Protein AF-A0A8H7RCK0-F1 (afdb_monomer_lite)

pLDDT: mean 76.42, std 18.22, range [30.3, 96.81]

Structure (mmCIF, N/CA/C/O backbone):
data_AF-A0A8H7RCK0-F1
#
_entry.id   AF-A0A8H7RCK0-F1
#
loop_
_atom_site.group_PDB
_atom_site.id
_atom_site.type_symbol
_atom_site.label_atom_id
_atom_site.label_alt_id
_atom_site.label_comp_id
_atom_site.label_asym_id
_atom_site.label_entity_id
_atom_site.label_seq_id
_atom_site.pdbx_PDB_ins_code
_atom_site.Cartn_x
_atom_site.Cartn_y
_atom_site.Cartn_z
_atom_site.occupancy
_atom_site.B_iso_or_equiv
_atom_site.auth_seq_id
_atom_site.auth_comp_id
_atom_site.auth_asym_id
_atom_site.auth_atom_id
_atom_site.pdbx_PDB_model_num
ATOM 1 N N . MET A 1 1 ? -31.654 -62.373 41.558 1.00 34.47 1 MET A N 1
ATOM 2 C CA . MET A 1 1 ? -31.090 -62.744 40.242 1.00 34.47 1 MET A CA 1
ATOM 3 C C . MET A 1 1 ? -30.309 -61.525 39.770 1.00 34.47 1 MET A C 1
ATOM 5 O O . MET A 1 1 ? -30.937 -60.528 39.468 1.00 34.47 1 MET A O 1
ATOM 9 N N . ASN A 1 2 ? -29.052 -61.406 40.199 1.00 34.12 2 ASN A N 1
ATOM 10 C CA . ASN A 1 2 ? -27.830 -61.767 39.458 1.00 34.12 2 ASN A CA 1
ATOM 11 C C . ASN A 1 2 ? -27.586 -60.895 38.216 1.00 34.12 2 ASN A C 1
ATOM 13 O O . ASN A 1 2 ? -28.215 -61.164 37.202 1.00 34.12 2 ASN A O 1
ATOM 17 N N . ASN A 1 3 ? -26.607 -59.981 38.362 1.00 37.59 3 ASN A N 1
ATOM 18 C CA . ASN A 1 3 ? -25.549 -59.565 37.418 1.00 37.59 3 ASN A CA 1
ATOM 19 C C . ASN A 1 3 ? -25.988 -59.006 36.040 1.00 37.59 3 ASN A C 1
ATOM 21 O O . ASN A 1 3 ? -26.909 -59.510 35.422 1.00 37.59 3 ASN A O 1
ATOM 25 N N . THR A 1 4 ? -25.375 -57.967 35.465 1.00 34.88 4 THR A N 1
ATOM 26 C CA . THR A 1 4 ? -23.944 -57.620 35.461 1.00 34.88 4 THR A CA 1
ATOM 27 C C . THR A 1 4 ? -23.777 -56.182 34.953 1.00 34.88 4 THR A C 1
ATOM 29 O O . THR A 1 4 ? -24.476 -55.775 34.029 1.00 34.88 4 THR A O 1
ATOM 32 N N . PHE A 1 5 ? -22.858 -55.445 35.578 1.00 40.19 5 PHE A N 1
ATOM 33 C CA . PHE A 1 5 ? -22.234 -54.222 35.069 1.00 40.19 5 PHE A CA 1
ATOM 34 C C . PHE A 1 5 ? -21.315 -54.576 33.892 1.00 40.19 5 PHE A C 1
ATOM 36 O O . PHE A 1 5 ? -20.551 -55.531 34.022 1.00 40.19 5 PHE A O 1
ATOM 43 N N . ASP A 1 6 ? -21.347 -53.785 32.819 1.00 45.47 6 ASP A N 1
ATOM 44 C CA . ASP A 1 6 ? -20.268 -53.720 31.830 1.00 45.47 6 ASP A CA 1
ATOM 45 C C . ASP A 1 6 ? -19.665 -52.309 31.854 1.00 45.47 6 ASP A C 1
ATOM 47 O O . ASP A 1 6 ? -20.311 -51.318 31.506 1.00 45.47 6 ASP A O 1
ATOM 51 N N . ASP A 1 7 ? -18.423 -52.266 32.333 1.00 40.84 7 ASP A N 1
ATOM 52 C CA . ASP A 1 7 ? -17.480 -51.155 32.280 1.00 40.84 7 ASP A CA 1
ATOM 53 C C . ASP A 1 7 ? -16.837 -51.088 30.887 1.00 40.84 7 ASP A C 1
ATOM 55 O O . ASP A 1 7 ? -16.172 -52.040 30.476 1.00 40.84 7 ASP A O 1
ATOM 59 N N . ASP A 1 8 ? -16.908 -49.935 30.217 1.00 43.41 8 ASP A N 1
ATOM 60 C CA . ASP A 1 8 ? -16.050 -49.630 29.066 1.00 43.41 8 ASP A CA 1
ATOM 61 C C . ASP A 1 8 ? -15.268 -48.318 29.271 1.00 43.41 8 ASP A C 1
ATOM 63 O O . ASP A 1 8 ? -15.706 -47.208 28.983 1.00 43.41 8 ASP A O 1
ATOM 67 N N . LYS A 1 9 ? -14.064 -48.507 29.823 1.00 35.38 9 LYS A N 1
ATOM 68 C CA . LYS A 1 9 ? -12.760 -47.974 29.380 1.00 35.38 9 LYS A CA 1
ATOM 69 C C . LYS A 1 9 ? -12.711 -46.546 28.814 1.00 35.38 9 LYS A C 1
ATOM 71 O O . LYS A 1 9 ? -12.643 -46.343 27.602 1.00 35.38 9 LYS A O 1
ATOM 76 N N . PHE A 1 10 ? -12.471 -45.579 29.700 1.00 34.31 10 PHE A N 1
ATOM 77 C CA . PHE A 1 10 ? -11.750 -44.356 29.337 1.00 34.31 10 PHE A CA 1
ATOM 78 C C . PHE A 1 10 ? -10.235 -44.614 29.308 1.00 34.31 10 PHE A C 1
ATOM 80 O O . PHE A 1 10 ? -9.606 -44.946 30.313 1.00 34.31 10 PHE A O 1
ATOM 87 N N . SER A 1 11 ? -9.654 -44.460 28.120 1.00 37.16 11 SER A N 1
ATOM 88 C CA . SER A 1 11 ? -8.214 -44.442 27.867 1.00 37.16 11 SER A CA 1
ATOM 89 C C . SER A 1 11 ? -7.599 -43.171 28.456 1.00 37.16 11 SER A C 1
ATOM 91 O O . SER A 1 11 ? -7.716 -42.098 27.868 1.00 37.16 11 SER A O 1
ATOM 93 N N . MET A 1 12 ? -6.910 -43.290 29.592 1.00 32.00 12 MET A N 1
ATOM 94 C CA . MET A 1 12 ? -5.993 -42.255 30.068 1.00 32.00 12 MET A CA 1
ATOM 95 C C . MET A 1 12 ? -4.691 -42.307 29.270 1.00 32.00 12 MET A C 1
ATOM 97 O O . MET A 1 12 ? -3.894 -43.239 29.393 1.00 32.00 12 MET A O 1
ATOM 101 N N . THR A 1 13 ? -4.473 -41.288 28.446 1.00 35.75 13 THR A N 1
ATOM 102 C CA . THR A 1 13 ? -3.213 -41.082 27.736 1.00 35.75 13 THR A CA 1
ATOM 103 C C . THR A 1 13 ? -2.238 -40.360 28.664 1.00 35.75 13 THR A C 1
ATOM 105 O O . THR A 1 13 ? -2.436 -39.205 29.030 1.00 35.75 13 THR A O 1
ATOM 108 N N . ASN A 1 14 ? -1.188 -41.078 29.058 1.00 32.84 14 ASN A N 1
ATOM 109 C CA . ASN A 1 14 ? -0.073 -40.606 29.872 1.00 32.84 14 ASN A CA 1
ATOM 110 C C . ASN A 1 14 ? 0.645 -39.405 29.229 1.00 32.84 14 ASN A C 1
ATOM 112 O O . ASN A 1 14 ? 1.237 -39.542 28.159 1.00 32.84 14 ASN A O 1
ATOM 116 N N . VAL A 1 15 ? 0.677 -38.265 29.924 1.00 32.78 15 VAL A N 1
ATOM 117 C CA . VAL A 1 15 ? 1.617 -37.167 29.649 1.00 32.78 15 VAL A CA 1
ATOM 118 C C . VAL A 1 15 ? 2.788 -37.302 30.620 1.00 32.78 15 VAL A C 1
ATOM 120 O O . VAL A 1 15 ? 2.652 -37.091 31.823 1.00 32.78 15 VAL A O 1
ATOM 123 N N . SER A 1 16 ? 3.941 -37.705 30.088 1.00 34.75 16 SER A N 1
ATOM 124 C CA . SER A 1 16 ? 5.187 -37.850 30.837 1.00 34.75 16 SER A CA 1
ATOM 125 C C . SER A 1 16 ? 5.696 -36.505 31.358 1.00 34.75 16 SER A C 1
ATOM 127 O O . SER A 1 16 ? 5.984 -35.587 30.593 1.00 34.75 16 SER A O 1
ATOM 129 N N . LEU A 1 17 ? 5.869 -36.449 32.678 1.00 34.47 17 LEU A N 1
ATOM 130 C CA . LEU A 1 17 ? 6.653 -35.468 33.422 1.00 34.47 17 LEU A CA 1
ATOM 131 C C . LEU A 1 17 ? 8.114 -35.466 32.941 1.00 34.47 17 LEU A C 1
ATOM 133 O O . LEU A 1 17 ? 8.830 -36.450 33.122 1.00 34.47 17 LEU A O 1
ATOM 137 N N . ILE A 1 18 ? 8.570 -34.347 32.378 1.00 35.81 18 ILE A N 1
ATOM 138 C CA . ILE A 1 18 ? 9.998 -34.047 32.229 1.00 35.81 18 ILE A CA 1
ATOM 139 C C . ILE A 1 18 ? 10.428 -33.286 33.484 1.00 35.81 18 ILE A C 1
ATOM 141 O O . ILE A 1 18 ? 9.951 -32.185 33.750 1.00 35.81 18 ILE A O 1
ATOM 145 N N . SER A 1 19 ? 11.300 -33.910 34.277 1.00 33.84 19 SER A N 1
ATOM 146 C CA . SER A 1 19 ? 11.935 -33.301 35.442 1.00 33.84 19 SER A CA 1
ATOM 147 C C . SER A 1 19 ? 13.064 -32.366 35.003 1.00 33.84 19 SER A C 1
ATOM 149 O O . SER A 1 19 ? 14.039 -32.822 34.404 1.00 33.84 19 SER A O 1
ATOM 151 N N . GLU A 1 20 ? 12.973 -31.088 35.356 1.00 34.16 20 GLU A N 1
ATOM 152 C CA . GLU A 1 20 ? 14.101 -30.158 35.325 1.00 34.16 20 GLU A CA 1
ATOM 153 C C . GLU A 1 20 ? 14.757 -30.130 36.706 1.00 34.16 20 GLU A C 1
ATOM 155 O O . GLU A 1 20 ? 14.211 -29.598 37.669 1.00 34.16 20 GLU A O 1
ATOM 160 N N . ASN A 1 21 ? 15.935 -30.736 36.797 1.00 36.97 21 ASN A N 1
ATOM 161 C CA . ASN A 1 21 ? 16.858 -30.587 37.910 1.00 36.97 21 ASN A CA 1
ATOM 162 C C . ASN A 1 21 ? 18.244 -30.465 37.281 1.00 36.97 21 ASN A C 1
ATOM 164 O O . ASN A 1 21 ? 18.759 -31.476 36.824 1.00 36.97 21 ASN A O 1
ATOM 168 N N . GLU A 1 22 ? 18.804 -29.254 37.211 1.00 34.62 22 GLU A N 1
ATOM 169 C CA . GLU A 1 22 ? 20.236 -28.975 37.410 1.00 34.62 22 GLU A CA 1
ATOM 170 C C . GLU A 1 22 ? 20.500 -27.450 37.489 1.00 34.62 22 GLU A C 1
ATOM 172 O O . GLU A 1 22 ? 19.721 -26.658 36.951 1.00 34.62 22 GLU A O 1
ATOM 177 N N . PRO A 1 23 ? 21.548 -27.017 38.221 1.00 44.56 23 PRO A N 1
ATOM 178 C CA . PRO A 1 23 ? 21.655 -25.672 38.782 1.00 44.56 23 PRO A CA 1
ATOM 179 C C . PRO A 1 23 ? 22.497 -24.685 37.949 1.00 44.56 23 PRO A C 1
ATOM 181 O O . PRO A 1 23 ? 23.347 -25.049 37.141 1.00 44.56 23 PRO A O 1
ATOM 184 N N . SER A 1 24 ? 22.268 -23.398 38.227 1.00 34.19 24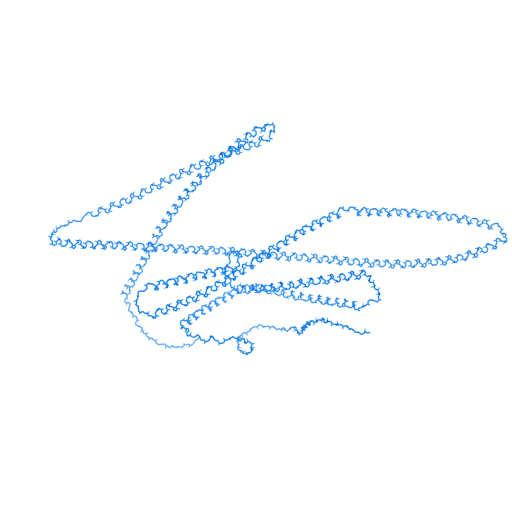 SER A N 1
ATOM 185 C CA . SER A 1 24 ? 22.939 -22.213 37.663 1.00 34.19 24 SER A CA 1
ATOM 186 C C . SER A 1 24 ? 24.329 -21.941 38.314 1.00 34.19 24 SER A C 1
ATOM 188 O O . SER A 1 24 ? 24.754 -22.703 39.183 1.00 34.19 24 SER A O 1
ATOM 190 N N . PRO A 1 25 ? 25.101 -20.900 37.927 1.00 49.84 25 PRO A N 1
ATOM 191 C CA . PRO A 1 25 ? 26.313 -21.039 37.123 1.00 49.84 25 PRO A CA 1
ATOM 192 C C . PRO A 1 25 ? 27.593 -20.610 37.870 1.00 49.84 25 PRO A C 1
ATOM 194 O O . PRO A 1 25 ? 27.557 -19.899 38.875 1.00 49.84 25 PRO A O 1
ATOM 197 N N . ARG A 1 26 ? 28.768 -20.987 37.348 1.00 33.19 26 ARG A N 1
ATOM 198 C CA . ARG A 1 26 ? 30.059 -20.424 37.781 1.00 33.19 26 ARG A CA 1
ATOM 199 C C . ARG A 1 26 ? 30.594 -19.421 36.762 1.00 33.19 26 ARG A C 1
ATOM 201 O O . ARG A 1 26 ? 30.776 -19.746 35.594 1.00 33.19 26 ARG A O 1
ATOM 208 N N . ASN A 1 27 ? 30.877 -18.225 37.275 1.00 37.25 27 ASN A N 1
ATOM 209 C CA . ASN A 1 27 ? 31.726 -17.181 36.702 1.00 37.25 27 ASN A CA 1
ATOM 210 C C . ASN A 1 27 ? 33.055 -17.743 36.196 1.00 37.25 27 ASN A C 1
ATOM 212 O O . ASN A 1 27 ? 33.673 -18.495 36.942 1.00 37.25 27 ASN A O 1
ATOM 216 N N . LEU A 1 28 ? 33.554 -17.263 35.053 1.00 33.34 28 LEU A N 1
ATOM 217 C CA . LEU A 1 28 ? 34.992 -17.105 34.823 1.00 33.34 28 LEU A CA 1
ATOM 218 C C . LEU A 1 28 ? 35.269 -15.985 33.810 1.00 33.34 28 LEU A C 1
ATOM 220 O O . LEU A 1 28 ? 34.632 -15.863 32.767 1.00 33.34 28 LEU A O 1
ATOM 224 N N . THR A 1 29 ? 36.233 -15.166 34.198 1.00 37.25 29 THR A N 1
ATOM 225 C CA . THR A 1 29 ? 36.819 -14.014 33.528 1.00 37.25 29 THR A CA 1
ATOM 226 C C . THR A 1 29 ? 37.985 -14.418 32.611 1.00 37.25 29 THR A C 1
ATOM 228 O O . THR A 1 29 ? 38.593 -15.469 32.796 1.00 37.25 29 THR A O 1
ATOM 231 N N . HIS A 1 30 ? 38.349 -13.480 31.726 1.00 33.31 30 HIS A N 1
ATOM 232 C CA . HIS A 1 30 ? 39.622 -13.301 31.000 1.00 33.31 30 HIS A CA 1
ATOM 233 C C . HIS A 1 30 ? 39.743 -13.782 29.540 1.00 33.31 30 HIS A C 1
ATOM 235 O O . HIS A 1 30 ? 39.426 -14.905 29.165 1.00 33.31 30 HIS A O 1
ATOM 241 N N . SER A 1 31 ? 40.256 -12.836 28.748 1.00 31.17 31 SER A N 1
ATOM 242 C CA . SER A 1 31 ? 40.603 -12.840 27.322 1.00 31.17 31 SER A CA 1
ATOM 243 C C . SER A 1 31 ? 41.977 -13.526 27.037 1.00 31.17 31 SER A C 1
ATOM 245 O O . SER A 1 31 ? 42.463 -14.265 27.888 1.00 31.17 31 SER A O 1
ATOM 247 N N . PRO A 1 32 ? 42.655 -13.323 25.880 1.00 56.00 32 PRO A N 1
ATOM 248 C CA . PRO A 1 32 ? 42.628 -14.244 24.733 1.00 56.00 32 PRO A CA 1
ATOM 249 C C . PRO A 1 32 ? 44.036 -14.682 24.254 1.00 56.00 32 PRO A C 1
ATOM 251 O O . PRO A 1 32 ? 44.939 -13.852 24.195 1.00 56.00 32 PRO A O 1
ATOM 254 N N . THR A 1 33 ? 44.259 -15.919 23.784 1.00 32.62 33 THR A N 1
ATOM 255 C CA . THR A 1 33 ? 45.387 -16.200 22.854 1.00 32.62 33 THR A CA 1
ATOM 256 C C . THR A 1 33 ? 45.275 -17.546 22.114 1.00 32.62 33 THR A C 1
ATOM 258 O O . THR A 1 33 ? 45.146 -18.592 22.730 1.00 32.62 33 THR A O 1
ATOM 261 N N . ALA A 1 34 ? 45.380 -17.454 20.783 1.00 33.62 34 ALA A N 1
ATOM 262 C CA . ALA A 1 34 ? 46.077 -18.314 19.815 1.00 33.62 34 ALA A CA 1
ATOM 263 C C . ALA A 1 34 ? 45.911 -19.858 19.739 1.00 33.62 34 ALA A C 1
ATOM 265 O O . ALA A 1 34 ? 46.286 -20.607 20.629 1.00 33.62 34 ALA A O 1
ATOM 266 N N . LEU A 1 35 ? 45.604 -20.254 18.490 1.00 31.44 35 LEU A N 1
ATOM 267 C CA . LEU A 1 35 ? 46.215 -21.304 17.650 1.00 31.44 35 LEU A CA 1
ATOM 268 C C . LEU A 1 35 ? 45.959 -22.799 17.925 1.00 31.44 35 LEU A C 1
ATOM 270 O O . LEU A 1 35 ? 46.328 -23.349 18.950 1.00 31.44 35 LEU A O 1
ATOM 274 N N . ASN A 1 36 ? 45.457 -23.437 16.854 1.00 34.25 36 ASN A N 1
ATOM 275 C CA . ASN A 1 36 ? 45.799 -24.755 16.300 1.00 34.25 36 ASN A CA 1
ATOM 276 C C . ASN A 1 36 ? 46.132 -25.898 17.273 1.00 34.25 36 ASN A C 1
ATOM 278 O O . ASN A 1 36 ? 47.172 -25.873 17.921 1.00 34.25 36 ASN A O 1
ATOM 282 N N . THR A 1 37 ? 45.395 -27.012 17.162 1.00 30.75 37 THR A N 1
ATOM 283 C CA . THR A 1 37 ? 45.896 -28.305 16.626 1.00 30.75 37 THR A CA 1
ATOM 284 C C . THR A 1 37 ? 44.860 -29.424 16.843 1.00 30.75 37 THR A C 1
ATOM 286 O O . THR A 1 37 ? 44.446 -29.695 17.960 1.00 30.75 37 THR A O 1
ATOM 289 N N . ILE A 1 38 ? 44.453 -30.040 15.727 1.00 35.22 38 ILE A N 1
ATOM 290 C CA . ILE A 1 38 ? 44.197 -31.474 15.468 1.00 35.22 38 ILE A CA 1
ATOM 291 C C . ILE A 1 38 ? 43.800 -32.361 16.669 1.00 35.22 38 ILE A C 1
ATOM 293 O O . ILE A 1 38 ? 44.610 -32.627 17.551 1.00 35.22 38 ILE A O 1
ATOM 297 N N . GLY A 1 39 ? 42.619 -32.988 16.588 1.00 30.30 39 GLY A N 1
ATOM 298 C CA . GLY A 1 39 ? 42.240 -34.093 17.474 1.00 30.30 39 GLY A CA 1
ATOM 299 C C . GLY A 1 39 ? 40.935 -34.780 17.073 1.00 30.30 39 GLY A C 1
ATOM 300 O O . GLY A 1 39 ? 39.867 -34.419 17.541 1.00 30.30 39 GLY A O 1
ATOM 301 N N . GLN A 1 40 ? 41.048 -35.763 16.180 1.00 35.25 40 GLN A N 1
ATOM 302 C CA . GLN A 1 40 ? 40.060 -36.792 15.831 1.00 35.25 40 GLN A CA 1
ATOM 303 C C . GLN A 1 40 ? 39.187 -37.249 17.016 1.00 35.25 40 GLN A C 1
ATOM 305 O O . GLN A 1 40 ? 39.723 -37.559 18.076 1.00 35.25 40 GLN A O 1
ATOM 310 N N . SER A 1 41 ? 37.882 -37.460 16.802 1.00 33.19 41 SER A N 1
ATOM 311 C CA . SER A 1 41 ? 37.285 -38.813 16.749 1.00 33.19 41 SER A CA 1
ATOM 312 C C . SER A 1 41 ? 35.747 -38.826 16.867 1.00 33.19 41 SER A C 1
ATOM 314 O O . SER A 1 41 ? 35.177 -38.224 17.766 1.00 33.19 41 SER A O 1
ATOM 316 N N . SER A 1 42 ? 35.133 -39.637 15.986 1.00 37.03 42 SER A N 1
ATOM 317 C CA . SER A 1 42 ? 33.916 -40.451 16.204 1.00 37.03 42 SER A CA 1
ATOM 318 C C . SER A 1 42 ? 32.547 -39.746 16.358 1.00 37.03 42 SER A C 1
ATOM 320 O O . SER A 1 42 ? 32.391 -38.856 17.169 1.00 37.03 42 SER A O 1
ATOM 322 N N . ASN A 1 43 ? 31.429 -40.162 15.750 1.00 34.84 43 ASN A N 1
ATOM 323 C CA . ASN A 1 43 ? 31.110 -41.189 14.755 1.00 34.84 43 ASN A CA 1
ATOM 324 C C . ASN A 1 43 ? 29.593 -41.104 14.428 1.00 34.84 43 ASN A C 1
ATOM 326 O O . ASN A 1 43 ? 28.804 -40.763 15.302 1.00 34.84 43 ASN A O 1
ATOM 330 N N . ARG A 1 44 ? 29.206 -41.593 13.237 1.00 35.41 44 ARG A N 1
ATOM 331 C CA . ARG A 1 44 ? 27.871 -42.103 12.816 1.00 35.41 44 ARG A CA 1
ATOM 332 C C . ARG A 1 44 ? 26.717 -41.109 12.563 1.00 35.41 44 ARG A C 1
ATOM 334 O O . ARG A 1 44 ? 25.984 -40.746 13.472 1.00 35.41 44 ARG A O 1
ATOM 341 N N . ARG A 1 45 ? 26.358 -40.960 11.281 1.00 35.22 45 ARG A N 1
ATOM 342 C CA . ARG A 1 45 ? 25.315 -41.783 10.619 1.00 35.22 45 ARG A CA 1
ATOM 343 C C . ARG A 1 45 ? 25.429 -41.653 9.093 1.00 35.22 45 ARG A C 1
ATOM 345 O O . ARG A 1 45 ? 25.033 -40.654 8.512 1.00 35.22 45 ARG A O 1
ATOM 352 N N . LEU A 1 46 ? 25.987 -42.694 8.470 1.00 35.38 46 LEU A N 1
ATOM 353 C CA . LEU A 1 46 ? 25.866 -42.967 7.039 1.00 35.38 46 LEU A CA 1
ATOM 354 C C . LEU A 1 46 ? 24.467 -43.541 6.773 1.00 35.38 46 LEU A C 1
ATOM 356 O O . LEU A 1 46 ? 24.127 -44.590 7.321 1.00 35.38 46 LEU A O 1
ATOM 360 N N . SER A 1 47 ? 23.708 -42.900 5.890 1.00 41.25 47 SER A N 1
ATOM 361 C CA . SER A 1 47 ? 22.626 -43.531 5.136 1.00 41.25 47 SER A CA 1
ATOM 362 C C . SER A 1 47 ? 23.088 -43.735 3.695 1.00 41.25 47 SER A C 1
ATOM 364 O O . SER A 1 47 ? 23.417 -42.797 2.977 1.00 41.25 47 SER A O 1
ATOM 366 N N . THR A 1 48 ? 23.134 -45.008 3.333 1.00 40.09 48 THR A N 1
ATOM 367 C CA . THR A 1 48 ? 23.369 -45.627 2.030 1.00 40.09 48 THR A CA 1
ATOM 368 C C . THR A 1 48 ? 22.780 -44.868 0.835 1.00 40.09 48 THR A C 1
ATOM 370 O O . THR A 1 48 ? 21.563 -44.855 0.654 1.00 40.09 48 THR A O 1
ATOM 373 N N . MET A 1 49 ? 23.643 -44.363 -0.049 1.00 41.09 49 MET A N 1
ATOM 374 C CA . MET A 1 49 ? 23.318 -44.213 -1.469 1.00 41.09 49 MET A CA 1
ATOM 375 C C . MET A 1 49 ? 24.261 -45.078 -2.305 1.00 41.09 49 MET A C 1
ATOM 377 O O . MET A 1 49 ? 25.425 -45.283 -1.966 1.00 41.09 49 MET A O 1
ATOM 381 N N . LYS A 1 50 ? 23.660 -45.684 -3.326 1.00 38.72 50 LYS A N 1
ATOM 382 C CA . LYS A 1 50 ? 24.147 -46.806 -4.123 1.00 38.72 50 LYS A CA 1
ATOM 383 C C . LYS A 1 50 ? 25.406 -46.442 -4.911 1.00 38.72 50 LYS A C 1
ATOM 385 O O . LYS A 1 50 ? 25.473 -45.397 -5.545 1.00 38.72 50 LYS A O 1
ATOM 390 N N . ALA A 1 51 ? 26.363 -47.361 -4.892 1.00 39.62 51 ALA A N 1
ATOM 391 C CA . ALA A 1 51 ? 27.573 -47.336 -5.693 1.00 39.62 51 ALA A CA 1
ATOM 392 C C . ALA A 1 51 ? 27.287 -47.904 -7.090 1.00 39.62 51 ALA A C 1
ATOM 394 O O . ALA A 1 51 ? 27.400 -49.109 -7.283 1.00 39.62 51 ALA A O 1
ATOM 395 N N . ASP A 1 52 ? 26.902 -47.045 -8.036 1.00 40.91 52 ASP A N 1
ATOM 396 C CA . ASP A 1 52 ? 26.888 -47.409 -9.465 1.00 40.91 52 ASP A CA 1
ATOM 397 C C . ASP A 1 52 ? 27.279 -46.248 -10.404 1.00 40.91 52 ASP A C 1
ATOM 399 O O . ASP A 1 52 ? 27.038 -46.290 -11.604 1.00 40.91 52 ASP A O 1
ATOM 403 N N . GLU A 1 53 ? 27.941 -45.209 -9.881 1.00 41.00 53 GLU A N 1
ATOM 404 C CA . GLU A 1 53 ? 28.313 -44.010 -10.656 1.00 41.00 53 GLU A CA 1
ATOM 405 C C . GLU A 1 53 ? 29.821 -43.701 -10.584 1.00 41.00 53 GLU A C 1
ATOM 407 O O . GLU A 1 53 ? 30.259 -42.557 -10.525 1.00 41.00 53 GLU A O 1
ATOM 412 N N . LEU A 1 54 ? 30.648 -44.752 -10.577 1.00 43.81 54 LEU A N 1
ATOM 413 C CA . LEU A 1 54 ? 32.119 -44.662 -10.579 1.00 43.81 54 LEU A CA 1
ATOM 414 C C . LEU A 1 54 ? 32.738 -45.240 -11.861 1.00 43.81 54 LEU A C 1
ATOM 416 O O . LEU A 1 54 ? 33.821 -45.821 -11.855 1.00 43.81 54 LEU A O 1
ATOM 420 N N . ALA A 1 55 ? 32.042 -45.041 -12.981 1.00 46.91 55 ALA A N 1
ATOM 421 C CA . ALA A 1 55 ? 32.527 -45.338 -14.324 1.00 46.91 55 ALA A CA 1
ATOM 422 C C . ALA A 1 55 ? 32.309 -44.138 -15.265 1.00 46.91 55 ALA A C 1
ATOM 424 O O . ALA A 1 55 ? 31.592 -44.222 -16.255 1.00 46.91 55 ALA A O 1
ATOM 425 N N . VAL A 1 56 ? 32.957 -43.013 -14.959 1.00 48.31 56 VAL A N 1
ATOM 426 C CA . VAL A 1 56 ? 33.219 -41.931 -15.924 1.00 48.31 56 VAL A CA 1
ATOM 427 C C . VAL A 1 56 ? 34.738 -41.912 -16.112 1.00 48.31 56 VAL A C 1
ATOM 429 O O . VAL A 1 56 ? 35.479 -41.393 -15.287 1.00 48.31 56 VAL A O 1
ATOM 432 N N . ALA A 1 57 ? 35.279 -42.763 -16.985 1.00 47.72 57 ALA A N 1
ATOM 433 C CA . ALA A 1 57 ? 35.485 -42.466 -18.404 1.00 47.72 57 ALA A CA 1
ATOM 434 C C . ALA A 1 57 ? 36.175 -41.103 -18.589 1.00 47.72 57 ALA A C 1
ATOM 436 O O . ALA A 1 57 ? 35.581 -40.060 -18.345 1.00 47.72 57 ALA A O 1
ATOM 437 N N . GLY A 1 58 ? 37.449 -41.142 -18.991 1.00 50.41 58 GLY A N 1
ATOM 438 C CA . GLY A 1 58 ? 38.363 -40.005 -19.061 1.00 50.41 58 GLY A CA 1
ATOM 439 C C . GLY A 1 58 ? 37.748 -38.720 -19.609 1.00 50.41 58 GLY A C 1
ATOM 440 O O . GLY A 1 58 ? 37.665 -38.515 -20.819 1.00 50.41 58 GLY A O 1
ATOM 441 N N . THR A 1 59 ? 37.412 -37.805 -18.701 1.00 55.75 59 THR A N 1
ATOM 442 C CA . THR A 1 59 ? 37.277 -36.393 -19.034 1.00 55.75 59 THR A CA 1
ATOM 443 C C . THR A 1 59 ? 38.635 -35.935 -19.557 1.00 55.75 59 THR A C 1
ATOM 445 O O . THR A 1 59 ? 39.635 -36.030 -18.845 1.00 55.75 59 THR A O 1
ATOM 448 N N . SER A 1 60 ? 38.676 -35.490 -20.811 1.00 66.44 60 SER A N 1
ATOM 449 C CA . SER A 1 60 ? 39.844 -34.868 -21.444 1.00 66.44 60 SER A CA 1
ATOM 450 C C . SER A 1 60 ? 40.576 -33.936 -20.468 1.00 66.44 60 SER A C 1
ATOM 452 O O . SER A 1 60 ? 39.921 -33.214 -19.715 1.00 66.44 60 SER A O 1
ATOM 454 N N . LEU A 1 61 ? 41.916 -33.898 -20.507 1.00 76.00 61 LEU A N 1
ATOM 455 C CA . LEU A 1 61 ? 42.726 -32.967 -19.702 1.00 76.00 61 LEU A CA 1
ATOM 456 C C . LEU A 1 61 ? 42.212 -31.517 -19.803 1.00 76.00 61 LEU A C 1
ATOM 458 O O . LEU A 1 61 ? 42.222 -30.796 -18.812 1.00 76.00 61 LEU A O 1
ATOM 462 N N . LYS A 1 62 ? 41.636 -31.135 -20.953 1.00 75.12 62 LYS A N 1
ATOM 463 C CA . LYS A 1 62 ? 40.992 -29.826 -21.155 1.00 75.12 62 LYS A CA 1
ATOM 464 C C . LYS A 1 62 ? 39.740 -29.609 -20.296 1.00 75.12 62 LYS A C 1
ATOM 466 O O . LYS A 1 62 ? 39.489 -28.501 -19.844 1.00 75.12 62 LYS A O 1
ATOM 471 N N . SER A 1 63 ? 38.943 -30.651 -20.065 1.00 70.50 63 SER A N 1
ATOM 472 C CA . SER A 1 63 ? 37.757 -30.586 -19.198 1.00 70.50 63 SER A CA 1
ATOM 473 C C . SER A 1 63 ? 38.152 -30.457 -17.727 1.00 70.50 63 SER A C 1
ATOM 475 O O . SER A 1 63 ? 37.487 -29.751 -16.971 1.00 70.50 63 SER A O 1
ATOM 477 N N . GLN A 1 64 ? 39.241 -31.115 -17.321 1.00 83.06 64 GLN A N 1
ATOM 478 C CA . GLN A 1 64 ? 39.785 -30.983 -15.969 1.00 83.06 64 GLN A CA 1
ATOM 479 C C . GLN A 1 64 ? 40.375 -29.585 -15.751 1.00 83.06 64 GLN A C 1
ATOM 481 O O . GLN A 1 64 ? 40.081 -28.954 -14.741 1.00 83.06 64 GLN A O 1
ATOM 486 N N . GLU A 1 65 ? 41.117 -29.059 -16.728 1.00 86.06 65 GLU A N 1
ATOM 487 C CA . GLU A 1 65 ? 41.650 -27.691 -16.717 1.00 86.06 65 GLU A CA 1
ATOM 488 C C . GLU A 1 65 ? 40.530 -26.639 -16.655 1.00 86.06 65 GLU A C 1
ATOM 490 O O . GLU A 1 65 ? 40.551 -25.763 -15.793 1.00 86.06 65 GLU A O 1
ATOM 495 N N . SER A 1 66 ? 39.472 -26.800 -17.458 1.00 88.75 66 SER A N 1
ATOM 496 C CA . SER A 1 66 ? 38.294 -25.924 -17.411 1.00 88.75 66 SER A CA 1
ATOM 497 C C . SER A 1 66 ? 37.570 -25.967 -16.060 1.00 88.75 66 SER A C 1
ATOM 499 O O . SER A 1 66 ? 37.109 -24.929 -15.583 1.00 88.75 66 SER A O 1
ATOM 501 N N . THR A 1 67 ? 37.493 -27.137 -15.418 1.00 82.06 67 THR A N 1
ATOM 502 C CA . THR A 1 67 ? 36.902 -27.273 -14.075 1.00 82.06 67 THR A CA 1
ATOM 503 C C . THR A 1 67 ? 37.770 -26.574 -13.027 1.00 82.06 67 THR A C 1
ATOM 505 O O . THR A 1 67 ? 37.253 -25.891 -12.146 1.00 82.06 67 THR A O 1
ATOM 508 N N . ILE A 1 68 ? 39.096 -26.682 -13.142 1.00 91.44 68 ILE A N 1
ATOM 509 C CA . ILE A 1 68 ? 40.044 -25.995 -12.258 1.00 91.44 68 ILE A CA 1
ATOM 510 C C . ILE A 1 68 ? 39.920 -24.473 -12.399 1.00 91.44 68 ILE A C 1
ATOM 512 O O . ILE A 1 68 ? 39.906 -23.775 -11.386 1.00 91.44 68 ILE A O 1
ATOM 516 N N . ASP A 1 69 ? 39.797 -23.944 -13.615 1.00 90.88 69 ASP A N 1
ATOM 517 C CA . ASP A 1 69 ? 39.639 -22.502 -13.830 1.00 90.88 69 ASP A CA 1
ATOM 518 C C . ASP A 1 69 ? 38.284 -21.983 -13.343 1.00 90.88 69 ASP A C 1
ATOM 520 O O . ASP A 1 69 ? 38.211 -20.897 -12.760 1.00 90.88 69 ASP A O 1
ATOM 524 N N . HIS A 1 70 ? 37.225 -22.785 -13.484 1.00 89.69 70 HIS A N 1
ATOM 525 C CA . HIS A 1 70 ? 35.929 -22.482 -12.886 1.00 89.69 70 HIS A CA 1
ATOM 526 C C . HIS A 1 70 ? 36.025 -22.403 -11.356 1.00 89.69 70 HIS A C 1
ATOM 528 O O . HIS A 1 70 ? 35.653 -21.387 -10.770 1.00 89.69 70 HIS A O 1
ATOM 534 N N . LEU A 1 71 ? 36.642 -23.403 -10.717 1.00 91.44 71 LEU A N 1
ATOM 535 C CA . LEU A 1 71 ? 36.848 -23.426 -9.267 1.00 91.44 71 LEU A CA 1
ATOM 536 C C . LEU A 1 71 ? 37.752 -22.287 -8.780 1.00 91.44 71 LEU A C 1
ATOM 538 O O . LEU A 1 71 ? 37.512 -21.727 -7.714 1.00 91.44 71 LEU A O 1
ATOM 542 N N . LYS A 1 72 ? 38.778 -21.893 -9.544 1.00 93.12 72 LYS A N 1
ATOM 543 C CA . LYS A 1 72 ? 39.603 -20.716 -9.222 1.00 93.12 72 LYS A CA 1
ATOM 544 C C . LYS A 1 72 ? 38.787 -19.428 -9.274 1.00 93.12 72 LYS A C 1
ATOM 546 O O . LYS A 1 72 ? 38.945 -18.585 -8.391 1.00 93.12 72 LYS A O 1
ATOM 551 N N . LYS A 1 73 ? 37.914 -19.281 -10.276 1.00 95.31 73 LYS A N 1
ATOM 552 C CA . LYS A 1 73 ? 37.022 -18.124 -10.412 1.00 95.31 73 LYS A CA 1
ATOM 553 C C . LYS A 1 73 ? 36.006 -18.070 -9.271 1.00 95.31 73 LYS A C 1
ATOM 555 O O . LYS A 1 73 ? 35.818 -17.007 -8.686 1.00 95.31 73 LYS A O 1
ATOM 560 N N . GLU A 1 74 ? 35.413 -19.203 -8.903 1.00 93.38 74 GLU A N 1
ATOM 561 C CA . GLU A 1 74 ? 34.533 -19.300 -7.734 1.00 93.38 74 GLU A CA 1
ATOM 562 C C . GLU A 1 74 ? 35.279 -18.990 -6.432 1.00 93.38 74 GLU A C 1
ATOM 564 O O . GLU A 1 74 ? 34.800 -18.198 -5.626 1.00 93.38 74 GLU A O 1
ATOM 569 N N . ASN A 1 75 ? 36.487 -19.529 -6.241 1.00 93.56 75 ASN A N 1
ATOM 570 C CA . ASN A 1 75 ? 37.302 -19.258 -5.054 1.00 93.56 75 ASN A CA 1
ATOM 571 C C . ASN A 1 75 ? 37.675 -17.772 -4.941 1.00 93.56 75 ASN A C 1
ATOM 573 O O . ASN A 1 75 ? 37.643 -17.200 -3.853 1.00 93.56 75 ASN A O 1
ATOM 577 N N . PHE A 1 76 ? 37.999 -17.135 -6.068 1.00 95.75 76 PHE A N 1
ATOM 578 C CA . PHE A 1 76 ? 38.253 -15.700 -6.127 1.00 95.75 76 PHE A CA 1
ATOM 579 C C . PHE A 1 76 ? 36.995 -14.889 -5.790 1.00 95.75 76 PHE A C 1
ATOM 581 O O . PHE A 1 76 ? 37.056 -14.011 -4.932 1.00 95.75 76 PHE A O 1
ATOM 588 N N . ASN A 1 77 ? 35.848 -15.224 -6.388 1.00 91.06 77 ASN A N 1
ATOM 589 C CA . ASN A 1 77 ? 34.569 -14.575 -6.090 1.00 91.06 77 ASN A CA 1
ATOM 590 C C . ASN A 1 77 ? 34.179 -14.718 -4.613 1.00 91.06 77 ASN A C 1
ATOM 592 O O . ASN A 1 77 ? 33.737 -13.748 -4.001 1.00 91.06 77 ASN A O 1
ATOM 596 N N . LEU A 1 78 ? 34.389 -15.894 -4.018 1.00 93.19 78 LEU A N 1
ATOM 597 C CA . LEU A 1 78 ? 34.133 -16.131 -2.597 1.00 93.19 78 LEU A CA 1
ATOM 598 C C . LEU A 1 78 ? 35.038 -15.280 -1.705 1.00 93.19 78 LEU A C 1
ATOM 600 O O . LEU A 1 78 ? 34.551 -14.675 -0.753 1.00 93.19 78 LEU A O 1
ATOM 604 N N . LYS A 1 79 ? 36.332 -15.176 -2.025 1.00 94.25 79 LYS A N 1
ATOM 605 C CA . LYS A 1 79 ? 37.260 -14.293 -1.297 1.00 94.25 79 LYS A CA 1
ATOM 606 C C . LYS A 1 79 ? 36.853 -12.827 -1.400 1.00 94.25 79 LYS A C 1
ATOM 608 O O . LYS A 1 79 ? 36.898 -12.116 -0.401 1.00 94.25 79 LYS A O 1
ATOM 613 N N . LEU A 1 80 ? 36.426 -12.389 -2.583 1.00 92.62 80 LEU A N 1
ATOM 614 C CA . LEU A 1 80 ? 35.932 -11.032 -2.809 1.00 92.62 80 LEU A CA 1
ATOM 615 C C . LEU A 1 80 ? 34.670 -10.762 -1.974 1.00 92.62 80 LEU A C 1
ATOM 617 O O . LEU A 1 80 ? 34.552 -9.727 -1.324 1.00 92.62 80 LEU A O 1
ATOM 621 N N . HIS A 1 81 ? 33.747 -11.725 -1.936 1.00 91.56 81 HIS A N 1
ATOM 622 C CA . HIS A 1 81 ? 32.525 -11.629 -1.145 1.00 91.56 81 HIS A CA 1
ATOM 623 C C . HIS A 1 81 ? 32.811 -11.604 0.361 1.00 91.56 81 HIS A C 1
ATOM 625 O O . HIS A 1 81 ? 32.267 -10.766 1.078 1.00 91.56 81 HIS A O 1
ATOM 631 N N . GLN A 1 82 ? 33.712 -12.468 0.836 1.00 92.56 82 GLN A N 1
ATOM 632 C CA . GLN A 1 82 ? 34.175 -12.471 2.221 1.00 92.56 82 GLN A CA 1
ATOM 633 C C . GLN A 1 82 ? 34.807 -11.127 2.602 1.00 92.56 82 GLN A C 1
ATOM 635 O O . GLN A 1 82 ? 34.517 -10.608 3.677 1.00 92.56 82 GLN A O 1
ATOM 640 N N . TYR A 1 83 ? 35.628 -10.550 1.719 1.00 92.94 83 TYR A N 1
ATOM 641 C CA . TYR A 1 83 ? 36.236 -9.238 1.920 1.00 92.94 83 TYR A CA 1
ATOM 642 C C . TYR A 1 83 ? 35.171 -8.142 2.078 1.00 92.94 83 TYR A C 1
ATOM 644 O O . TYR A 1 83 ? 35.192 -7.420 3.071 1.00 92.94 83 TYR A O 1
ATOM 652 N N . PHE A 1 84 ? 34.181 -8.073 1.181 1.00 90.00 84 PHE A N 1
ATOM 653 C CA . PHE A 1 84 ? 33.101 -7.083 1.284 1.00 90.00 84 PHE A CA 1
ATOM 654 C C . PHE A 1 84 ? 32.207 -7.281 2.507 1.00 90.00 84 PHE A C 1
ATOM 656 O O . PHE A 1 84 ? 31.753 -6.302 3.096 1.00 90.00 84 PHE A O 1
ATOM 663 N N . LEU A 1 85 ? 31.951 -8.528 2.909 1.00 87.44 85 LEU A N 1
ATOM 664 C CA . LEU A 1 85 ? 31.218 -8.810 4.139 1.00 87.44 85 LEU A CA 1
ATOM 665 C C . LEU A 1 85 ? 32.008 -8.355 5.365 1.00 87.44 85 LEU A C 1
ATOM 667 O O . LEU A 1 85 ? 31.425 -7.694 6.215 1.00 87.44 85 LEU A O 1
ATOM 671 N N . MET A 1 86 ? 33.312 -8.641 5.437 1.00 82.56 86 MET A N 1
ATOM 672 C CA . MET A 1 86 ? 34.188 -8.142 6.505 1.00 82.56 86 MET A CA 1
ATOM 673 C C . MET A 1 86 ? 34.241 -6.616 6.533 1.00 82.56 86 MET A C 1
ATOM 675 O O . MET A 1 86 ? 34.142 -6.024 7.602 1.00 82.56 86 MET A O 1
ATOM 679 N N . GLU A 1 87 ? 34.365 -5.973 5.376 1.00 86.31 87 GLU A N 1
ATOM 680 C CA . GLU A 1 87 ? 34.398 -4.517 5.280 1.00 86.31 87 GLU A CA 1
ATOM 681 C C . GLU A 1 87 ? 33.057 -3.897 5.690 1.00 86.31 87 GLU A C 1
ATOM 683 O O . GLU A 1 87 ? 33.043 -2.951 6.469 1.00 86.31 87 GLU A O 1
ATOM 688 N N . ARG A 1 88 ? 31.921 -4.487 5.301 1.00 83.00 88 ARG A N 1
ATOM 689 C CA . ARG A 1 88 ? 30.593 -4.063 5.771 1.00 83.00 88 ARG A CA 1
ATOM 690 C C . ARG A 1 88 ? 30.407 -4.276 7.275 1.00 83.00 88 ARG A C 1
ATOM 692 O O . ARG A 1 88 ? 29.789 -3.441 7.927 1.00 83.00 88 ARG A O 1
ATOM 699 N N . LEU A 1 89 ? 30.933 -5.368 7.828 1.00 78.00 89 LEU A N 1
ATOM 700 C CA . LEU A 1 89 ? 30.903 -5.650 9.268 1.00 78.00 89 LEU A CA 1
ATOM 701 C C . LEU A 1 89 ? 31.776 -4.662 10.052 1.00 78.00 89 LEU A C 1
ATOM 703 O O . LEU A 1 89 ? 31.385 -4.247 11.134 1.00 78.00 89 LEU A O 1
ATOM 707 N N . ASN A 1 90 ? 32.907 -4.241 9.481 1.00 77.12 90 ASN A N 1
ATOM 708 C CA . ASN A 1 90 ? 33.777 -3.208 10.046 1.00 77.12 90 ASN A CA 1
ATOM 709 C C . ASN A 1 90 ? 33.211 -1.784 9.870 1.00 77.12 90 ASN A C 1
ATOM 711 O O . ASN A 1 90 ? 33.510 -0.908 10.676 1.00 77.12 90 ASN A O 1
ATOM 715 N N . GLN A 1 91 ? 32.418 -1.539 8.819 1.00 74.75 91 GLN A N 1
ATOM 716 C CA . GLN A 1 91 ? 31.727 -0.265 8.568 1.00 74.75 91 GLN A CA 1
ATOM 717 C C . GLN A 1 91 ? 30.446 -0.106 9.398 1.00 74.75 91 GLN A C 1
ATOM 719 O O . GLN A 1 91 ? 30.021 1.022 9.651 1.00 74.75 91 GLN A O 1
ATOM 724 N N . MET A 1 92 ? 29.824 -1.206 9.836 1.00 72.75 92 MET A N 1
ATOM 725 C CA . MET A 1 92 ? 28.815 -1.157 10.894 1.00 72.75 92 MET A CA 1
ATOM 726 C C . MET A 1 92 ? 29.511 -0.639 12.153 1.00 72.75 92 MET A C 1
ATOM 728 O O . MET A 1 92 ? 30.400 -1.303 12.685 1.00 72.75 92 MET A O 1
ATOM 732 N N . SER A 1 93 ? 29.164 0.576 12.590 1.00 65.69 93 SER A N 1
ATOM 733 C CA . SER A 1 93 ? 29.877 1.205 13.700 1.00 65.69 93 SER A CA 1
ATOM 734 C C . SER A 1 93 ? 29.811 0.310 14.946 1.00 65.69 93 SER A C 1
ATOM 736 O O . SER A 1 93 ? 28.766 -0.305 15.196 1.00 65.69 93 SER A O 1
ATOM 738 N N . PRO A 1 94 ? 30.883 0.251 15.756 1.00 71.94 94 PRO A N 1
ATOM 739 C CA . PRO A 1 94 ? 30.862 -0.429 17.050 1.00 71.94 94 PRO A CA 1
ATOM 740 C C . PRO A 1 94 ? 29.638 -0.032 17.888 1.00 71.94 94 PRO A C 1
ATOM 742 O O . PRO A 1 94 ? 29.002 -0.892 18.486 1.00 71.94 94 PRO A O 1
ATOM 745 N N . GLU A 1 95 ? 29.217 1.233 17.801 1.00 69.88 95 GLU A N 1
ATOM 746 C CA . GLU A 1 95 ? 28.020 1.765 18.463 1.00 69.88 95 GLU A CA 1
ATOM 747 C C . GLU A 1 95 ? 26.711 1.097 18.009 1.00 69.88 95 GLU A C 1
ATOM 749 O O . GLU A 1 95 ? 25.780 0.952 18.797 1.00 69.88 95 GLU A O 1
ATOM 754 N N . THR A 1 96 ? 26.599 0.688 16.742 1.00 72.31 96 THR A N 1
ATOM 755 C CA . THR A 1 96 ? 25.399 -0.002 16.236 1.00 72.31 96 THR A CA 1
ATOM 756 C C . THR A 1 96 ? 25.343 -1.434 16.765 1.00 72.31 96 THR A C 1
ATOM 758 O O . THR A 1 96 ? 24.279 -1.911 17.160 1.00 72.31 96 THR A O 1
ATOM 761 N N . CYS A 1 97 ? 26.494 -2.107 16.839 1.00 76.06 97 CYS A N 1
ATOM 762 C CA . CYS A 1 97 ? 26.607 -3.423 17.468 1.00 76.06 97 CYS A CA 1
ATOM 763 C C . CYS A 1 97 ? 26.360 -3.364 18.984 1.00 76.06 97 CYS A C 1
ATOM 765 O O . CYS A 1 97 ? 25.697 -4.248 19.524 1.00 76.06 97 CYS A O 1
ATOM 767 N N . GLU A 1 98 ? 26.842 -2.326 19.670 1.00 82.88 98 GLU A N 1
ATOM 768 C CA . GLU A 1 98 ? 26.575 -2.095 21.095 1.00 82.88 98 GLU A CA 1
ATOM 769 C C . GLU A 1 98 ? 25.086 -1.851 21.354 1.00 82.88 98 GLU A C 1
ATOM 771 O O . GLU A 1 98 ? 24.516 -2.515 22.215 1.00 82.88 98 GLU A O 1
ATOM 776 N N . LYS A 1 99 ? 24.417 -1.022 20.541 1.00 82.81 99 LYS A N 1
ATOM 777 C CA . LYS A 1 99 ? 22.961 -0.804 20.633 1.00 82.81 99 LYS A CA 1
ATOM 778 C C . LYS A 1 99 ? 22.156 -2.087 20.427 1.00 82.81 99 LYS A C 1
ATOM 780 O O . LYS A 1 99 ? 21.253 -2.368 21.210 1.00 82.81 99 LYS A O 1
ATOM 785 N N . LEU A 1 100 ? 22.500 -2.895 19.421 1.00 81.62 100 LEU A N 1
ATOM 786 C CA . LEU A 1 100 ? 21.842 -4.188 19.187 1.00 81.62 100 LEU A CA 1
ATOM 787 C C . LEU A 1 100 ? 22.084 -5.181 20.332 1.00 81.62 100 LEU A C 1
ATOM 789 O O . LEU A 1 100 ? 21.202 -5.977 20.658 1.00 81.62 100 LEU A O 1
ATOM 793 N N . ASN A 1 101 ? 23.261 -5.145 20.961 1.00 84.44 101 ASN A N 1
ATOM 794 C CA . ASN A 1 101 ? 23.553 -5.959 22.139 1.00 84.44 101 ASN A CA 1
ATOM 795 C C . ASN A 1 101 ? 22.791 -5.474 23.378 1.00 84.44 101 ASN A C 1
ATOM 797 O O . ASN A 1 101 ? 22.249 -6.303 24.106 1.00 84.44 101 ASN A O 1
ATOM 801 N N . GLU A 1 102 ? 22.698 -4.164 23.607 1.00 92.81 102 GLU A N 1
ATOM 802 C CA . GLU A 1 102 ? 21.880 -3.588 24.678 1.00 92.81 102 GLU A CA 1
ATOM 803 C C . GLU A 1 102 ? 20.403 -3.956 24.516 1.00 92.81 102 GLU A C 1
ATOM 805 O O . GLU A 1 102 ? 19.752 -4.344 25.488 1.00 92.81 102 GLU A O 1
ATOM 810 N N . GLU A 1 103 ? 19.876 -3.888 23.292 1.00 91.06 103 GLU A N 1
ATOM 811 C CA . GLU A 1 103 ? 18.505 -4.291 22.986 1.00 91.06 103 GLU A CA 1
ATOM 812 C C . GLU A 1 103 ? 18.294 -5.792 23.228 1.00 91.06 103 GLU A C 1
ATOM 814 O O . GLU A 1 103 ? 17.343 -6.177 23.907 1.00 91.06 103 GLU A O 1
ATOM 819 N N . ASN A 1 104 ? 19.224 -6.646 22.783 1.00 89.94 104 ASN A N 1
ATOM 820 C CA . ASN A 1 104 ? 19.184 -8.082 23.075 1.00 89.94 104 ASN A CA 1
ATOM 821 C C . ASN A 1 104 ? 19.197 -8.377 24.580 1.00 89.94 104 ASN A C 1
ATOM 823 O O . ASN A 1 104 ? 18.474 -9.258 25.044 1.00 89.94 104 ASN A O 1
ATOM 827 N N . ILE A 1 105 ? 20.004 -7.648 25.358 1.00 94.62 105 ILE A N 1
ATOM 828 C CA . ILE A 1 105 ? 20.052 -7.795 26.817 1.00 94.62 105 ILE A CA 1
ATOM 829 C C . ILE A 1 105 ? 18.716 -7.372 27.436 1.00 94.62 105 ILE A C 1
ATOM 831 O O . ILE A 1 105 ? 18.167 -8.128 28.238 1.00 94.62 105 ILE A O 1
ATOM 835 N N . LYS A 1 106 ? 18.155 -6.222 27.038 1.00 89.94 106 LYS A N 1
ATOM 836 C CA . LYS A 1 106 ? 16.842 -5.749 27.515 1.00 89.94 106 LYS A CA 1
ATOM 837 C C . LYS A 1 106 ? 15.733 -6.751 27.206 1.00 89.94 106 LYS A C 1
ATOM 839 O O . LYS A 1 106 ? 14.973 -7.109 28.103 1.00 89.94 106 LYS A O 1
ATOM 844 N N . LEU A 1 107 ? 15.685 -7.262 25.976 1.00 91.38 107 LEU A N 1
ATOM 845 C CA . LEU A 1 107 ? 14.725 -8.289 25.570 1.00 91.38 107 LEU A CA 1
ATOM 846 C C . LEU A 1 107 ? 14.891 -9.568 26.394 1.00 91.38 107 LEU A C 1
ATOM 848 O O . LEU A 1 107 ? 13.906 -10.139 26.856 1.00 91.38 107 LEU A O 1
ATOM 852 N N . LYS A 1 108 ? 16.131 -10.002 26.639 1.00 93.94 108 LYS A N 1
ATOM 853 C CA . LYS A 1 108 ? 16.410 -11.202 27.436 1.00 93.94 108 LYS A CA 1
ATOM 854 C C . LYS A 1 108 ? 15.968 -11.048 28.894 1.00 93.94 108 LYS A C 1
ATOM 856 O O . LYS A 1 108 ? 15.408 -11.991 29.449 1.00 93.94 108 LYS A O 1
ATOM 861 N N . VAL A 1 109 ? 16.172 -9.873 29.493 1.00 95.38 109 VAL A N 1
ATOM 862 C CA . VAL A 1 109 ? 15.673 -9.552 30.841 1.00 95.38 109 VAL A CA 1
ATOM 863 C C . VAL A 1 109 ? 14.141 -9.515 30.859 1.00 95.38 109 VAL A C 1
ATOM 865 O O . VAL A 1 109 ? 13.536 -10.122 31.739 1.00 95.38 109 VAL A O 1
ATOM 868 N N . GLY A 1 110 ? 13.507 -8.891 29.860 1.00 91.62 110 GLY A N 1
ATOM 869 C CA . GLY A 1 110 ? 12.046 -8.844 29.736 1.00 91.62 110 GLY A CA 1
ATOM 870 C C . GLY A 1 110 ? 11.413 -10.235 29.627 1.00 91.62 110 GLY A C 1
ATOM 871 O O . GLY A 1 110 ? 10.489 -10.556 30.371 1.00 91.62 110 GLY A O 1
ATOM 872 N N . VAL A 1 111 ? 11.967 -11.109 28.779 1.00 89.12 111 VAL A N 1
ATOM 873 C CA . VAL A 1 111 ? 11.514 -12.506 28.654 1.00 89.12 111 VAL A CA 1
ATOM 874 C C . VAL A 1 111 ? 11.665 -13.263 29.975 1.00 89.12 111 VAL A C 1
ATOM 876 O O . VAL A 1 111 ? 10.762 -14.009 30.352 1.00 89.12 111 VAL A O 1
ATOM 879 N N . GLN A 1 112 ? 12.766 -13.070 30.708 1.00 90.94 112 GLN A N 1
ATOM 880 C CA . GLN A 1 112 ? 12.951 -13.700 32.019 1.00 90.94 112 GLN A CA 1
ATOM 881 C C . GLN A 1 112 ? 11.944 -13.196 33.062 1.00 90.94 112 GLN A C 1
ATOM 883 O O . GLN A 1 112 ? 11.411 -14.015 33.811 1.00 90.94 112 GLN A O 1
ATOM 888 N N . SER A 1 113 ? 11.640 -11.894 33.081 1.00 91.81 113 SER A N 1
ATOM 889 C CA . SER A 1 113 ? 10.627 -11.317 33.977 1.00 91.81 113 SER A CA 1
ATOM 890 C C . SER A 1 113 ? 9.238 -11.886 33.692 1.00 91.81 113 SER A C 1
ATOM 892 O O . SER A 1 113 ? 8.599 -12.434 34.588 1.00 91.81 113 SER A O 1
ATOM 894 N N . LEU A 1 114 ? 8.817 -11.872 32.423 1.00 90.25 114 LEU A N 1
ATOM 895 C CA . LEU A 1 114 ? 7.525 -12.420 31.999 1.00 90.25 114 LEU A CA 1
ATOM 896 C C . LEU A 1 114 ? 7.414 -13.924 32.280 1.00 90.25 114 LEU A C 1
ATOM 898 O O . LEU A 1 114 ? 6.372 -14.407 32.714 1.00 90.25 114 LEU A O 1
ATOM 902 N N . THR A 1 115 ? 8.500 -14.678 32.094 1.00 90.44 115 THR A N 1
ATOM 903 C CA . THR A 1 115 ? 8.528 -16.113 32.423 1.00 90.44 115 THR A CA 1
ATOM 904 C C . THR A 1 115 ? 8.353 -16.345 33.929 1.00 90.44 115 THR A C 1
ATOM 906 O O . THR A 1 115 ? 7.673 -17.289 34.335 1.00 90.44 115 THR A O 1
ATOM 909 N N . ALA A 1 116 ? 8.934 -15.486 34.773 1.00 91.19 116 ALA A N 1
ATOM 910 C CA . ALA A 1 116 ? 8.774 -15.564 36.223 1.00 91.19 116 ALA A CA 1
ATOM 911 C C . ALA A 1 116 ? 7.349 -15.196 36.675 1.00 91.19 116 ALA A C 1
ATOM 913 O O . ALA A 1 116 ? 6.802 -15.861 37.554 1.00 91.19 116 ALA A O 1
ATOM 914 N N . GLU A 1 117 ? 6.729 -14.187 36.062 1.00 92.56 117 GLU A N 1
ATOM 915 C CA . GLU A 1 117 ? 5.332 -13.813 36.322 1.00 92.56 117 GLU A CA 1
ATOM 916 C C . GLU A 1 117 ? 4.353 -14.905 35.890 1.00 92.56 117 GLU A C 1
ATOM 918 O O . GLU A 1 117 ? 3.506 -15.311 36.684 1.00 92.56 117 GLU A O 1
ATOM 923 N N . LEU A 1 118 ? 4.520 -15.472 34.690 1.00 90.31 118 LEU A N 1
ATOM 924 C CA . LEU A 1 118 ? 3.709 -16.605 34.234 1.00 90.31 118 LEU A CA 1
ATOM 925 C C . LEU A 1 118 ? 3.814 -17.805 35.180 1.00 90.31 118 LEU A C 1
ATOM 927 O O . LEU A 1 118 ? 2.820 -18.490 35.419 1.00 90.31 118 LEU A O 1
ATOM 931 N N . LYS A 1 119 ? 4.998 -18.047 35.753 1.00 93.12 119 LYS A N 1
ATOM 932 C CA . LYS A 1 119 ? 5.180 -19.094 36.762 1.00 93.12 119 LYS A CA 1
ATOM 933 C C . LYS A 1 119 ? 4.398 -18.787 38.045 1.00 93.12 119 LYS A C 1
ATOM 935 O O . LYS A 1 119 ? 3.699 -19.671 38.526 1.00 93.12 119 LYS A O 1
ATOM 940 N N . LYS A 1 120 ? 4.435 -17.543 38.542 1.00 94.88 120 LYS A N 1
ATOM 941 C CA . LYS A 1 120 ? 3.634 -17.118 39.706 1.00 94.88 120 LYS A CA 1
ATOM 942 C C . LYS A 1 120 ? 2.134 -17.281 39.462 1.00 94.88 120 LYS A C 1
ATOM 944 O O . LYS A 1 120 ? 1.449 -17.852 40.302 1.00 94.88 120 LYS A O 1
ATOM 949 N N . TYR A 1 121 ? 1.626 -16.829 38.315 1.00 93.88 121 TYR A N 1
ATOM 950 C CA . TYR A 1 121 ? 0.201 -16.964 37.993 1.00 93.88 121 TYR A CA 1
ATOM 951 C C . TYR A 1 121 ? -0.223 -18.425 37.861 1.00 93.88 121 TYR A C 1
ATOM 953 O O . TYR A 1 121 ? -1.276 -18.808 38.366 1.00 93.88 121 TYR A O 1
ATOM 961 N N . LYS A 1 122 ? 0.615 -19.267 37.247 1.00 94.56 122 LYS A N 1
ATOM 962 C CA . LYS A 1 122 ? 0.374 -20.711 37.187 1.00 94.56 122 LYS A CA 1
ATOM 963 C C . LYS A 1 122 ? 0.299 -21.335 38.583 1.00 94.56 122 LYS A C 1
ATOM 965 O O . LYS A 1 122 ? -0.582 -22.159 38.818 1.00 94.56 122 LYS A O 1
ATOM 970 N N . ASP A 1 123 ? 1.187 -20.943 39.493 1.00 92.31 123 ASP A N 1
ATOM 971 C CA . ASP A 1 123 ? 1.190 -21.447 40.868 1.00 92.31 123 ASP A CA 1
ATOM 972 C C . ASP A 1 123 ? -0.078 -21.013 41.630 1.00 92.31 123 ASP A C 1
ATOM 974 O O . ASP A 1 123 ? -0.714 -21.856 42.262 1.00 92.31 123 ASP A O 1
ATOM 978 N N . ILE A 1 124 ? -0.517 -19.754 41.480 1.00 93.50 124 ILE A N 1
ATOM 979 C CA . ILE A 1 124 ? -1.772 -19.243 42.067 1.00 93.50 124 ILE A CA 1
ATOM 980 C C . ILE A 1 124 ? -2.989 -20.004 41.525 1.00 93.50 124 ILE A C 1
ATOM 982 O O . ILE A 1 124 ? -3.843 -20.431 42.297 1.00 93.50 124 ILE A O 1
ATOM 986 N N . ILE A 1 125 ? -3.072 -20.227 40.210 1.00 91.19 125 ILE A N 1
ATOM 987 C CA . ILE A 1 125 ? -4.180 -20.984 39.602 1.00 91.19 125 ILE A CA 1
ATOM 988 C C . ILE A 1 125 ? -4.214 -22.420 40.139 1.00 91.19 125 ILE A C 1
ATOM 990 O O . ILE A 1 125 ? -5.282 -22.945 40.448 1.00 91.19 125 ILE A O 1
ATOM 994 N N . LEU A 1 126 ? -3.052 -23.064 40.283 1.00 92.50 126 LEU A N 1
ATOM 995 C CA . LEU A 1 126 ? -2.971 -24.404 40.865 1.00 92.50 126 LEU A CA 1
ATOM 996 C C . LEU A 1 126 ? -3.392 -24.426 42.341 1.00 92.50 126 LEU A C 1
ATOM 998 O O . LEU A 1 126 ? -3.966 -25.417 42.787 1.00 92.50 126 LEU A O 1
ATOM 1002 N N . GLU A 1 127 ? -3.115 -23.370 43.102 1.00 92.81 127 GLU A N 1
ATOM 1003 C CA . GLU A 1 127 ? -3.556 -23.231 44.492 1.00 92.81 127 GLU A CA 1
ATOM 1004 C C . GLU A 1 127 ? -5.069 -23.003 44.599 1.00 92.81 127 GLU A C 1
ATOM 1006 O O . GLU A 1 127 ? -5.734 -23.690 45.376 1.00 92.81 127 GLU A O 1
ATOM 1011 N N . LEU A 1 128 ? -5.635 -22.136 43.755 1.00 90.06 128 LEU A N 1
ATOM 1012 C CA . LEU A 1 128 ? -7.081 -21.915 43.668 1.00 90.06 128 LEU A CA 1
ATOM 1013 C C . LEU A 1 128 ? -7.826 -23.193 43.269 1.00 90.06 128 LEU A C 1
ATOM 1015 O O . LEU A 1 128 ? -8.813 -23.541 43.911 1.00 90.06 128 LEU A O 1
ATOM 1019 N N . ASN A 1 129 ? -7.322 -23.941 42.283 1.00 89.56 129 ASN A N 1
ATOM 1020 C CA . ASN A 1 129 ? -7.909 -25.223 41.887 1.00 89.56 129 ASN A CA 1
ATOM 1021 C C . ASN A 1 129 ? -7.872 -26.246 43.029 1.00 89.56 129 ASN A C 1
ATOM 1023 O O . ASN A 1 129 ? -8.874 -26.902 43.286 1.00 89.56 129 ASN A O 1
ATOM 1027 N N . LYS A 1 130 ? -6.771 -26.325 43.791 1.00 91.44 130 LYS A N 1
ATOM 1028 C CA . LYS A 1 130 ? -6.722 -27.158 45.008 1.00 91.44 130 LYS A CA 1
ATOM 1029 C C . LYS A 1 130 ? -7.735 -26.704 46.063 1.00 91.44 130 LYS A C 1
ATOM 1031 O O . LYS A 1 130 ? -8.291 -27.545 46.763 1.00 91.44 130 LYS A O 1
ATOM 1036 N N . GLY A 1 131 ? -7.965 -25.396 46.193 1.00 89.75 131 GLY A N 1
ATOM 1037 C CA . GLY A 1 131 ? -8.994 -24.834 47.070 1.00 89.75 131 GLY A CA 1
ATOM 1038 C C . GLY A 1 131 ? -10.407 -25.231 46.638 1.00 89.75 131 GLY A C 1
ATOM 1039 O O . GLY A 1 131 ? -11.204 -25.659 47.472 1.00 89.75 131 GLY A O 1
ATOM 1040 N N . ILE A 1 132 ? -10.694 -25.168 45.336 1.00 83.25 132 ILE A N 1
ATOM 1041 C CA . ILE A 1 132 ? -11.963 -25.618 44.750 1.00 83.25 132 ILE A CA 1
ATOM 1042 C C . ILE A 1 132 ? -12.152 -27.121 44.972 1.00 83.25 132 ILE A C 1
ATOM 1044 O O . ILE A 1 132 ? -13.196 -27.521 45.481 1.00 83.25 132 ILE A O 1
ATOM 1048 N N . ASP A 1 133 ? -11.140 -27.942 44.689 1.00 85.44 133 ASP A N 1
ATOM 1049 C CA . ASP A 1 133 ? -11.184 -29.391 44.921 1.00 85.44 133 ASP A CA 1
ATOM 1050 C C . ASP A 1 133 ? -11.408 -29.715 46.407 1.00 85.44 133 ASP A C 1
ATOM 1052 O O . ASP A 1 133 ? -12.183 -30.609 46.753 1.00 85.44 133 ASP A O 1
ATOM 1056 N N . TYR A 1 134 ? -10.776 -28.961 47.315 1.00 87.25 134 TYR A N 1
ATOM 1057 C CA . TYR A 1 134 ? -10.985 -29.106 48.755 1.00 87.25 134 TYR A CA 1
ATOM 1058 C C . TYR A 1 134 ? -12.434 -28.796 49.153 1.00 87.25 134 TYR A C 1
ATOM 1060 O O . TYR A 1 134 ? -13.040 -29.573 49.896 1.00 87.25 134 TYR A O 1
ATOM 1068 N N . LEU A 1 135 ? -13.006 -27.708 48.630 1.00 79.12 135 LEU A N 1
ATOM 1069 C CA . LEU A 1 135 ? -14.401 -27.328 48.868 1.00 79.12 135 LEU A CA 1
ATOM 1070 C C . LEU A 1 135 ? -15.386 -28.332 48.255 1.00 79.12 135 LEU A C 1
ATOM 1072 O O . LEU A 1 135 ? -16.364 -28.684 48.906 1.00 79.12 135 LEU A O 1
ATOM 1076 N N . GLN A 1 136 ? -15.106 -28.859 47.062 1.00 75.44 136 GLN A N 1
ATOM 1077 C CA . GLN A 1 136 ? -15.921 -29.895 46.418 1.00 75.44 136 GLN A CA 1
ATOM 1078 C C . GLN A 1 136 ? -15.830 -31.250 47.138 1.00 75.44 136 GLN A C 1
ATOM 1080 O O . GLN A 1 136 ? -16.815 -31.985 47.200 1.00 75.44 136 GLN A O 1
ATOM 1085 N N . SER A 1 137 ? -14.672 -31.586 47.719 1.00 76.25 137 SER A N 1
ATOM 1086 C CA . SER A 1 137 ? -14.481 -32.832 48.476 1.00 76.25 137 SER A CA 1
ATOM 1087 C C . SER A 1 137 ? -15.191 -32.833 49.836 1.00 76.25 137 SER A C 1
ATOM 1089 O O . SER A 1 137 ? -15.539 -33.896 50.357 1.00 76.25 137 SER A O 1
ATOM 1091 N N . LYS A 1 138 ? -15.453 -31.653 50.413 1.00 71.44 138 LYS A N 1
ATOM 1092 C CA . LYS A 1 138 ? -16.275 -31.519 51.615 1.00 71.44 138 LYS A CA 1
ATOM 1093 C C . LYS A 1 138 ? -17.748 -31.452 51.224 1.00 71.44 138 LYS A C 1
ATOM 1095 O O . LYS A 1 138 ? -18.285 -30.383 50.959 1.00 71.44 138 LYS A O 1
ATOM 1100 N N . GLN A 1 139 ? -18.423 -32.603 51.260 1.00 52.28 139 GLN A N 1
ATOM 1101 C CA . GLN A 1 139 ? -19.888 -32.647 51.255 1.00 52.28 139 GLN A CA 1
ATOM 1102 C C . GLN A 1 139 ? -20.416 -31.770 52.394 1.00 52.28 139 GLN A C 1
ATOM 1104 O O . GLN A 1 139 ? -20.198 -32.056 53.573 1.00 52.28 139 GLN A O 1
ATOM 1109 N N . CYS A 1 140 ? -21.068 -30.669 52.031 1.00 52.78 140 CYS A N 1
ATOM 1110 C CA . CYS A 1 140 ? -21.634 -29.748 52.996 1.00 52.78 140 CYS A CA 1
ATOM 1111 C C . CYS A 1 140 ? -22.766 -30.468 53.774 1.00 52.78 140 CYS A C 1
ATOM 1113 O O . CYS A 1 140 ? -23.636 -31.073 53.146 1.00 52.78 140 CYS A O 1
ATOM 1115 N N . PRO A 1 141 ? -22.759 -30.456 55.123 1.00 50.19 141 PRO A N 1
ATOM 1116 C CA . PRO A 1 141 ? -23.664 -31.255 55.962 1.00 50.19 141 PRO A CA 1
ATOM 1117 C C . PRO A 1 141 ? -25.105 -30.725 56.024 1.00 50.19 141 PRO A C 1
ATOM 1119 O O . PRO A 1 141 ? -25.968 -31.349 56.640 1.00 50.19 141 PRO A O 1
ATOM 1122 N N . ILE A 1 142 ? -25.378 -29.585 55.394 1.00 55.59 142 ILE A N 1
ATOM 1123 C CA . ILE A 1 142 ? -26.724 -29.035 55.258 1.00 55.59 142 ILE A CA 1
ATOM 1124 C C . ILE A 1 142 ? -27.336 -29.640 53.981 1.00 55.59 142 ILE A C 1
ATOM 1126 O O . ILE A 1 142 ? -26.671 -29.683 52.948 1.00 55.59 142 ILE A O 1
ATOM 1130 N N . PRO A 1 143 ? -28.576 -30.152 53.986 1.00 48.00 143 PRO A N 1
ATOM 1131 C CA . PRO A 1 143 ? -29.241 -30.577 52.765 1.00 48.00 143 PRO A CA 1
ATOM 1132 C C . PRO A 1 143 ? -29.704 -29.329 52.002 1.00 48.00 143 PRO A C 1
ATOM 1134 O O . PRO A 1 143 ? -30.857 -28.922 52.094 1.00 48.00 143 PRO A O 1
ATOM 1137 N N . HIS A 1 144 ? -28.799 -28.707 51.245 1.00 52.16 144 HIS A N 1
ATOM 1138 C CA . HIS A 1 144 ? -29.147 -27.775 50.168 1.00 52.16 144 HIS A CA 1
ATOM 1139 C C . HIS A 1 144 ? -29.813 -28.618 49.078 1.00 52.16 144 HIS A C 1
ATOM 1141 O O . HIS A 1 144 ? -29.181 -29.100 48.136 1.00 52.16 144 HIS A O 1
ATOM 1147 N N . GLY A 1 145 ? -31.096 -28.904 49.270 1.00 48.16 145 GLY A N 1
ATOM 1148 C CA . GLY A 1 145 ? -31.941 -29.373 48.195 1.00 48.16 145 GLY A CA 1
ATOM 1149 C C . GLY A 1 145 ? -32.077 -28.222 47.217 1.00 48.16 145 GLY A C 1
ATOM 1150 O O . GLY A 1 145 ? -32.975 -27.408 47.387 1.00 48.16 145 GLY A O 1
ATOM 1151 N N . MET A 1 146 ? -31.189 -28.156 46.218 1.00 53.38 146 MET A N 1
ATOM 1152 C CA . MET A 1 146 ? -31.540 -27.494 44.964 1.00 53.38 146 MET A CA 1
ATOM 1153 C C . MET A 1 146 ? -32.904 -28.043 44.578 1.00 53.38 146 MET A C 1
ATOM 1155 O O . MET A 1 146 ? -33.080 -29.266 44.464 1.00 53.38 146 MET A O 1
ATOM 1159 N N . THR A 1 147 ? -33.872 -27.150 44.433 1.00 72.94 147 THR A N 1
ATOM 1160 C CA . THR A 1 147 ? -35.161 -27.510 43.863 1.00 72.94 147 THR A CA 1
ATOM 1161 C C . THR A 1 147 ? -34.918 -28.195 42.518 1.00 72.94 147 THR A C 1
ATOM 1163 O O . THR A 1 147 ? -33.903 -27.986 41.850 1.00 72.94 147 THR A O 1
ATOM 1166 N N . THR A 1 148 ? -35.816 -29.088 42.111 1.00 73.81 148 THR A N 1
ATOM 1167 C CA . THR A 1 148 ? -35.648 -29.833 40.853 1.00 73.81 148 THR A CA 1
ATOM 1168 C C . THR A 1 148 ? -35.495 -28.911 39.642 1.00 73.81 148 THR A C 1
ATOM 1170 O O . THR A 1 148 ? -34.877 -29.308 38.659 1.00 73.81 148 THR A O 1
ATOM 1173 N N . GLU A 1 149 ? -36.021 -27.687 39.734 1.00 74.25 149 GLU A N 1
ATOM 1174 C CA . GLU A 1 149 ? -35.852 -26.623 38.744 1.00 74.25 149 GLU A CA 1
ATOM 1175 C C . GLU A 1 149 ? -34.434 -26.040 38.766 1.00 74.25 149 GLU A C 1
ATOM 1177 O O . GLU A 1 149 ? -33.780 -26.051 37.728 1.00 74.25 149 GLU A O 1
ATOM 1182 N N . GLU A 1 150 ? -33.899 -25.661 39.930 1.00 73.38 150 GLU A N 1
ATOM 1183 C CA . GLU A 1 150 ? -32.512 -25.177 40.058 1.00 73.38 150 GLU A CA 1
ATOM 1184 C C . GLU A 1 150 ? -31.488 -26.239 39.646 1.00 73.38 150 GLU A C 1
ATOM 1186 O O . GLU A 1 150 ? -30.476 -25.932 39.021 1.00 73.38 150 GLU A O 1
ATOM 1191 N N . LYS A 1 151 ? -31.758 -27.517 39.940 1.00 79.12 151 LYS A N 1
ATOM 1192 C CA . LYS A 1 151 ? -30.898 -28.621 39.502 1.00 79.12 151 LYS A CA 1
ATOM 1193 C C . LYS A 1 151 ? -30.946 -28.811 37.985 1.00 79.12 151 LYS A C 1
ATOM 1195 O O . LYS A 1 151 ? -29.913 -29.064 37.376 1.00 79.12 151 LYS A O 1
ATOM 1200 N N . ALA A 1 152 ? -32.121 -28.667 37.369 1.00 79.88 152 ALA A N 1
ATOM 1201 C CA . ALA A 1 152 ? -32.259 -28.723 35.916 1.00 79.88 152 ALA A CA 1
ATOM 1202 C C . ALA A 1 152 ? -31.602 -27.514 35.229 1.00 79.88 152 ALA A C 1
ATOM 1204 O O . ALA A 1 152 ? -31.027 -27.663 34.151 1.00 79.88 152 ALA A O 1
ATOM 1205 N N . GLU A 1 153 ? -31.659 -26.335 35.849 1.00 81.62 153 GLU A N 1
ATOM 1206 C CA . GLU A 1 153 ? -30.991 -25.127 35.369 1.00 81.62 153 GLU A CA 1
ATOM 1207 C C . GLU A 1 153 ? -29.469 -25.233 35.506 1.00 81.62 153 GLU A C 1
ATOM 1209 O O . GLU A 1 153 ? -28.749 -24.936 34.557 1.00 81.62 153 GLU A O 1
ATOM 1214 N N . MET A 1 154 ? -28.972 -25.770 36.620 1.00 79.00 154 MET A N 1
ATOM 1215 C CA . MET A 1 154 ? -27.548 -26.030 36.818 1.00 79.00 154 MET A CA 1
ATOM 1216 C C . MET A 1 154 ? -27.028 -27.104 35.854 1.00 79.00 154 MET A C 1
ATOM 1218 O O . MET A 1 154 ? -26.007 -26.881 35.214 1.00 79.00 154 MET A O 1
ATOM 1222 N N . ASP A 1 155 ? -27.768 -28.196 35.627 1.00 81.81 155 ASP A N 1
ATOM 1223 C CA . ASP A 1 155 ? -27.433 -29.201 34.604 1.00 81.81 155 ASP A CA 1
ATOM 1224 C C . ASP A 1 155 ? -27.446 -28.603 33.183 1.00 81.81 155 ASP A C 1
ATOM 1226 O O . ASP A 1 155 ? -26.657 -29.001 32.320 1.00 81.81 155 ASP A O 1
ATOM 1230 N N . LYS A 1 156 ? -28.346 -27.648 32.909 1.00 89.25 156 LYS A N 1
ATOM 1231 C CA . LYS A 1 156 ? -28.402 -26.932 31.627 1.00 89.25 156 LYS A CA 1
ATOM 1232 C C . LYS A 1 156 ? -27.187 -26.020 31.458 1.00 89.25 156 LYS A C 1
ATOM 1234 O O . LYS A 1 156 ? -26.540 -26.096 30.418 1.00 89.25 156 LYS A O 1
ATOM 1239 N N . LEU A 1 157 ? -26.845 -25.234 32.478 1.00 84.44 157 LEU A N 1
ATOM 1240 C CA . LEU A 1 157 ? -25.657 -24.377 32.493 1.00 84.44 157 LEU A CA 1
ATOM 1241 C C . LEU A 1 157 ? -24.368 -25.198 32.415 1.00 84.44 157 LEU A C 1
ATOM 1243 O O . LEU A 1 157 ? -23.431 -24.808 31.729 1.00 84.44 157 LEU A O 1
ATOM 1247 N N . GLN A 1 158 ? -24.325 -26.365 33.055 1.00 83.12 158 GLN A N 1
ATOM 1248 C CA . GLN A 1 158 ? -23.179 -27.265 33.001 1.00 83.12 158 GLN A CA 1
ATOM 1249 C C . GLN A 1 158 ? -23.002 -27.854 31.596 1.00 83.12 158 GLN A C 1
ATOM 1251 O O . GLN A 1 158 ? -21.882 -27.915 31.095 1.00 83.12 158 GLN A O 1
ATOM 1256 N N . LYS A 1 159 ? -24.096 -28.221 30.914 1.00 88.88 159 LYS A N 1
ATOM 1257 C CA . LYS A 1 159 ? -24.053 -28.618 29.496 1.00 88.88 159 LYS A CA 1
ATOM 1258 C C . LYS A 1 159 ? -23.616 -27.469 28.593 1.00 88.88 159 LYS A C 1
ATOM 1260 O O . LYS A 1 159 ? -22.803 -27.697 27.708 1.00 88.88 159 LYS A O 1
ATOM 1265 N N . GLU A 1 160 ? -24.117 -26.260 28.830 1.00 89.88 160 GLU A N 1
ATOM 1266 C CA . GLU A 1 160 ? -23.749 -25.066 28.064 1.00 89.88 160 GLU A CA 1
ATOM 1267 C C . GLU A 1 160 ? -22.261 -24.712 28.245 1.00 89.88 160 GLU A C 1
ATOM 1269 O O . GLU A 1 160 ? -21.555 -24.459 27.266 1.00 89.88 160 GLU A O 1
ATOM 1274 N N . ALA A 1 161 ? -21.745 -24.818 29.473 1.00 85.50 161 ALA A N 1
ATOM 1275 C CA . ALA A 1 161 ? -20.328 -24.651 29.784 1.00 85.50 161 ALA A CA 1
ATOM 1276 C C . ALA A 1 161 ? -19.456 -25.712 29.095 1.00 85.50 161 ALA A C 1
ATOM 1278 O O . ALA A 1 161 ? -18.431 -25.364 28.513 1.00 85.50 161 ALA A O 1
ATOM 1279 N N . ILE A 1 162 ? -19.880 -26.983 29.092 1.00 87.56 162 ILE A N 1
ATOM 1280 C CA . ILE A 1 162 ? -19.178 -28.057 28.371 1.00 87.56 162 ILE A CA 1
ATOM 1281 C C . ILE A 1 162 ? -19.164 -27.772 26.865 1.00 87.56 162 ILE A C 1
ATOM 1283 O O . ILE A 1 162 ? -18.107 -27.855 26.247 1.00 87.56 162 ILE A O 1
ATOM 1287 N N . THR A 1 163 ? -20.292 -27.369 26.270 1.00 88.94 163 THR A N 1
ATOM 1288 C CA . THR A 1 163 ? -20.330 -27.034 24.837 1.00 88.94 163 THR A CA 1
ATOM 1289 C C . THR A 1 163 ? -19.453 -25.832 24.498 1.00 88.94 163 THR A C 1
ATOM 1291 O O . THR A 1 163 ? -18.743 -25.857 23.497 1.00 88.94 163 THR A O 1
ATOM 1294 N N . SER A 1 164 ? -19.426 -24.805 25.353 1.00 86.25 164 SER A N 1
ATOM 1295 C CA . SER A 1 164 ? -18.547 -23.647 25.165 1.00 86.25 164 SER A CA 1
ATOM 1296 C C . SER A 1 164 ? -17.068 -24.031 25.299 1.00 86.25 164 SER A C 1
ATOM 1298 O O . SER A 1 164 ? -16.231 -23.546 24.537 1.00 86.25 164 SER A O 1
ATOM 1300 N N . GLN A 1 165 ? -16.738 -24.957 26.204 1.00 86.81 165 GLN A N 1
ATOM 1301 C CA . GLN A 1 165 ? -15.388 -25.496 26.348 1.00 86.81 165 GLN A CA 1
ATOM 1302 C C . GLN A 1 165 ? -14.962 -26.317 25.120 1.00 86.81 165 GLN A C 1
ATOM 1304 O O . GLN A 1 165 ? -13.857 -26.122 24.619 1.00 86.81 165 GLN A O 1
ATOM 1309 N N . GLU A 1 166 ? -15.839 -27.165 24.575 1.00 90.25 166 GLU A N 1
ATOM 1310 C CA . GLU A 1 166 ? -15.585 -27.905 23.329 1.00 90.25 166 GLU A CA 1
ATOM 1311 C C . GLU A 1 166 ? -15.374 -26.963 22.129 1.00 90.25 166 GLU A C 1
ATOM 1313 O O . GLU A 1 166 ? -14.496 -27.192 21.291 1.00 90.25 166 GLU A O 1
ATOM 1318 N N . GLU A 1 167 ? -16.145 -25.875 22.046 1.00 88.44 167 GLU A N 1
ATOM 1319 C CA . GLU A 1 167 ? -15.954 -24.832 21.035 1.00 88.44 167 GLU A CA 1
ATOM 1320 C C . GLU A 1 167 ? -14.616 -24.107 21.209 1.00 88.44 167 GLU A C 1
ATOM 1322 O O . GLU A 1 167 ? -13.898 -23.895 20.228 1.00 88.44 167 GLU A O 1
ATOM 1327 N N . HIS A 1 168 ? -14.246 -23.773 22.446 1.00 84.06 168 HIS A N 1
ATOM 1328 C CA . HIS A 1 168 ? -12.967 -23.146 22.754 1.00 84.06 168 HIS A CA 1
ATOM 1329 C C . HIS A 1 168 ? -11.787 -24.063 22.404 1.00 84.06 168 HIS A C 1
ATOM 1331 O O . HIS A 1 168 ? -10.831 -23.613 21.772 1.00 84.06 168 HIS A O 1
ATOM 1337 N N . ASP A 1 169 ? -11.861 -25.356 22.721 1.00 89.12 169 ASP A N 1
ATOM 1338 C CA . ASP A 1 169 ? -10.839 -26.342 22.358 1.00 89.12 169 ASP A CA 1
ATOM 1339 C C . ASP A 1 169 ? -10.719 -26.499 20.838 1.00 89.12 169 ASP A C 1
ATOM 1341 O O . ASP A 1 169 ? -9.612 -26.575 20.298 1.00 89.12 169 ASP A O 1
ATOM 1345 N N . LYS A 1 170 ? -11.842 -26.455 20.114 1.00 92.94 170 LYS A N 1
ATOM 1346 C CA . LYS A 1 170 ? -11.854 -26.474 18.646 1.00 92.94 170 LYS A CA 1
ATOM 1347 C C . LYS A 1 170 ? -11.221 -25.218 18.043 1.00 92.94 170 LYS A C 1
ATOM 1349 O O . LYS A 1 170 ? -10.454 -25.324 17.084 1.00 92.94 170 LYS A O 1
ATOM 1354 N N . ILE A 1 171 ? -11.507 -24.039 18.599 1.00 88.19 171 ILE A N 1
ATOM 1355 C CA . ILE A 1 171 ? -10.871 -22.775 18.193 1.00 88.19 171 ILE A CA 1
ATOM 1356 C C . ILE A 1 171 ? -9.374 -22.811 18.512 1.00 88.19 171 ILE A C 1
ATOM 1358 O O . ILE A 1 171 ? -8.563 -22.416 17.676 1.00 88.19 171 ILE A O 1
ATOM 1362 N N . SER A 1 172 ? -8.995 -23.329 19.680 1.00 89.25 172 SER A N 1
ATOM 1363 C CA . SER A 1 172 ? -7.603 -23.484 20.106 1.00 89.25 172 SER A CA 1
ATOM 1364 C C . SER A 1 172 ? -6.831 -24.438 19.184 1.00 89.25 172 SER A C 1
ATOM 1366 O O . SER A 1 172 ? -5.709 -24.133 18.778 1.00 89.25 172 SER A O 1
ATOM 1368 N N . LEU A 1 173 ? -7.457 -25.536 18.744 1.00 91.69 173 LEU A N 1
ATOM 1369 C CA . LEU A 1 173 ? -6.896 -26.450 17.745 1.00 91.69 173 LEU A CA 1
ATOM 1370 C C . LEU A 1 173 ? -6.715 -25.761 16.382 1.00 91.69 173 LEU A C 1
ATOM 1372 O O . LEU A 1 173 ? -5.635 -25.832 15.800 1.00 91.69 173 LEU A O 1
ATOM 1376 N N . MET A 1 174 ? -7.721 -25.016 15.903 1.00 89.25 174 MET A N 1
ATOM 1377 C CA . MET A 1 174 ? -7.598 -24.230 14.664 1.00 89.25 174 MET A CA 1
ATOM 1378 C C . MET A 1 174 ? -6.510 -23.154 14.766 1.00 89.25 174 MET A C 1
ATOM 1380 O O . MET A 1 174 ? -5.784 -22.916 13.802 1.00 89.25 174 MET A O 1
ATOM 1384 N N . MET A 1 175 ? -6.370 -22.507 15.924 1.00 81.94 175 MET A N 1
ATOM 1385 C CA . MET A 1 175 ? -5.299 -21.548 16.194 1.00 81.94 175 MET A CA 1
ATOM 1386 C C . MET A 1 175 ? -3.931 -22.231 16.161 1.00 81.94 175 MET A C 1
ATOM 1388 O O . MET A 1 175 ? -3.014 -21.704 15.533 1.00 81.94 175 MET A O 1
ATOM 1392 N N . ALA A 1 176 ? -3.782 -23.408 16.772 1.00 86.69 176 ALA A N 1
ATOM 1393 C CA . ALA A 1 176 ? -2.545 -24.184 16.726 1.00 86.69 176 ALA A CA 1
ATOM 1394 C C . ALA A 1 176 ? -2.173 -24.579 15.285 1.00 86.69 176 ALA A C 1
ATOM 1396 O O . ALA A 1 176 ? -1.025 -24.374 14.886 1.00 86.69 176 ALA A O 1
ATOM 1397 N N . ASP A 1 177 ? -3.140 -25.030 14.482 1.00 86.69 177 ASP A N 1
ATOM 1398 C CA . ASP A 1 177 ? -2.944 -25.370 13.066 1.00 86.69 177 ASP A CA 1
ATOM 1399 C C . ASP A 1 177 ? -2.557 -24.142 12.229 1.00 86.69 177 ASP A C 1
ATOM 1401 O O . ASP A 1 177 ? -1.585 -24.180 11.473 1.00 86.69 177 ASP A O 1
ATOM 1405 N N . LEU A 1 178 ? -3.250 -23.011 12.408 1.00 86.69 178 LEU A N 1
ATOM 1406 C CA . LEU A 1 178 ? -2.907 -21.743 11.752 1.00 86.69 178 LEU A CA 1
ATOM 1407 C C . LEU A 1 178 ? -1.520 -21.240 12.161 1.00 86.69 178 LEU A C 1
ATOM 1409 O O . LEU A 1 178 ? -0.811 -20.636 11.350 1.00 86.69 178 LEU A O 1
ATOM 1413 N N . THR A 1 179 ? -1.120 -21.471 13.409 1.00 85.06 179 THR A N 1
ATOM 1414 C CA . THR A 1 179 ? 0.201 -21.085 13.912 1.00 85.06 179 THR A CA 1
ATOM 1415 C C . THR A 1 179 ? 1.281 -21.998 13.333 1.00 85.06 179 THR A C 1
ATOM 1417 O O . THR A 1 179 ? 2.313 -21.503 12.878 1.00 85.06 179 THR A O 1
ATOM 1420 N N . ALA A 1 180 ? 1.035 -23.309 13.266 1.00 86.12 180 ALA A N 1
ATOM 1421 C CA . ALA A 1 180 ? 1.921 -24.276 12.625 1.00 86.12 180 ALA A CA 1
ATOM 1422 C C . ALA A 1 180 ? 2.087 -23.985 11.124 1.00 86.12 180 ALA A C 1
ATOM 1424 O O . ALA A 1 180 ? 3.214 -23.970 10.625 1.00 86.12 180 ALA A O 1
ATOM 1425 N N . GLU A 1 181 ? 1.001 -23.653 10.420 1.00 88.81 181 GLU A N 1
ATOM 1426 C CA . GLU A 1 181 ? 1.043 -23.255 9.011 1.00 88.81 181 GLU A CA 1
ATOM 1427 C C . GLU A 1 181 ? 1.778 -21.919 8.836 1.00 88.81 181 GLU A C 1
ATOM 1429 O O . GLU A 1 181 ? 2.619 -21.794 7.950 1.00 88.81 181 GLU A O 1
ATOM 1434 N N . ASN A 1 182 ? 1.576 -20.939 9.724 1.00 81.25 182 ASN A N 1
ATOM 1435 C CA . ASN A 1 182 ? 2.357 -19.696 9.720 1.00 81.25 182 ASN A CA 1
ATOM 1436 C C . ASN A 1 182 ? 3.854 -19.945 9.933 1.00 81.25 182 ASN A C 1
ATOM 1438 O O . ASN A 1 182 ? 4.685 -19.318 9.274 1.00 81.25 182 ASN A O 1
ATOM 1442 N N . VAL A 1 183 ? 4.225 -20.853 10.837 1.00 85.19 183 VAL A N 1
ATOM 1443 C CA . VAL A 1 183 ? 5.623 -21.263 11.030 1.00 85.19 183 VAL A CA 1
ATOM 1444 C C . VAL A 1 183 ? 6.149 -21.946 9.771 1.00 85.19 183 VAL A C 1
ATOM 1446 O O . VAL A 1 183 ? 7.256 -21.624 9.333 1.00 85.19 183 VAL A O 1
ATOM 1449 N N . ARG A 1 184 ? 5.359 -22.820 9.140 1.00 87.56 184 ARG A N 1
ATOM 1450 C CA . ARG A 1 184 ? 5.713 -23.478 7.877 1.00 87.56 184 ARG A CA 1
ATOM 1451 C C . ARG A 1 184 ? 5.945 -22.455 6.767 1.00 87.56 184 ARG A C 1
ATOM 1453 O O . ARG A 1 184 ? 7.014 -22.458 6.168 1.00 87.56 184 ARG A O 1
ATOM 1460 N N . LEU A 1 185 ? 5.021 -21.514 6.574 1.00 82.81 185 LEU A N 1
ATOM 1461 C CA . LEU A 1 185 ? 5.123 -20.424 5.601 1.00 82.81 185 LEU A CA 1
ATOM 1462 C C . LEU A 1 185 ? 6.323 -19.520 5.880 1.00 82.81 185 LEU A C 1
ATOM 1464 O O . LEU A 1 185 ? 7.085 -19.216 4.969 1.00 82.81 185 LEU A O 1
ATOM 1468 N N . ARG A 1 186 ? 6.563 -19.133 7.138 1.00 76.44 186 ARG A N 1
ATOM 1469 C CA . ARG A 1 186 ? 7.754 -18.353 7.517 1.00 76.44 186 ARG A CA 1
ATOM 1470 C C . ARG A 1 186 ? 9.047 -19.119 7.250 1.00 76.44 186 ARG A C 1
ATOM 1472 O O . ARG A 1 186 ? 10.037 -18.506 6.858 1.00 76.44 186 ARG A O 1
ATOM 1479 N N . THR A 1 187 ? 9.048 -20.435 7.445 1.00 74.50 187 THR A N 1
ATOM 1480 C CA . THR A 1 187 ? 10.199 -21.294 7.142 1.00 74.50 187 THR A CA 1
ATOM 1481 C C . THR A 1 187 ? 10.420 -21.381 5.633 1.00 74.50 187 THR A C 1
ATOM 1483 O O . THR A 1 187 ? 11.540 -21.149 5.187 1.00 74.50 187 THR A O 1
ATOM 1486 N N . SER A 1 188 ? 9.364 -21.577 4.839 1.00 76.25 188 SER A N 1
ATOM 1487 C CA . SER A 1 188 ? 9.416 -21.536 3.371 1.00 76.25 188 SER A CA 1
ATOM 1488 C C . SER A 1 188 ? 9.898 -20.180 2.849 1.00 76.25 188 SER A C 1
ATOM 1490 O O . SER A 1 188 ? 10.768 -20.131 1.986 1.00 76.25 188 SER A O 1
ATOM 1492 N N . ILE A 1 189 ? 9.424 -19.072 3.429 1.00 70.12 189 ILE A N 1
ATOM 1493 C CA . ILE A 1 189 ? 9.877 -17.714 3.094 1.00 70.12 189 ILE A CA 1
ATOM 1494 C C . ILE A 1 189 ? 11.348 -17.515 3.468 1.00 70.12 189 ILE A C 1
ATOM 1496 O O . ILE A 1 189 ? 12.071 -16.861 2.725 1.00 70.12 189 ILE A O 1
ATOM 1500 N N . ARG A 1 190 ? 11.827 -18.054 4.598 1.00 70.25 190 ARG A N 1
ATOM 1501 C CA . ARG A 1 190 ? 13.257 -17.982 4.953 1.00 70.25 190 ARG A CA 1
ATOM 1502 C C . ARG A 1 190 ? 14.119 -18.788 3.993 1.00 70.25 190 ARG A C 1
ATOM 1504 O O . ARG A 1 190 ? 15.158 -18.285 3.586 1.00 70.25 190 ARG A O 1
ATOM 1511 N N . VAL A 1 191 ? 13.679 -19.985 3.608 1.00 67.81 191 VAL A N 1
ATOM 1512 C CA . VAL A 1 191 ? 14.370 -20.814 2.608 1.00 67.81 191 VAL A CA 1
ATOM 1513 C C . VAL A 1 191 ? 14.416 -20.084 1.258 1.00 67.81 191 VAL A C 1
ATOM 1515 O O . VAL A 1 191 ? 15.487 -19.987 0.660 1.00 67.81 191 VAL A O 1
ATOM 1518 N N . ALA A 1 192 ? 13.313 -19.451 0.846 1.00 57.38 192 ALA A N 1
ATOM 1519 C CA . ALA A 1 192 ? 13.259 -18.609 -0.351 1.00 57.38 192 ALA A CA 1
ATOM 1520 C C . ALA A 1 192 ? 14.130 -17.338 -0.237 1.00 57.38 192 ALA A C 1
ATOM 1522 O O . ALA A 1 192 ? 14.772 -16.940 -1.199 1.00 57.38 192 ALA A O 1
ATOM 1523 N N . LYS A 1 193 ? 14.237 -16.724 0.950 1.00 52.59 193 LYS A N 1
ATOM 1524 C CA . LYS A 1 193 ? 15.083 -15.537 1.199 1.00 52.59 193 LYS A CA 1
ATOM 1525 C C . LYS A 1 193 ? 16.583 -15.830 1.314 1.00 52.59 193 LYS A C 1
ATOM 1527 O O . LYS A 1 193 ? 17.367 -14.885 1.313 1.00 52.59 193 LYS A O 1
ATOM 1532 N N . THR A 1 194 ? 17.004 -17.093 1.430 1.00 43.25 194 THR A N 1
ATOM 1533 C CA . THR A 1 194 ? 18.436 -17.460 1.466 1.00 43.25 194 THR A CA 1
ATOM 1534 C C . THR A 1 194 ? 19.091 -17.600 0.087 1.00 43.25 194 THR A C 1
ATOM 1536 O O . THR A 1 194 ? 20.278 -17.909 0.011 1.00 43.25 194 THR A O 1
ATOM 1539 N N . THR A 1 195 ? 18.372 -17.310 -1.001 1.00 45.03 195 THR A N 1
ATOM 1540 C CA . THR A 1 195 ? 18.956 -17.091 -2.336 1.00 45.03 195 THR A CA 1
ATOM 1541 C C . THR A 1 195 ? 18.985 -15.586 -2.655 1.00 45.03 195 THR A C 1
ATOM 1543 O O . THR A 1 195 ? 18.028 -14.879 -2.339 1.00 45.03 195 THR A O 1
ATOM 1546 N N . PRO A 1 196 ? 20.099 -15.048 -3.192 1.00 39.00 196 PRO A N 1
ATOM 1547 C CA . PRO A 1 196 ? 20.277 -13.606 -3.353 1.00 39.00 196 PRO A CA 1
ATOM 1548 C C . PRO A 1 196 ? 19.344 -13.035 -4.442 1.00 39.00 196 PRO A C 1
ATOM 1550 O O . PRO A 1 196 ? 19.198 -13.660 -5.492 1.00 39.00 196 PRO A O 1
ATOM 1553 N N . PRO A 1 197 ? 18.743 -11.848 -4.230 1.00 39.81 197 PRO A N 1
ATOM 1554 C CA . PRO A 1 197 ? 17.734 -11.285 -5.125 1.00 39.81 197 PRO A CA 1
ATOM 1555 C C . PRO A 1 197 ? 18.358 -10.558 -6.332 1.00 39.81 197 PRO A C 1
ATOM 1557 O O . PRO A 1 197 ? 19.300 -9.779 -6.147 1.00 39.81 197 PRO A O 1
ATOM 1560 N N . PRO A 1 198 ? 17.805 -10.703 -7.552 1.00 40.19 198 PRO A N 1
ATOM 1561 C CA . PRO A 1 198 ? 17.808 -9.642 -8.546 1.00 40.19 198 PRO A CA 1
ATOM 1562 C C . PRO A 1 198 ? 16.690 -8.622 -8.239 1.00 40.19 198 PRO A C 1
ATOM 1564 O O . PRO A 1 198 ? 15.750 -8.870 -7.494 1.00 40.19 198 PRO A O 1
ATOM 1567 N N . THR A 1 199 ? 16.865 -7.411 -8.748 1.00 42.16 199 THR A N 1
ATOM 1568 C CA . THR A 1 199 ? 16.135 -6.169 -8.437 1.00 42.16 199 THR A CA 1
ATOM 1569 C C . THR A 1 199 ? 14.639 -6.147 -8.812 1.00 42.16 199 THR A C 1
ATOM 1571 O O . THR A 1 199 ? 14.284 -6.724 -9.838 1.00 42.16 199 THR A O 1
ATOM 1574 N N . PRO A 1 200 ? 13.782 -5.382 -8.092 1.00 49.09 200 PRO A N 1
ATOM 1575 C CA . PRO A 1 200 ? 12.342 -5.323 -8.344 1.00 49.09 200 PRO A CA 1
ATOM 1576 C C . PRO A 1 200 ? 11.910 -4.094 -9.161 1.00 49.09 200 PRO A C 1
ATOM 1578 O O . PRO A 1 200 ? 12.299 -2.972 -8.842 1.00 49.09 200 PRO A O 1
ATOM 1581 N N . ALA A 1 201 ? 10.998 -4.302 -10.114 1.00 40.12 201 ALA A N 1
ATOM 1582 C CA . ALA A 1 201 ? 9.850 -3.421 -10.336 1.00 40.12 201 ALA A CA 1
ATOM 1583 C C . ALA A 1 201 ? 8.745 -4.153 -11.122 1.00 40.12 201 ALA A C 1
ATOM 1585 O O . ALA A 1 201 ? 9.019 -4.786 -12.136 1.00 40.12 201 ALA A O 1
ATOM 1586 N N . THR A 1 202 ? 7.503 -3.943 -10.665 1.00 37.47 202 THR A N 1
ATOM 1587 C CA . THR A 1 202 ? 6.174 -4.255 -11.239 1.00 37.47 202 THR A CA 1
ATOM 1588 C C . THR A 1 202 ? 5.440 -5.508 -10.743 1.00 37.47 202 THR A C 1
ATOM 1590 O O . THR A 1 202 ? 5.815 -6.622 -11.059 1.00 37.47 202 THR A O 1
ATOM 1593 N N . SER A 1 203 ? 4.330 -5.236 -10.026 1.00 46.47 203 SER A N 1
ATOM 1594 C CA . SER A 1 203 ? 3.081 -6.011 -9.872 1.00 46.47 203 SER A CA 1
ATOM 1595 C C . SER A 1 203 ? 3.183 -7.484 -9.431 1.00 46.47 203 SER A C 1
ATOM 1597 O O . SER A 1 203 ? 3.881 -8.259 -10.069 1.00 46.47 203 SER A O 1
ATOM 1599 N N . PRO A 1 204 ? 2.412 -7.943 -8.423 1.00 46.38 204 PRO A N 1
ATOM 1600 C CA . PRO A 1 204 ? 2.537 -9.287 -7.870 1.00 46.38 204 PRO A CA 1
ATOM 1601 C C . PRO A 1 204 ? 1.852 -10.326 -8.777 1.00 46.38 204 PRO A C 1
ATOM 1603 O O . PRO A 1 204 ? 0.833 -10.910 -8.425 1.00 46.38 204 PRO A O 1
ATOM 1606 N N . GLU A 1 205 ? 2.407 -10.583 -9.957 1.00 48.88 205 GLU A N 1
ATOM 1607 C CA . GLU A 1 205 ? 2.512 -11.971 -10.395 1.00 48.88 205 GLU A CA 1
ATOM 1608 C C . GLU A 1 205 ? 3.722 -12.530 -9.646 1.00 48.88 205 GLU A C 1
ATOM 1610 O O . GLU A 1 205 ? 4.783 -11.906 -9.668 1.00 48.88 205 GLU A O 1
ATOM 1615 N N . SER A 1 206 ? 3.555 -13.634 -8.906 1.00 63.28 206 SER A N 1
ATOM 1616 C CA . SER A 1 206 ? 4.664 -14.209 -8.140 1.00 63.28 206 SER A CA 1
ATOM 1617 C C . SER A 1 206 ? 5.875 -14.376 -9.057 1.00 63.28 206 SER A C 1
ATOM 1619 O O . SER A 1 206 ? 5.739 -14.765 -10.216 1.00 63.28 206 SER A O 1
ATOM 1621 N N . GLU A 1 207 ? 7.059 -14.041 -8.559 1.00 56.06 207 GLU A N 1
ATOM 1622 C CA . GLU A 1 207 ? 8.320 -14.134 -9.304 1.00 56.06 207 GLU A CA 1
ATOM 1623 C C . GLU A 1 207 ? 8.504 -15.534 -9.922 1.00 56.06 207 GLU A C 1
ATOM 1625 O O . GLU A 1 207 ? 8.958 -15.657 -11.056 1.00 56.06 207 GLU A O 1
ATOM 1630 N N . GLU A 1 208 ? 7.982 -16.569 -9.252 1.00 60.91 208 GLU A N 1
ATOM 1631 C CA . GLU A 1 208 ? 7.848 -17.934 -9.773 1.00 60.91 208 GLU A CA 1
ATOM 1632 C C . GLU A 1 208 ? 7.006 -18.029 -11.053 1.00 60.91 208 GLU A C 1
ATOM 1634 O O . GLU A 1 208 ? 7.377 -18.746 -11.974 1.00 60.91 208 GLU A O 1
ATOM 1639 N N . MET A 1 209 ? 5.886 -17.310 -11.165 1.00 64.12 209 MET A N 1
ATOM 1640 C CA . MET A 1 209 ? 5.064 -17.283 -12.379 1.00 64.12 209 MET A CA 1
ATOM 1641 C C . MET A 1 209 ? 5.796 -16.591 -13.535 1.00 64.12 209 MET A C 1
ATOM 1643 O O . MET A 1 209 ? 5.692 -17.027 -14.683 1.00 64.12 209 MET A O 1
ATOM 1647 N N . ILE A 1 210 ? 6.549 -15.527 -13.255 1.00 68.31 210 ILE A N 1
ATOM 1648 C CA . ILE A 1 210 ? 7.335 -14.810 -14.269 1.00 68.31 210 ILE A CA 1
ATOM 1649 C C . ILE A 1 210 ? 8.504 -15.681 -14.739 1.00 68.31 210 ILE A C 1
ATOM 1651 O O . ILE A 1 210 ? 8.745 -15.799 -15.943 1.00 68.31 210 ILE A O 1
ATOM 1655 N N . GLU A 1 211 ? 9.193 -16.342 -13.813 1.00 74.25 211 GLU A N 1
ATOM 1656 C CA . GLU A 1 211 ? 10.291 -17.255 -14.110 1.00 74.25 211 GLU A CA 1
ATOM 1657 C C . GLU A 1 211 ? 9.800 -18.506 -14.848 1.00 74.25 211 GLU A C 1
ATOM 1659 O O . GLU A 1 211 ? 10.399 -18.910 -15.844 1.00 74.25 211 GLU A O 1
ATOM 1664 N N . LEU A 1 212 ? 8.636 -19.044 -14.483 1.00 71.12 212 LEU A N 1
ATOM 1665 C CA . LEU A 1 212 ? 8.007 -20.161 -15.184 1.00 71.12 212 LEU A CA 1
ATOM 1666 C C . LEU A 1 212 ? 7.544 -19.763 -16.596 1.00 71.12 212 LEU A C 1
ATOM 1668 O O . LEU A 1 212 ? 7.787 -20.503 -17.549 1.00 71.12 212 LEU A O 1
ATOM 1672 N N . LYS A 1 213 ? 6.978 -18.559 -16.782 1.00 69.69 213 LYS A N 1
ATOM 1673 C CA . LYS A 1 213 ? 6.669 -17.999 -18.116 1.00 69.69 213 LYS A CA 1
ATOM 1674 C C . LYS A 1 213 ? 7.940 -17.784 -18.949 1.00 69.69 213 LYS A C 1
ATOM 1676 O O . LYS A 1 213 ? 7.932 -18.030 -20.158 1.00 69.69 213 LYS A O 1
ATOM 1681 N N . ARG A 1 214 ? 9.043 -17.352 -18.328 1.00 76.00 214 ARG A N 1
ATOM 1682 C CA . ARG A 1 214 ? 10.346 -17.157 -18.985 1.00 76.00 214 ARG A CA 1
ATOM 1683 C C . ARG A 1 214 ? 10.977 -18.487 -19.396 1.00 76.00 214 ARG A C 1
ATOM 1685 O O . ARG A 1 214 ? 11.414 -18.608 -20.540 1.00 76.00 214 ARG A O 1
ATOM 1692 N N . ASN A 1 215 ? 10.948 -19.484 -18.517 1.00 73.38 215 ASN A N 1
ATOM 1693 C CA . ASN A 1 215 ? 11.430 -20.839 -18.777 1.00 73.38 215 ASN A CA 1
ATOM 1694 C C . ASN A 1 215 ? 10.599 -21.516 -19.868 1.00 73.38 215 ASN A C 1
ATOM 1696 O O . ASN A 1 215 ? 11.162 -22.092 -20.795 1.00 73.38 215 ASN A O 1
ATOM 1700 N N . PHE A 1 216 ? 9.274 -21.354 -19.843 1.00 73.44 216 PHE A N 1
ATOM 1701 C CA . PHE A 1 216 ? 8.391 -21.833 -20.905 1.00 73.44 216 PHE A CA 1
ATOM 1702 C C . PHE A 1 216 ? 8.715 -21.177 -22.256 1.00 73.44 216 PHE A C 1
ATOM 1704 O O . PHE A 1 216 ? 8.806 -21.857 -23.279 1.00 73.44 216 PHE A O 1
ATOM 1711 N N . ARG A 1 217 ? 8.965 -19.860 -22.275 1.00 75.31 217 ARG A N 1
ATOM 1712 C CA . ARG A 1 217 ? 9.368 -19.143 -23.495 1.00 75.31 217 ARG A CA 1
ATOM 1713 C C . ARG A 1 217 ? 10.733 -19.610 -24.012 1.00 75.31 217 ARG A C 1
ATOM 1715 O O . ARG A 1 217 ? 10.882 -19.777 -25.218 1.00 75.31 217 ARG A O 1
ATOM 1722 N N . GLN A 1 218 ? 11.704 -19.847 -23.130 1.00 74.94 218 GLN A N 1
ATOM 1723 C CA . GLN A 1 218 ? 13.019 -20.380 -23.507 1.00 74.94 218 GLN A CA 1
ATOM 1724 C C . GLN A 1 218 ? 12.939 -21.817 -24.032 1.00 74.94 218 GLN A C 1
ATOM 1726 O O . GLN A 1 218 ? 13.527 -22.105 -25.072 1.00 74.94 218 GLN A O 1
ATOM 1731 N N . ALA A 1 219 ? 12.179 -22.695 -23.374 1.00 71.56 219 ALA A N 1
ATOM 1732 C CA . ALA A 1 219 ? 11.950 -24.062 -23.839 1.00 71.56 219 ALA A CA 1
ATOM 1733 C C . ALA A 1 219 ? 11.262 -24.072 -25.213 1.00 71.56 219 ALA A C 1
ATOM 1735 O O . ALA A 1 219 ? 11.667 -24.807 -26.109 1.00 71.56 219 ALA A O 1
ATOM 1736 N N . LYS A 1 220 ? 10.281 -23.185 -25.432 1.00 80.69 220 LYS A N 1
ATOM 1737 C CA . LYS A 1 220 ? 9.628 -23.030 -26.738 1.00 80.69 220 LYS A CA 1
ATOM 1738 C C . LYS A 1 220 ? 10.616 -22.631 -27.840 1.00 80.69 220 LYS A C 1
ATOM 1740 O O . LYS A 1 220 ? 10.584 -23.222 -28.915 1.00 80.69 220 LYS A O 1
ATOM 1745 N N . ILE A 1 221 ? 11.507 -21.673 -27.570 1.00 80.00 221 ILE A N 1
ATOM 1746 C CA . ILE A 1 221 ? 12.544 -21.250 -28.526 1.00 80.00 221 ILE A CA 1
ATOM 1747 C C . ILE A 1 221 ? 13.500 -22.409 -28.840 1.00 80.00 221 ILE A C 1
ATOM 1749 O O . ILE A 1 221 ? 13.767 -22.661 -30.011 1.00 80.00 221 ILE A O 1
ATOM 1753 N N . LYS A 1 222 ? 13.955 -23.160 -27.827 1.00 77.31 222 LYS A N 1
ATOM 1754 C CA . LYS A 1 222 ? 14.819 -24.337 -28.027 1.00 77.31 222 LYS A CA 1
ATOM 1755 C C . LYS A 1 222 ? 14.152 -25.416 -28.876 1.00 77.31 222 LYS A C 1
ATOM 1757 O O . LYS A 1 222 ? 14.775 -25.949 -29.789 1.00 77.31 222 LYS A O 1
ATOM 1762 N N . VAL A 1 223 ? 12.871 -25.691 -28.630 1.00 76.12 223 VAL A N 1
ATOM 1763 C CA . VAL A 1 223 ? 12.083 -26.644 -29.423 1.00 76.12 223 VAL A CA 1
ATOM 1764 C C . VAL A 1 223 ? 11.950 -26.181 -30.880 1.00 76.12 223 VAL A C 1
ATOM 1766 O O . VAL A 1 223 ? 12.069 -27.000 -31.792 1.00 76.12 223 VAL A O 1
ATOM 1769 N N . GLU A 1 224 ? 11.725 -24.887 -31.126 1.00 81.44 224 GLU A N 1
ATOM 1770 C CA . GLU A 1 224 ? 11.681 -24.322 -32.484 1.00 81.44 224 GLU A CA 1
ATOM 1771 C C . GLU A 1 224 ? 13.054 -24.383 -33.179 1.00 81.44 224 GLU A C 1
ATOM 1773 O O . GLU A 1 224 ? 13.135 -24.685 -34.372 1.00 81.44 224 GLU A O 1
ATOM 1778 N N . GLU A 1 225 ? 14.141 -24.147 -32.446 1.00 82.00 225 GLU A N 1
ATOM 1779 C CA . GLU A 1 225 ? 15.514 -24.202 -32.956 1.00 82.00 225 GLU A CA 1
ATOM 1780 C C . GLU A 1 225 ? 15.942 -25.635 -33.309 1.00 82.00 225 GLU A C 1
ATOM 1782 O O . GLU A 1 225 ? 16.425 -25.879 -34.419 1.00 82.00 225 GLU A O 1
ATOM 1787 N N . GLN A 1 226 ? 15.663 -26.608 -32.435 1.00 75.88 226 GLN A N 1
ATOM 1788 C CA . GLN A 1 226 ? 15.872 -28.033 -32.713 1.00 75.88 226 GLN A CA 1
ATOM 1789 C C . GLN A 1 226 ? 15.044 -28.497 -33.923 1.00 75.88 226 GLN A C 1
ATOM 1791 O O . GLN A 1 226 ? 15.551 -29.230 -34.774 1.00 75.88 226 GLN A O 1
ATOM 1796 N N . GLN A 1 227 ? 13.795 -28.033 -34.067 1.00 80.69 227 GLN A N 1
ATOM 1797 C CA . GLN A 1 227 ? 12.971 -28.341 -35.244 1.00 80.69 227 GLN A CA 1
ATOM 1798 C C . GLN A 1 227 ? 13.572 -27.786 -36.541 1.00 80.69 227 GLN A C 1
ATOM 1800 O O . GLN A 1 227 ? 13.591 -28.495 -37.550 1.00 80.69 227 GLN A O 1
ATOM 1805 N N . ARG A 1 228 ? 14.117 -26.561 -36.526 1.00 85.12 228 ARG A N 1
ATOM 1806 C CA . ARG A 1 228 ? 14.838 -26.004 -37.685 1.00 85.12 228 ARG A CA 1
ATOM 1807 C C . ARG A 1 228 ? 16.103 -26.799 -38.001 1.00 85.12 228 ARG A C 1
ATOM 1809 O O . ARG A 1 228 ? 16.352 -27.079 -39.172 1.00 85.12 228 ARG A O 1
ATOM 1816 N N . ALA A 1 229 ? 16.875 -27.202 -36.991 1.00 76.94 229 ALA A N 1
ATOM 1817 C CA . ALA A 1 229 ? 18.076 -28.017 -37.181 1.00 76.94 229 ALA A CA 1
ATOM 1818 C C . ALA A 1 229 ? 17.748 -29.376 -37.828 1.00 76.94 229 ALA A C 1
ATOM 1820 O O . ALA A 1 229 ? 18.387 -29.764 -38.809 1.00 76.94 229 ALA A O 1
ATOM 1821 N N . ILE A 1 230 ? 16.696 -30.055 -37.355 1.00 75.62 230 ILE A N 1
ATOM 1822 C CA . ILE A 1 230 ? 16.191 -31.302 -37.953 1.00 75.62 230 ILE A CA 1
ATOM 1823 C C . ILE A 1 230 ? 15.755 -31.066 -39.406 1.00 75.62 230 ILE A C 1
ATOM 1825 O O . ILE A 1 230 ? 16.107 -31.847 -40.290 1.00 75.62 230 ILE A O 1
ATOM 1829 N N . GLN A 1 231 ? 15.049 -29.967 -39.687 1.00 83.06 231 GLN A N 1
ATOM 1830 C CA . GLN A 1 231 ? 14.596 -29.633 -41.039 1.00 83.06 231 GLN A CA 1
ATOM 1831 C C . GLN A 1 231 ? 15.766 -29.366 -42.005 1.00 83.06 231 GLN A C 1
ATOM 1833 O O . GLN A 1 231 ? 15.735 -29.820 -43.151 1.00 83.06 231 GLN A O 1
ATOM 1838 N N . ILE A 1 232 ? 16.826 -28.689 -41.546 1.00 79.44 232 ILE A N 1
ATOM 1839 C CA . ILE A 1 232 ? 18.059 -28.463 -42.320 1.00 79.44 232 ILE A CA 1
ATOM 1840 C C . ILE A 1 232 ? 18.771 -29.794 -42.602 1.00 79.44 232 ILE A C 1
ATOM 1842 O O . ILE A 1 232 ? 19.180 -30.045 -43.738 1.00 79.44 232 ILE A O 1
ATOM 1846 N N . LEU A 1 233 ? 18.887 -30.676 -41.603 1.00 74.62 233 LEU A N 1
ATOM 1847 C CA . LEU A 1 233 ? 19.491 -32.001 -41.775 1.00 74.62 233 LEU A CA 1
ATOM 1848 C C . LEU A 1 233 ? 18.701 -32.863 -42.773 1.00 74.62 233 LEU A C 1
ATOM 1850 O O . LEU A 1 233 ? 19.305 -33.481 -43.651 1.00 74.62 233 LEU A O 1
ATOM 1854 N N . GLN A 1 234 ? 17.366 -32.843 -42.715 1.00 76.00 234 GLN A N 1
ATOM 1855 C CA . GLN A 1 234 ? 16.497 -33.540 -43.673 1.00 76.00 234 GLN A CA 1
ATOM 1856 C C . GLN A 1 234 ? 16.637 -32.983 -45.101 1.00 76.00 234 GLN A C 1
ATOM 1858 O O . GLN A 1 234 ? 16.769 -33.751 -46.055 1.00 76.00 234 GLN A O 1
ATOM 1863 N N . GLN A 1 235 ? 16.694 -31.657 -45.275 1.00 78.81 235 GLN A N 1
ATOM 1864 C CA . GLN A 1 235 ? 16.923 -31.044 -46.592 1.00 78.81 235 GLN A CA 1
ATOM 1865 C C . GLN A 1 235 ? 18.306 -31.380 -47.168 1.00 78.81 235 GLN A C 1
ATOM 1867 O O . GLN A 1 235 ? 18.440 -31.599 -48.376 1.00 78.81 235 GLN A O 1
ATOM 1872 N N . ASN A 1 236 ? 19.330 -31.465 -46.316 1.00 73.00 236 ASN A N 1
ATOM 1873 C CA . ASN A 1 236 ? 20.687 -31.829 -46.723 1.00 73.00 236 ASN A CA 1
ATOM 1874 C C . ASN A 1 236 ? 20.810 -33.308 -47.128 1.00 73.00 236 ASN A C 1
ATOM 1876 O O . ASN A 1 236 ? 21.644 -33.630 -47.979 1.00 73.00 236 ASN A O 1
ATOM 1880 N N . GLN A 1 237 ? 19.959 -34.199 -46.604 1.00 65.25 237 GLN A N 1
ATOM 1881 C CA . GLN A 1 237 ? 19.891 -35.592 -47.063 1.00 65.25 237 GLN A CA 1
ATOM 1882 C C . GLN A 1 237 ? 19.335 -35.727 -48.492 1.00 65.25 237 GLN A C 1
ATOM 1884 O O . GLN A 1 237 ? 19.727 -36.646 -49.206 1.00 65.25 237 GLN A O 1
ATOM 1889 N N . HIS A 1 238 ? 18.479 -34.809 -48.953 1.00 62.66 238 HIS A N 1
ATOM 1890 C CA . HIS A 1 238 ? 17.898 -34.859 -50.305 1.00 62.66 238 HIS A CA 1
ATOM 1891 C C . HIS A 1 238 ? 18.756 -34.199 -51.399 1.00 62.66 238 HIS A C 1
ATOM 1893 O O . HIS A 1 238 ? 18.473 -34.383 -52.580 1.00 62.66 238 HIS A O 1
ATOM 1899 N N . LYS A 1 239 ? 19.814 -33.455 -51.040 1.00 61.44 239 LYS A N 1
ATOM 1900 C CA . LYS A 1 239 ? 20.656 -32.707 -51.997 1.00 61.44 239 LYS A CA 1
ATOM 1901 C C . LYS A 1 239 ? 22.053 -33.293 -52.240 1.00 61.44 239 LYS A C 1
ATOM 1903 O O . LYS A 1 239 ? 22.812 -32.712 -53.013 1.00 61.44 239 LYS A O 1
ATOM 1908 N N . ARG A 1 240 ? 22.433 -34.418 -51.619 1.00 48.00 240 ARG A N 1
ATOM 1909 C CA . ARG A 1 240 ? 23.775 -34.997 -51.821 1.00 48.00 240 ARG A CA 1
ATOM 1910 C C . ARG A 1 240 ? 23.848 -35.882 -53.079 1.00 48.00 240 ARG A C 1
ATOM 1912 O O . ARG A 1 240 ? 23.121 -36.872 -53.153 1.00 48.00 240 ARG A O 1
ATOM 1919 N N . PRO A 1 241 ? 24.745 -35.588 -54.043 1.00 49.88 241 PRO A N 1
ATOM 1920 C CA . PRO A 1 241 ? 25.021 -36.482 -55.159 1.00 49.88 241 PRO A CA 1
ATOM 1921 C C . PRO A 1 241 ? 25.716 -37.759 -54.667 1.00 49.88 241 PRO A C 1
ATOM 1923 O O . PRO A 1 241 ? 26.584 -37.736 -53.795 1.00 49.88 241 PRO A O 1
ATOM 1926 N N . SER A 1 242 ? 25.286 -38.882 -55.232 1.00 48.66 242 SER A N 1
ATOM 1927 C CA . SER A 1 242 ? 25.667 -40.253 -54.894 1.00 48.66 242 SER A CA 1
ATOM 1928 C C . SER A 1 242 ? 27.169 -40.537 -55.071 1.00 48.66 242 SER A C 1
ATOM 1930 O O . SER A 1 242 ? 27.558 -41.072 -56.104 1.00 48.66 242 SER A O 1
ATOM 1932 N N . TYR A 1 243 ? 28.003 -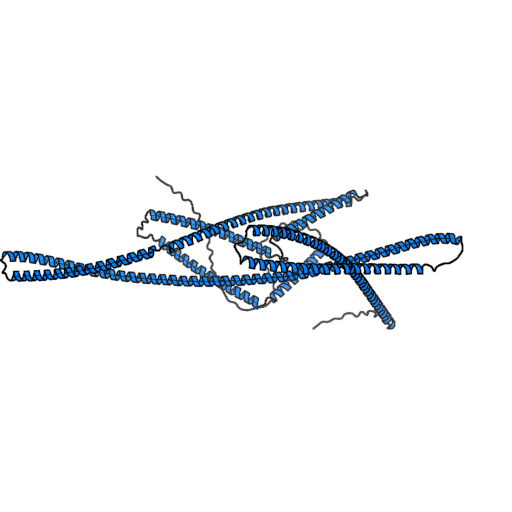40.272 -54.057 1.00 44.72 243 TYR A N 1
ATOM 1933 C CA . TYR A 1 243 ? 29.358 -40.842 -53.957 1.00 44.72 243 TYR A CA 1
ATOM 1934 C C . TYR A 1 243 ? 29.754 -41.203 -52.503 1.00 44.72 243 TYR A C 1
ATOM 1936 O O . TYR A 1 243 ? 30.066 -40.359 -51.672 1.00 44.72 243 TYR A O 1
ATOM 1944 N N . SER A 1 244 ? 29.670 -42.508 -52.216 1.00 50.53 244 SER A N 1
ATOM 1945 C CA . SER A 1 244 ? 30.606 -43.368 -51.463 1.00 50.53 244 SER A CA 1
ATOM 1946 C C . SER A 1 244 ? 31.325 -42.895 -50.179 1.00 50.53 244 SER A C 1
ATOM 1948 O O . SER A 1 2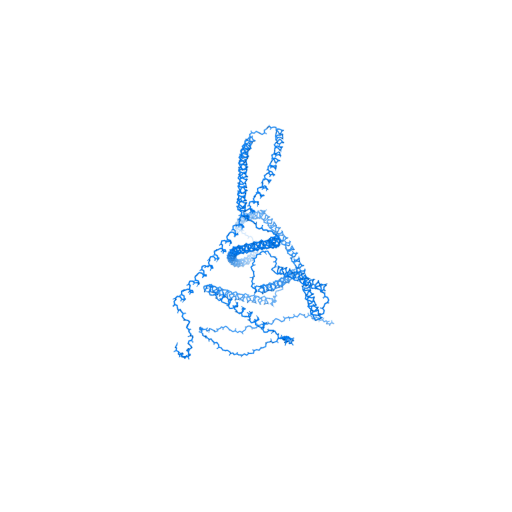44 ? 32.537 -43.048 -50.117 1.00 50.53 244 SER A O 1
ATOM 1950 N N . ASN A 1 245 ? 30.626 -42.485 -49.111 1.00 52.59 245 ASN A N 1
ATOM 1951 C CA . ASN A 1 245 ? 31.163 -42.584 -47.734 1.00 52.59 245 ASN A CA 1
ATOM 1952 C C . ASN A 1 245 ? 30.061 -43.000 -46.737 1.00 52.59 245 ASN A C 1
ATOM 1954 O O . ASN A 1 245 ? 29.283 -42.190 -46.238 1.00 52.59 245 ASN A O 1
ATOM 1958 N N . GLN A 1 246 ? 29.967 -44.307 -46.475 1.00 55.00 246 GLN A N 1
ATOM 1959 C CA . GLN A 1 246 ? 28.910 -44.937 -45.667 1.00 55.00 246 GLN A CA 1
ATOM 1960 C C . GLN A 1 246 ? 29.108 -44.762 -44.142 1.00 55.00 246 GLN A C 1
ATOM 1962 O O . GLN A 1 246 ? 28.185 -45.027 -43.371 1.00 55.00 246 GLN A O 1
ATOM 1967 N N . SER A 1 247 ? 30.293 -44.324 -43.694 1.00 62.53 247 SER A N 1
ATOM 1968 C CA . SER A 1 247 ? 30.592 -44.020 -42.284 1.00 62.53 247 SER A CA 1
ATOM 1969 C C . SER A 1 247 ? 29.892 -42.750 -41.807 1.00 62.53 247 SER A C 1
ATOM 1971 O O . SER A 1 247 ? 29.304 -42.741 -40.728 1.00 62.53 247 SER A O 1
ATOM 1973 N N . ASP A 1 248 ? 29.888 -41.712 -42.641 1.00 64.69 248 ASP A N 1
ATOM 1974 C CA . ASP A 1 248 ? 29.424 -40.377 -42.253 1.00 64.69 248 ASP A CA 1
ATOM 1975 C C . ASP A 1 248 ? 27.895 -40.328 -42.180 1.00 64.69 248 ASP A C 1
ATOM 1977 O O . ASP A 1 248 ? 27.332 -39.693 -41.290 1.00 64.69 248 ASP A O 1
ATOM 1981 N N . LEU A 1 249 ? 27.210 -41.098 -43.038 1.00 67.81 249 LEU A N 1
ATOM 1982 C CA . LEU A 1 249 ? 25.761 -41.302 -42.944 1.00 67.81 249 LEU A CA 1
ATOM 1983 C C . LEU A 1 249 ? 25.354 -41.989 -41.636 1.00 67.81 249 LEU A C 1
ATOM 1985 O O . LEU A 1 249 ? 24.351 -41.614 -41.041 1.00 67.81 249 LEU A O 1
ATOM 1989 N N . LYS A 1 250 ? 26.123 -42.981 -41.167 1.00 75.88 250 LYS A N 1
ATOM 1990 C CA . LYS A 1 250 ? 25.824 -43.668 -39.901 1.00 75.88 250 LYS A CA 1
ATOM 1991 C C . LYS A 1 250 ? 26.078 -42.776 -38.686 1.00 75.88 250 LYS A C 1
ATOM 1993 O O . LYS A 1 250 ? 25.416 -42.972 -37.671 1.00 75.88 250 LYS A O 1
ATOM 1998 N N . SER A 1 251 ? 27.015 -41.830 -38.774 1.00 76.56 251 SER A N 1
ATOM 1999 C CA . SER A 1 251 ? 27.239 -40.832 -37.721 1.00 76.56 251 SER A CA 1
ATOM 2000 C C . SER A 1 251 ? 26.088 -39.828 -37.666 1.00 76.56 251 SER A C 1
ATOM 2002 O O . SER A 1 251 ? 25.479 -39.669 -36.613 1.00 76.56 251 SER A O 1
ATOM 2004 N N . ALA A 1 252 ? 25.705 -39.254 -38.811 1.00 74.00 252 ALA A N 1
ATOM 2005 C CA . ALA A 1 252 ? 24.583 -38.318 -38.895 1.00 74.00 252 ALA A CA 1
ATOM 2006 C C . ALA A 1 252 ? 23.239 -38.956 -38.483 1.00 74.00 252 ALA A C 1
ATOM 2008 O O . ALA A 1 252 ? 22.420 -38.304 -37.846 1.00 74.00 252 ALA A O 1
ATOM 2009 N N . ASP A 1 253 ? 23.017 -40.242 -38.789 1.00 76.56 253 ASP A N 1
ATOM 2010 C CA . ASP A 1 253 ? 21.813 -40.976 -38.362 1.00 76.56 253 ASP A CA 1
ATOM 2011 C C . ASP A 1 253 ? 21.790 -41.253 -36.844 1.00 76.56 253 ASP A C 1
ATOM 2013 O O . ASP A 1 253 ? 20.724 -41.326 -36.233 1.00 76.56 253 ASP A O 1
ATOM 2017 N N . ARG A 1 254 ? 22.962 -41.378 -36.200 1.00 79.88 254 ARG A N 1
ATOM 2018 C CA . ARG A 1 254 ? 23.062 -41.467 -34.731 1.00 79.88 254 ARG A CA 1
ATOM 2019 C C . ARG A 1 254 ? 22.811 -40.115 -34.070 1.00 79.88 254 ARG A C 1
ATOM 2021 O O . ARG A 1 254 ? 22.088 -40.079 -33.081 1.00 79.88 254 ARG A O 1
ATOM 2028 N N . GLU A 1 255 ? 23.357 -39.037 -34.627 1.00 80.56 255 GLU A N 1
ATOM 2029 C CA . GLU A 1 255 ? 23.116 -37.667 -34.153 1.00 80.56 255 GLU A CA 1
ATOM 2030 C C . GLU A 1 255 ? 21.639 -37.275 -34.295 1.00 80.56 255 GLU A C 1
ATOM 2032 O O . GLU A 1 255 ? 21.054 -36.757 -33.349 1.00 80.56 255 GLU A O 1
ATOM 2037 N N . LEU A 1 256 ? 20.990 -37.615 -35.416 1.00 76.94 256 LEU A N 1
ATOM 2038 C CA . LEU A 1 256 ? 19.547 -37.413 -35.594 1.00 76.94 256 LEU A CA 1
ATOM 2039 C C . LEU A 1 256 ? 18.728 -38.155 -34.534 1.00 76.94 256 LEU A C 1
ATOM 2041 O O . LEU A 1 256 ? 17.849 -37.559 -33.920 1.00 76.94 256 LEU A O 1
ATOM 2045 N N . LYS A 1 257 ? 19.045 -39.426 -34.262 1.00 84.50 257 LYS A N 1
ATOM 2046 C CA . LYS A 1 257 ? 18.354 -40.207 -33.220 1.00 84.50 257 LYS A CA 1
ATOM 2047 C C . LYS A 1 257 ? 18.575 -39.655 -31.812 1.00 84.50 257 LYS A C 1
ATOM 2049 O O . LYS A 1 257 ? 17.679 -39.761 -30.978 1.00 84.50 257 LYS A O 1
ATOM 2054 N N . GLN A 1 258 ? 19.748 -39.084 -31.535 1.00 83.50 258 GLN A N 1
ATOM 2055 C CA . GLN A 1 258 ? 20.026 -38.410 -30.264 1.00 83.50 258 GLN A CA 1
ATOM 2056 C C . GLN A 1 258 ? 19.200 -37.126 -30.133 1.00 83.50 258 GLN A C 1
ATOM 2058 O O . GLN A 1 258 ? 18.482 -36.980 -29.146 1.00 83.50 258 GLN A O 1
ATOM 2063 N N . LEU A 1 259 ? 19.198 -36.270 -31.161 1.00 78.75 259 LEU A N 1
ATOM 2064 C CA . LEU A 1 259 ? 18.400 -35.039 -31.193 1.00 78.75 259 LEU A CA 1
ATOM 2065 C C . LEU A 1 259 ? 16.890 -35.315 -31.109 1.00 78.75 259 LEU A C 1
ATOM 2067 O O . LEU A 1 259 ? 16.166 -34.601 -30.421 1.00 78.75 259 LEU A O 1
ATOM 2071 N N . GLU A 1 260 ? 16.396 -36.375 -31.754 1.00 81.94 260 GLU A N 1
ATOM 2072 C CA . GLU A 1 260 ? 14.998 -36.810 -31.624 1.00 81.94 260 GLU A CA 1
ATOM 2073 C C . GLU A 1 260 ? 14.662 -37.278 -30.198 1.00 81.94 260 GLU A C 1
ATOM 2075 O O . GLU A 1 260 ? 13.561 -37.021 -29.700 1.00 81.94 260 GLU A O 1
ATOM 2080 N N . GLY A 1 261 ? 15.603 -37.950 -29.526 1.00 88.81 261 GLY A N 1
ATOM 2081 C CA . GLY A 1 261 ? 15.472 -38.357 -28.127 1.00 88.81 261 GLY A CA 1
ATOM 2082 C C . GLY A 1 261 ? 15.416 -37.164 -27.171 1.00 88.81 261 GLY A C 1
ATOM 2083 O O . GLY A 1 261 ? 14.543 -37.120 -26.301 1.00 88.81 261 GLY A O 1
ATOM 2084 N N . GLU A 1 262 ? 16.294 -36.180 -27.368 1.00 84.31 262 GLU A N 1
ATOM 2085 C CA . GLU A 1 262 ? 16.325 -34.930 -26.598 1.00 84.31 262 GLU A CA 1
ATOM 2086 C C . GLU A 1 262 ? 15.041 -34.119 -26.793 1.00 84.31 262 GLU A C 1
ATOM 2088 O O . GLU A 1 262 ? 14.385 -33.771 -25.811 1.00 84.31 262 GLU A O 1
ATOM 2093 N N . LEU A 1 263 ? 14.595 -33.938 -28.042 1.00 82.94 263 LEU A N 1
ATOM 2094 C CA . LEU A 1 263 ? 13.342 -33.249 -28.363 1.00 82.94 263 LEU A CA 1
ATOM 2095 C C . LEU A 1 263 ? 12.133 -33.929 -27.700 1.00 82.94 263 LEU A C 1
ATOM 2097 O O . LEU A 1 263 ? 11.199 -33.264 -27.245 1.00 82.94 263 LEU A O 1
ATOM 2101 N N . ARG A 1 264 ? 12.122 -35.266 -27.633 1.00 88.94 264 ARG A N 1
ATOM 2102 C CA . ARG A 1 264 ? 11.054 -36.019 -26.961 1.00 88.94 264 ARG A CA 1
ATOM 2103 C C . ARG A 1 264 ? 11.067 -35.801 -25.447 1.00 88.94 264 ARG A C 1
ATOM 2105 O O . ARG A 1 264 ? 9.994 -35.687 -24.854 1.00 88.94 264 ARG A O 1
ATOM 2112 N N . LEU A 1 265 ? 12.247 -35.748 -24.831 1.00 85.12 265 LEU A N 1
ATOM 2113 C CA . LEU A 1 265 ? 12.390 -35.480 -23.401 1.00 85.12 265 LEU A CA 1
ATOM 2114 C C . LEU A 1 265 ? 11.965 -34.043 -23.064 1.00 85.12 265 LEU A C 1
ATOM 2116 O O . LEU A 1 265 ? 11.237 -33.831 -22.097 1.00 85.12 265 LEU A O 1
ATOM 2120 N N . GLU A 1 266 ? 12.357 -33.074 -23.890 1.00 81.50 266 GLU A N 1
ATOM 2121 C CA . GLU A 1 266 ? 12.032 -31.657 -23.706 1.00 81.50 266 GLU A CA 1
ATOM 2122 C C . GLU A 1 266 ? 10.527 -31.398 -23.890 1.00 81.50 266 GLU A C 1
ATOM 2124 O O . GLU A 1 266 ? 9.930 -30.654 -23.114 1.00 81.50 266 GLU A O 1
ATOM 2129 N N . ARG A 1 267 ? 9.863 -32.107 -24.818 1.00 80.00 267 ARG A N 1
ATOM 2130 C CA . ARG A 1 267 ? 8.390 -32.111 -24.927 1.00 80.00 267 ARG A CA 1
ATOM 2131 C C . ARG A 1 267 ? 7.711 -32.647 -23.668 1.00 80.00 267 ARG A C 1
ATOM 2133 O O . ARG A 1 267 ? 6.815 -31.991 -23.155 1.00 80.00 267 ARG A O 1
ATOM 2140 N N . LEU A 1 268 ? 8.170 -33.780 -23.130 1.00 88.25 268 LEU A N 1
ATOM 2141 C CA . LEU A 1 268 ? 7.637 -34.339 -21.878 1.00 88.25 268 LEU A CA 1
ATOM 2142 C C . LEU A 1 268 ? 7.823 -33.385 -20.688 1.00 88.25 268 LEU A C 1
ATOM 2144 O O . LEU A 1 268 ? 6.942 -33.281 -19.835 1.00 88.25 268 LEU A O 1
ATOM 2148 N N . GLN A 1 269 ? 8.955 -32.681 -20.625 1.00 83.00 269 GLN A N 1
ATOM 2149 C CA . GLN A 1 269 ? 9.189 -31.652 -19.611 1.00 83.00 269 GLN A CA 1
ATOM 2150 C C . GLN A 1 269 ? 8.256 -30.449 -19.795 1.00 83.00 269 GLN A C 1
ATOM 2152 O O . GLN A 1 269 ? 7.704 -29.959 -18.811 1.00 83.00 269 GLN A O 1
ATOM 2157 N N . SER A 1 270 ? 8.029 -30.009 -21.037 1.00 79.62 270 SER A N 1
ATOM 2158 C CA . SER A 1 270 ? 7.077 -28.938 -21.355 1.00 79.62 270 SER A CA 1
ATOM 2159 C C . SER A 1 270 ? 5.641 -29.315 -20.981 1.00 79.62 270 SER A C 1
ATOM 2161 O O . SER A 1 270 ? 4.942 -28.509 -20.371 1.00 79.62 270 SER A O 1
ATOM 2163 N N . ASP A 1 271 ? 5.225 -30.551 -21.264 1.00 86.19 271 ASP A N 1
ATOM 2164 C CA . ASP A 1 271 ? 3.895 -31.061 -20.913 1.00 86.19 271 ASP A CA 1
ATOM 2165 C C . ASP A 1 271 ? 3.703 -31.134 -19.390 1.00 86.19 271 ASP A C 1
ATOM 2167 O O . ASP A 1 271 ? 2.649 -30.754 -18.878 1.00 86.19 271 ASP A O 1
ATOM 2171 N N . ARG A 1 272 ? 4.735 -31.555 -18.640 1.00 85.62 272 ARG A N 1
ATOM 2172 C CA . ARG A 1 272 ? 4.707 -31.534 -17.167 1.00 85.62 272 ARG A CA 1
ATOM 2173 C C . ARG A 1 272 ? 4.591 -30.105 -16.629 1.00 85.62 272 ARG A C 1
ATOM 2175 O O . ARG A 1 272 ? 3.728 -29.855 -15.793 1.00 85.62 272 ARG A O 1
ATOM 2182 N N . ALA A 1 273 ? 5.403 -29.174 -17.132 1.00 79.19 273 ALA A N 1
ATOM 2183 C CA . ALA A 1 273 ? 5.345 -27.769 -16.724 1.00 79.19 273 ALA A CA 1
ATOM 2184 C C . ALA A 1 273 ? 3.987 -27.124 -17.061 1.00 79.19 273 ALA A C 1
ATOM 2186 O O . ALA A 1 273 ? 3.475 -26.303 -16.302 1.00 79.19 273 ALA A O 1
ATOM 2187 N N . PHE A 1 274 ? 3.370 -27.516 -18.180 1.00 83.88 274 PHE A N 1
ATOM 2188 C CA . PHE A 1 274 ? 2.027 -27.073 -18.547 1.00 83.88 274 PHE A CA 1
ATOM 2189 C C . PHE A 1 274 ? 0.955 -27.611 -17.587 1.00 83.88 274 PHE A C 1
ATOM 2191 O O . PHE A 1 274 ? 0.072 -26.855 -17.184 1.00 83.88 274 PHE A O 1
ATOM 2198 N N . GLY A 1 275 ? 1.054 -28.881 -17.180 1.00 88.50 275 GLY A N 1
ATOM 2199 C CA . GLY A 1 275 ? 0.183 -29.463 -16.154 1.00 88.50 275 GLY A CA 1
ATOM 2200 C C . GLY A 1 275 ? 0.284 -28.721 -14.819 1.00 88.50 275 GLY A C 1
ATOM 2201 O O . GLY A 1 275 ? -0.731 -28.300 -14.273 1.00 88.50 275 GLY A O 1
ATOM 2202 N N . GLU A 1 276 ? 1.505 -28.451 -14.352 1.00 84.62 276 GLU A N 1
ATOM 2203 C CA . GLU A 1 276 ? 1.747 -27.684 -13.119 1.00 84.62 276 GLU A CA 1
ATOM 2204 C C . GLU A 1 276 ? 1.180 -26.255 -13.202 1.00 84.62 276 GLU A C 1
ATOM 2206 O O . GLU A 1 276 ? 0.564 -25.771 -12.250 1.00 84.62 276 GLU A O 1
ATOM 2211 N N . LEU A 1 277 ? 1.311 -25.587 -14.356 1.00 77.62 277 LEU A N 1
ATOM 2212 C CA . LEU A 1 277 ? 0.688 -24.281 -14.606 1.00 77.62 277 LEU A CA 1
ATOM 2213 C C . LEU A 1 277 ? -0.844 -24.343 -14.556 1.00 77.62 277 LEU A C 1
ATOM 2215 O O . LEU A 1 277 ? -1.486 -23.414 -14.058 1.00 77.62 277 LEU A O 1
ATOM 2219 N N . GLN A 1 278 ? -1.442 -25.412 -15.081 1.00 87.12 278 GLN A N 1
ATOM 2220 C CA . GLN A 1 278 ? -2.888 -25.597 -15.069 1.00 87.12 278 GLN A CA 1
ATOM 2221 C C . GLN A 1 278 ? -3.411 -25.849 -13.649 1.00 87.12 278 GLN A C 1
ATOM 2223 O O . GLN A 1 278 ? -4.408 -25.238 -13.257 1.00 87.12 278 GLN A O 1
ATOM 2228 N N . ASP A 1 279 ? -2.707 -26.655 -12.858 1.00 86.88 279 ASP A N 1
ATOM 2229 C CA . ASP A 1 279 ? -3.039 -26.903 -11.453 1.00 86.88 279 ASP A CA 1
ATOM 2230 C C . ASP A 1 279 ? -2.911 -25.619 -10.620 1.00 86.88 279 ASP A C 1
ATOM 2232 O O . ASP A 1 279 ? -3.830 -25.259 -9.880 1.00 86.88 279 ASP A O 1
ATOM 2236 N N . LYS A 1 280 ? -1.832 -24.848 -10.820 1.00 84.75 280 LYS A N 1
ATOM 2237 C CA . LYS A 1 280 ? -1.644 -23.540 -10.168 1.00 84.75 280 LYS A CA 1
ATOM 2238 C C . LYS A 1 280 ? -2.718 -22.529 -10.555 1.00 84.75 280 LYS A C 1
ATOM 2240 O O . LYS A 1 280 ? -3.152 -21.737 -9.720 1.00 84.75 280 LYS A O 1
ATOM 2245 N N . LYS A 1 281 ? -3.203 -22.565 -11.799 1.00 88.88 281 LYS A N 1
ATOM 2246 C CA . LYS A 1 281 ? -4.331 -21.735 -12.241 1.00 88.88 281 LYS A CA 1
ATOM 2247 C C . LYS A 1 281 ? -5.628 -22.097 -11.509 1.00 88.88 281 LYS A C 1
ATOM 2249 O O . LYS A 1 281 ? -6.366 -21.190 -11.127 1.00 88.88 281 LYS A O 1
ATOM 2254 N N . ILE A 1 282 ? -5.900 -23.387 -11.305 1.00 92.00 282 ILE A N 1
ATOM 2255 C CA . ILE A 1 282 ? -7.070 -23.855 -10.544 1.00 92.00 282 ILE A CA 1
ATOM 2256 C C . ILE A 1 282 ? -6.949 -23.436 -9.070 1.00 92.00 282 ILE A C 1
ATOM 2258 O O . ILE A 1 282 ? -7.906 -22.919 -8.498 1.00 92.00 282 ILE A O 1
ATOM 2262 N N . GLU A 1 283 ? -5.765 -23.577 -8.471 1.00 88.12 283 GLU A N 1
ATOM 2263 C CA . GLU A 1 283 ? -5.487 -23.148 -7.093 1.00 88.12 283 GLU A CA 1
ATOM 2264 C C . GLU A 1 283 ? -5.696 -21.631 -6.905 1.00 88.12 283 GLU A C 1
ATOM 2266 O O . GLU A 1 283 ? -6.375 -21.197 -5.971 1.00 88.12 283 GLU A O 1
ATOM 2271 N N . LEU A 1 284 ? -5.203 -20.808 -7.837 1.00 81.50 284 LEU A N 1
ATOM 2272 C CA . LEU A 1 284 ? -5.434 -19.358 -7.833 1.00 81.50 284 LEU A CA 1
ATOM 2273 C C . LEU A 1 284 ? -6.914 -18.993 -7.995 1.00 81.50 284 LEU A C 1
ATOM 2275 O O . LEU A 1 284 ? -7.392 -18.030 -7.399 1.00 81.50 284 LEU A O 1
ATOM 2279 N N . GLN A 1 285 ? -7.661 -19.759 -8.788 1.00 89.38 285 GLN A N 1
ATOM 2280 C CA . GLN A 1 285 ? -9.097 -19.548 -8.937 1.00 89.38 285 GLN A CA 1
ATOM 2281 C C . GLN A 1 285 ? -9.853 -19.888 -7.645 1.00 89.38 285 GLN A C 1
ATOM 2283 O O . GLN A 1 285 ? -10.750 -19.144 -7.254 1.00 89.38 285 GLN A O 1
ATOM 2288 N N . ASN A 1 286 ? -9.464 -20.958 -6.949 1.00 88.38 286 ASN A N 1
ATOM 2289 C CA . ASN A 1 286 ? -10.062 -21.334 -5.667 1.00 88.38 286 ASN A CA 1
ATOM 2290 C C . ASN A 1 286 ? -9.768 -20.297 -4.577 1.00 88.38 286 ASN A C 1
ATOM 2292 O O . ASN A 1 286 ? -10.695 -19.822 -3.927 1.00 88.38 286 ASN A O 1
ATOM 2296 N N . THR A 1 287 ? -8.513 -19.859 -4.446 1.00 85.44 287 THR A N 1
ATOM 2297 C CA . THR A 1 287 ? -8.139 -18.820 -3.467 1.00 85.44 287 THR A CA 1
ATOM 2298 C C . THR A 1 287 ? -8.832 -17.484 -3.743 1.00 85.44 287 THR A C 1
ATOM 2300 O O . THR A 1 287 ? -9.228 -16.788 -2.809 1.00 85.44 287 THR A O 1
ATOM 2303 N N . ARG A 1 288 ? -9.058 -17.137 -5.017 1.00 88.50 288 ARG A N 1
ATOM 2304 C CA . ARG A 1 288 ? -9.871 -15.974 -5.394 1.00 88.50 288 ARG A CA 1
ATOM 2305 C C . ARG A 1 288 ? -11.330 -16.117 -4.953 1.00 88.50 288 ARG A C 1
ATOM 2307 O O . ARG A 1 288 ? -11.873 -15.176 -4.382 1.00 88.50 288 ARG A O 1
ATOM 2314 N N . ASN A 1 289 ? -11.941 -17.280 -5.174 1.00 90.12 289 ASN A N 1
ATOM 2315 C CA . ASN A 1 289 ? -13.315 -17.546 -4.739 1.00 90.12 289 ASN A CA 1
ATOM 2316 C C . ASN A 1 289 ? -13.449 -17.484 -3.207 1.00 90.12 289 ASN A C 1
ATOM 2318 O O . ASN A 1 289 ? -14.430 -16.943 -2.695 1.00 90.12 289 ASN A O 1
ATOM 2322 N N . ASP A 1 290 ? -12.456 -17.989 -2.471 1.00 88.50 290 ASP A N 1
ATOM 2323 C CA . ASP A 1 290 ? -12.420 -17.911 -1.008 1.00 88.50 290 ASP A CA 1
ATOM 2324 C C . ASP A 1 290 ? -12.287 -16.464 -0.518 1.00 88.50 290 ASP A C 1
ATOM 2326 O O . ASP A 1 290 ? -12.970 -16.062 0.427 1.00 88.50 290 ASP A O 1
ATOM 2330 N N . LEU A 1 291 ? -11.469 -15.649 -1.193 1.00 87.62 291 LEU A N 1
ATOM 2331 C CA . LEU A 1 291 ? -11.333 -14.223 -0.896 1.00 87.62 291 LEU A CA 1
ATOM 2332 C C . LEU A 1 291 ? -12.653 -13.476 -1.131 1.00 87.62 291 LEU A C 1
ATOM 2334 O O . LEU A 1 291 ? -13.076 -12.698 -0.274 1.00 87.62 291 LEU A O 1
ATOM 2338 N N . ASP A 1 292 ? -13.343 -13.745 -2.240 1.00 89.50 292 ASP A N 1
ATOM 2339 C CA . ASP A 1 292 ? -14.651 -13.149 -2.537 1.00 89.50 292 ASP A CA 1
ATOM 2340 C C . ASP A 1 292 ? -15.721 -13.582 -1.513 1.00 89.50 292 ASP A C 1
ATOM 2342 O O . ASP A 1 292 ? -16.543 -12.767 -1.070 1.00 89.50 292 ASP A O 1
ATOM 2346 N N . ARG A 1 293 ? -15.673 -14.837 -1.047 1.00 92.44 293 ARG A N 1
ATOM 2347 C CA . ARG A 1 293 ? -16.533 -15.336 0.035 1.00 92.44 293 ARG A CA 1
ATOM 2348 C C . ARG A 1 293 ? -16.256 -14.620 1.358 1.00 92.44 293 ARG A C 1
ATOM 2350 O O . ARG A 1 293 ? -17.202 -14.154 1.993 1.00 92.44 293 ARG A O 1
ATOM 2357 N N . LEU A 1 294 ? -14.991 -14.496 1.762 1.00 88.31 294 LEU A N 1
ATOM 2358 C CA . LEU A 1 294 ? -14.595 -13.780 2.983 1.00 88.31 294 LEU A CA 1
ATOM 2359 C C . LEU A 1 294 ? -14.987 -12.301 2.919 1.00 88.31 294 LEU A C 1
ATOM 2361 O O . LEU A 1 294 ? -15.498 -11.752 3.893 1.00 88.31 294 LEU A O 1
ATOM 2365 N N . LYS A 1 295 ? -14.829 -11.664 1.756 1.00 90.31 295 LYS A N 1
ATOM 2366 C CA . LYS A 1 295 ? -15.253 -10.279 1.532 1.00 90.31 295 LYS A CA 1
ATOM 2367 C C . LYS A 1 295 ? -16.765 -10.109 1.693 1.00 90.31 295 LYS A C 1
ATOM 2369 O O . LYS A 1 295 ? -17.213 -9.134 2.292 1.00 90.31 295 LYS A O 1
ATOM 2374 N N . THR A 1 296 ? -17.546 -11.073 1.209 1.00 90.75 296 THR A N 1
ATOM 2375 C CA . THR A 1 296 ? -19.007 -11.085 1.378 1.00 90.75 296 THR A CA 1
ATOM 2376 C C . THR A 1 296 ? -19.401 -11.273 2.847 1.00 90.75 296 THR A C 1
ATOM 2378 O O . THR A 1 296 ? -20.280 -10.569 3.338 1.00 90.75 296 THR A O 1
ATOM 2381 N N . GLN A 1 297 ? -18.715 -12.157 3.581 1.00 90.00 297 GLN A N 1
ATOM 2382 C CA . GLN A 1 297 ? -18.932 -12.344 5.023 1.00 90.00 297 GLN A CA 1
ATOM 2383 C C . GLN A 1 297 ? -18.596 -11.089 5.837 1.00 90.00 297 GLN A C 1
ATOM 2385 O O . GLN A 1 297 ? -19.331 -10.743 6.758 1.00 90.00 297 GLN A O 1
ATOM 2390 N N . LEU A 1 298 ? -17.515 -10.389 5.484 1.00 88.56 298 LEU A N 1
ATOM 2391 C CA . LEU A 1 298 ? -17.119 -9.138 6.130 1.00 88.56 298 LEU A CA 1
ATOM 2392 C C . LEU A 1 298 ? -18.171 -8.047 5.890 1.00 88.56 298 LEU A C 1
ATOM 2394 O O . LEU A 1 298 ? -18.582 -7.373 6.830 1.00 88.56 298 LEU A O 1
ATOM 2398 N N . HIS A 1 299 ? -18.679 -7.925 4.660 1.00 89.94 299 HIS A N 1
ATOM 2399 C CA . HIS A 1 299 ? -19.785 -7.013 4.366 1.00 89.94 299 HIS A CA 1
ATOM 2400 C C . HIS A 1 299 ? -21.050 -7.331 5.167 1.00 89.94 299 HIS A C 1
ATOM 2402 O O . HIS A 1 299 ? -21.674 -6.402 5.673 1.00 89.94 299 HIS A O 1
ATOM 2408 N N . HIS A 1 300 ? -21.407 -8.610 5.317 1.00 90.50 300 HIS A N 1
ATOM 2409 C CA . HIS A 1 300 ? -22.566 -8.999 6.119 1.00 90.50 300 HIS A CA 1
ATOM 2410 C C . HIS A 1 300 ? -22.375 -8.649 7.599 1.00 90.50 300 HIS A C 1
ATOM 2412 O O . HIS A 1 300 ? -23.242 -8.005 8.173 1.00 90.50 300 HIS A O 1
ATOM 2418 N N . ARG A 1 301 ? -21.205 -8.951 8.180 1.00 87.94 301 ARG A N 1
ATOM 2419 C CA . ARG A 1 301 ? -20.905 -8.580 9.571 1.00 87.94 301 ARG A CA 1
ATOM 2420 C C . ARG A 1 301 ? -20.881 -7.078 9.811 1.00 87.94 301 ARG A C 1
ATOM 2422 O O . ARG A 1 301 ? -21.312 -6.636 10.866 1.00 87.94 301 ARG A O 1
ATOM 2429 N N . ASN A 1 302 ? -20.388 -6.292 8.857 1.00 86.56 302 ASN A N 1
ATOM 2430 C CA . ASN A 1 302 ? -20.451 -4.836 8.965 1.00 86.56 302 ASN A CA 1
ATOM 2431 C C . ASN A 1 302 ? -21.900 -4.334 8.962 1.00 86.56 302 ASN A C 1
ATOM 2433 O O . ASN A 1 302 ? -22.216 -3.448 9.745 1.00 86.56 302 ASN A O 1
ATOM 2437 N N . ALA A 1 303 ? -22.774 -4.925 8.140 1.00 91.75 303 ALA A N 1
ATOM 2438 C CA . ALA A 1 303 ? -24.200 -4.609 8.174 1.00 91.75 303 ALA A CA 1
ATOM 2439 C C . ALA A 1 303 ? -24.827 -4.979 9.531 1.00 91.75 303 ALA A C 1
ATOM 2441 O O . ALA A 1 303 ? -25.521 -4.153 10.115 1.00 91.75 303 ALA A O 1
ATOM 2442 N N . ASP A 1 304 ? -24.497 -6.153 10.083 1.00 90.56 304 ASP A N 1
ATOM 2443 C CA . ASP A 1 304 ? -24.967 -6.565 11.413 1.00 90.56 304 ASP A CA 1
ATOM 2444 C C . ASP A 1 304 ? -24.497 -5.592 12.515 1.00 90.56 304 ASP A C 1
ATOM 2446 O O . ASP A 1 304 ? -25.249 -5.277 13.435 1.00 90.56 304 ASP A O 1
ATOM 2450 N N . PHE A 1 305 ? -23.260 -5.081 12.430 1.00 87.81 305 PHE A N 1
ATOM 2451 C CA . PHE A 1 305 ? -22.748 -4.068 13.362 1.00 87.81 305 PHE A CA 1
ATOM 2452 C C . PHE A 1 305 ? -23.479 -2.730 13.242 1.00 87.81 305 PHE A C 1
ATOM 2454 O O . PHE A 1 305 ? -23.738 -2.089 14.263 1.00 87.81 305 PHE A O 1
ATOM 2461 N N . ASP A 1 306 ? -23.808 -2.303 12.023 1.00 91.38 306 ASP A N 1
ATOM 2462 C CA . ASP A 1 306 ? -24.588 -1.087 11.800 1.00 91.38 306 ASP A CA 1
ATOM 2463 C C . ASP A 1 306 ? -26.012 -1.237 12.365 1.00 91.38 306 ASP A C 1
ATOM 2465 O O . ASP A 1 306 ? -26.510 -0.319 13.023 1.00 91.38 306 ASP A O 1
ATOM 2469 N N . ASP A 1 307 ? -26.635 -2.408 12.209 1.00 93.00 307 ASP A N 1
ATOM 2470 C CA . ASP A 1 307 ? -27.942 -2.721 12.796 1.00 93.00 307 ASP A CA 1
ATOM 2471 C C . ASP A 1 307 ? -27.896 -2.727 14.334 1.00 93.00 307 ASP A C 1
ATOM 2473 O O . ASP A 1 307 ? -28.713 -2.058 14.973 1.00 93.00 307 ASP A O 1
ATOM 2477 N N . LEU A 1 308 ? -26.893 -3.377 14.943 1.00 92.06 308 LEU A N 1
ATOM 2478 C CA . LEU A 1 308 ? -26.690 -3.370 16.401 1.00 92.06 308 LEU A CA 1
ATOM 2479 C C . LEU A 1 308 ? -26.466 -1.954 16.944 1.00 92.06 308 LEU A C 1
ATOM 2481 O O . LEU A 1 308 ? -26.960 -1.588 18.012 1.00 92.06 308 LEU A O 1
ATOM 2485 N N . ARG A 1 309 ? -25.714 -1.133 16.207 1.00 91.00 309 ARG A N 1
ATOM 2486 C CA . ARG A 1 309 ? -25.466 0.263 16.571 1.00 91.00 309 ARG A CA 1
ATOM 2487 C C . ARG A 1 309 ? -26.756 1.080 16.547 1.00 91.00 309 ARG A C 1
ATOM 2489 O O . ARG A 1 309 ? -26.982 1.887 17.450 1.00 91.00 309 ARG A O 1
ATOM 2496 N N . ASN A 1 310 ? -27.599 0.865 15.541 1.00 92.00 310 ASN A N 1
ATOM 2497 C CA . ASN A 1 310 ? -28.904 1.512 15.447 1.00 92.00 310 ASN A CA 1
ATOM 2498 C C . ASN A 1 310 ? -29.829 1.073 16.591 1.00 92.00 310 ASN A C 1
ATOM 2500 O O . ASN A 1 310 ? -30.514 1.913 17.176 1.00 92.00 310 ASN A O 1
ATOM 2504 N N . GLU A 1 311 ? -29.818 -0.212 16.954 1.00 93.00 311 GLU A N 1
ATOM 2505 C CA . GLU A 1 311 ? -30.569 -0.735 18.098 1.00 93.00 311 GLU A CA 1
ATOM 2506 C C . GLU A 1 311 ? -30.097 -0.118 19.421 1.00 93.00 311 GLU A C 1
ATOM 2508 O O . GLU A 1 311 ? -30.920 0.336 20.220 1.00 93.00 311 GLU A O 1
ATOM 2513 N N . TYR A 1 312 ? -28.781 -0.013 19.627 1.00 88.38 312 TYR A N 1
ATOM 2514 C CA . TYR A 1 312 ? -28.204 0.638 20.801 1.00 88.38 312 TYR A CA 1
ATOM 2515 C C . TYR A 1 312 ? -28.630 2.106 20.917 1.00 88.38 312 TYR A C 1
ATOM 2517 O O . TYR A 1 312 ? -29.059 2.543 21.985 1.00 88.38 312 TYR A O 1
ATOM 2525 N N . GLU A 1 313 ? -28.575 2.873 19.826 1.00 88.31 313 GLU A N 1
ATOM 2526 C CA . GLU A 1 313 ? -29.056 4.260 19.823 1.00 88.31 313 GLU A CA 1
ATOM 2527 C C . GLU A 1 313 ? -30.568 4.344 20.089 1.00 88.31 313 GLU A C 1
ATOM 2529 O O . GLU A 1 313 ? -31.029 5.244 20.795 1.00 88.31 313 GLU A O 1
ATOM 2534 N N . LEU A 1 314 ? -31.355 3.377 19.607 1.00 89.50 314 LEU A N 1
ATOM 2535 C CA . LEU A 1 314 ? -32.787 3.302 19.896 1.00 89.50 314 LEU A CA 1
ATOM 2536 C C . LEU A 1 314 ? -33.057 3.019 21.384 1.00 89.50 314 LEU A C 1
ATOM 2538 O O . LEU A 1 314 ? -33.925 3.659 21.983 1.00 89.50 314 LEU A O 1
ATOM 2542 N N . LEU A 1 315 ? -32.314 2.089 21.991 1.00 82.81 315 LEU A N 1
ATOM 2543 C CA . LEU A 1 315 ? -32.393 1.763 23.419 1.00 82.81 315 LEU A CA 1
ATOM 2544 C C . LEU A 1 315 ? -31.944 2.935 24.287 1.00 82.81 315 LEU A C 1
ATOM 2546 O O . LEU A 1 315 ? -32.630 3.294 25.240 1.00 82.81 315 LEU A O 1
ATOM 2550 N N . LYS A 1 316 ? -30.851 3.599 23.915 1.00 83.31 316 LYS A N 1
ATOM 2551 C CA . LYS A 1 316 ? -30.369 4.814 24.576 1.00 83.31 316 LYS A CA 1
ATOM 2552 C C . LYS A 1 316 ? -31.395 5.943 24.495 1.00 83.31 316 LYS A C 1
ATOM 2554 O O . LYS A 1 316 ? -31.622 6.653 25.477 1.00 83.31 316 LYS A O 1
ATOM 2559 N N . LYS A 1 317 ? -32.068 6.094 23.351 1.00 82.25 317 LYS A N 1
ATOM 2560 C CA . LYS A 1 317 ? -33.152 7.068 23.189 1.00 82.25 317 LYS A CA 1
ATOM 2561 C C . LYS A 1 317 ? -34.363 6.715 24.052 1.00 82.25 317 LYS A C 1
ATOM 2563 O O . LYS A 1 317 ? -34.906 7.606 24.686 1.00 82.25 317 LYS A O 1
ATOM 2568 N N . LYS A 1 318 ? -34.740 5.434 24.141 1.00 79.94 318 LYS A N 1
ATOM 2569 C CA . LYS A 1 318 ? -35.807 4.958 25.044 1.00 79.94 318 LYS A CA 1
ATOM 2570 C C . LYS A 1 318 ? -35.463 5.169 26.522 1.00 79.94 318 LYS A C 1
ATOM 2572 O O . LYS A 1 318 ? -36.329 5.581 27.282 1.00 79.94 318 LYS A O 1
ATOM 2577 N N . ALA A 1 319 ? -34.212 4.933 26.916 1.00 71.44 319 ALA A N 1
ATOM 2578 C CA . ALA A 1 319 ? -33.739 5.148 28.282 1.00 71.44 319 ALA A CA 1
ATOM 2579 C C . ALA A 1 319 ? -33.723 6.640 28.662 1.00 71.44 319 ALA A C 1
ATOM 2581 O O . ALA A 1 319 ? -34.113 6.997 29.766 1.00 71.44 319 ALA A O 1
ATOM 2582 N N . SER A 1 320 ? -33.339 7.520 27.730 1.00 67.25 320 SER A N 1
ATOM 2583 C CA . SER A 1 320 ? -33.356 8.981 27.931 1.00 67.25 320 SER A CA 1
ATOM 2584 C C . SER A 1 320 ? -34.740 9.621 27.778 1.00 67.25 320 SER A C 1
ATOM 2586 O O . SER A 1 320 ? -34.949 10.737 28.244 1.00 67.25 320 SER A O 1
ATOM 2588 N N . SER A 1 321 ? -35.702 8.930 27.160 1.00 60.25 321 SER A N 1
ATOM 2589 C CA . SER A 1 321 ? -37.080 9.398 26.991 1.00 60.25 321 SER A CA 1
ATOM 2590 C C . SER A 1 321 ? -38.067 8.809 28.000 1.00 60.25 321 SER A C 1
ATOM 2592 O O . SER A 1 321 ? -39.261 8.840 27.717 1.00 60.25 321 SER A O 1
ATOM 2594 N N . ASN A 1 322 ? -37.609 8.241 29.121 1.00 47.78 322 ASN A N 1
ATOM 2595 C CA . ASN A 1 322 ? -38.467 7.714 30.185 1.00 47.78 322 ASN A CA 1
ATOM 2596 C C . ASN A 1 322 ? -38.476 8.708 31.369 1.00 47.78 322 ASN A C 1
ATOM 2598 O O . ASN A 1 322 ? -37.643 8.591 32.264 1.00 47.78 322 ASN A O 1
ATOM 2602 N N . PRO A 1 323 ? -39.398 9.692 31.425 1.00 51.81 323 PRO A N 1
ATOM 2603 C CA . PRO A 1 323 ? -39.474 10.668 32.513 1.00 51.81 323 PRO A CA 1
ATOM 2604 C C . PRO A 1 323 ? -40.199 10.096 33.745 1.00 51.81 323 PRO A C 1
ATOM 2606 O O . PRO A 1 323 ? -40.484 10.824 34.689 1.00 51.81 323 PRO A O 1
ATOM 2609 N N . SER A 1 324 ? -40.574 8.807 33.738 1.00 48.28 324 SER A N 1
ATOM 2610 C CA . SER A 1 324 ? -41.431 8.232 34.782 1.00 48.28 324 SER A CA 1
ATOM 2611 C C . SER A 1 324 ? -40.683 7.858 36.059 1.00 48.28 324 SER A C 1
ATOM 2613 O O . SER A 1 324 ? -41.334 7.714 37.086 1.00 48.28 324 SER A O 1
ATOM 2615 N N . SER A 1 325 ? -39.351 7.727 36.025 1.00 50.59 325 SER A N 1
ATOM 2616 C CA . SER A 1 325 ? -38.570 7.423 37.233 1.00 50.59 325 SER A CA 1
ATOM 2617 C C . SER A 1 325 ? -38.519 8.612 38.196 1.00 50.59 325 SER A C 1
ATOM 2619 O O . SER A 1 325 ? -38.555 8.401 39.402 1.00 50.59 325 SER A O 1
ATOM 2621 N N . ASP A 1 326 ? -38.506 9.843 37.673 1.00 52.97 326 ASP A N 1
ATOM 2622 C CA . ASP A 1 326 ? -38.507 11.066 38.489 1.00 52.97 326 ASP A CA 1
ATOM 2623 C C . ASP A 1 326 ? -39.905 11.412 39.025 1.00 52.97 326 ASP A C 1
ATOM 2625 O O . ASP A 1 326 ? -40.042 12.058 40.060 1.00 52.97 326 ASP A O 1
ATOM 2629 N N . ASN A 1 327 ? -40.974 10.970 38.358 1.00 55.09 327 ASN A N 1
ATOM 2630 C CA . ASN A 1 327 ? -42.333 11.149 38.877 1.00 55.09 327 ASN A CA 1
ATOM 2631 C C . ASN A 1 327 ? -42.647 10.151 39.997 1.00 55.09 327 ASN A C 1
ATOM 2633 O O . ASN A 1 327 ? -43.268 10.522 40.984 1.00 55.09 327 ASN A O 1
ATOM 2637 N N . GLN A 1 328 ? -42.165 8.912 39.885 1.00 57.41 328 GLN A N 1
ATOM 2638 C CA . GLN A 1 328 ? -42.416 7.878 40.888 1.00 57.41 328 GLN A CA 1
ATOM 2639 C C . GLN A 1 328 ? -41.681 8.160 42.206 1.00 57.41 328 GLN A C 1
ATOM 2641 O O . GLN A 1 328 ? -42.231 7.928 43.280 1.00 57.41 328 GLN A O 1
ATOM 2646 N N . THR A 1 329 ? -40.472 8.725 42.139 1.00 62.53 329 THR A N 1
ATOM 2647 C CA . THR A 1 329 ? -39.749 9.220 43.320 1.00 62.53 329 THR A CA 1
ATOM 2648 C C . THR A 1 329 ? -40.431 10.437 43.938 1.00 62.53 329 THR A C 1
ATOM 2650 O O . THR A 1 329 ? -40.548 10.500 45.156 1.00 62.53 329 THR A O 1
ATOM 2653 N N . ASN A 1 330 ? -40.958 11.362 43.132 1.00 67.56 330 ASN A N 1
ATOM 2654 C CA . ASN A 1 330 ? -41.718 12.506 43.647 1.00 67.56 330 ASN A CA 1
ATOM 2655 C C . ASN A 1 330 ? -43.056 12.106 44.298 1.00 67.56 330 ASN A C 1
ATOM 2657 O O . ASN A 1 330 ? -43.453 12.720 45.287 1.00 67.56 330 ASN A O 1
ATOM 2661 N N . ASP A 1 331 ? -43.735 11.077 43.789 1.00 70.56 331 ASP A N 1
ATOM 2662 C CA . ASP A 1 331 ? -44.970 10.555 44.389 1.00 70.56 331 ASP A CA 1
ATOM 2663 C C . ASP A 1 331 ? -44.692 9.801 45.702 1.00 70.56 331 ASP A C 1
ATOM 2665 O O . ASP A 1 331 ? -45.438 9.950 46.668 1.00 70.56 331 ASP A O 1
ATOM 2669 N N . LEU A 1 332 ? -43.577 9.063 45.781 1.00 71.31 332 LEU A N 1
ATOM 2670 C CA . LEU A 1 332 ? -43.103 8.443 47.026 1.00 71.31 332 LEU A CA 1
ATOM 2671 C C . LEU A 1 332 ? -42.740 9.490 48.087 1.00 71.31 332 LEU A C 1
ATOM 2673 O O . LEU A 1 332 ? -43.100 9.324 49.247 1.00 71.31 332 LEU A O 1
ATOM 2677 N N . ILE A 1 333 ? -42.080 10.585 47.696 1.00 74.00 333 ILE A N 1
ATOM 2678 C CA . ILE A 1 333 ? -41.738 11.683 48.614 1.00 74.00 333 ILE A CA 1
ATOM 2679 C C . ILE A 1 333 ? -43.004 12.330 49.190 1.00 74.00 333 ILE A C 1
ATOM 2681 O O . ILE A 1 333 ? -43.058 12.592 50.388 1.00 74.00 333 ILE A O 1
ATOM 2685 N N . LYS A 1 334 ? -44.041 12.541 48.371 1.00 81.38 334 LYS A N 1
ATOM 2686 C CA . LYS A 1 334 ? -45.326 13.070 48.856 1.00 81.38 334 LYS A CA 1
ATOM 2687 C C . LYS A 1 334 ? -46.036 12.113 49.808 1.00 81.38 334 LYS A C 1
ATOM 2689 O O . LYS A 1 334 ? -46.530 12.557 50.833 1.00 81.38 334 LYS A O 1
ATOM 2694 N N . ALA A 1 335 ? -46.047 10.817 49.501 1.00 80.75 335 ALA A N 1
ATOM 2695 C CA . ALA A 1 335 ? -46.663 9.819 50.373 1.00 80.75 335 ALA A CA 1
ATOM 2696 C C . ALA A 1 335 ? -45.964 9.730 51.742 1.00 80.75 335 ALA A C 1
ATOM 2698 O O . ALA A 1 335 ? -46.626 9.544 52.757 1.00 80.75 335 ALA A O 1
ATOM 2699 N N . VAL A 1 336 ? -44.635 9.887 51.786 1.00 78.12 336 VAL A N 1
ATOM 2700 C CA . VAL A 1 336 ? -43.888 9.948 53.054 1.00 78.12 336 VAL A CA 1
ATOM 2701 C C . VAL A 1 336 ? -44.260 11.200 53.850 1.00 78.12 336 VAL A C 1
ATOM 2703 O O . VAL A 1 336 ? -44.504 11.089 55.044 1.00 78.12 336 VAL A O 1
ATOM 2706 N N . GLN A 1 337 ? -44.382 12.359 53.196 1.00 82.38 337 GLN A N 1
ATOM 2707 C CA . GLN A 1 337 ? -44.785 13.607 53.859 1.00 82.38 337 GLN A CA 1
ATOM 2708 C C . GLN A 1 337 ? -46.211 13.543 54.427 1.00 82.38 337 GLN A C 1
ATOM 2710 O O . GLN A 1 337 ? -46.431 13.969 55.555 1.00 82.38 337 GLN A O 1
ATOM 2715 N N . GLU A 1 338 ? -47.167 12.963 53.694 1.00 85.38 338 GLU A N 1
ATOM 2716 C CA . GLU A 1 338 ? -48.541 12.768 54.189 1.00 85.38 338 GLU A CA 1
ATOM 2717 C C . GLU A 1 338 ? -48.577 11.838 55.417 1.00 85.38 338 GLU A C 1
ATOM 2719 O O . GLU A 1 338 ? -49.271 12.119 56.390 1.00 85.38 338 GLU A O 1
ATOM 2724 N N . LEU A 1 339 ? -47.775 10.766 55.424 1.00 85.06 339 LEU A N 1
ATOM 2725 C CA . LEU A 1 339 ? -47.675 9.862 56.577 1.00 85.06 339 LEU A CA 1
ATOM 2726 C C . LEU A 1 339 ? -46.995 10.506 57.796 1.00 85.06 339 LEU A C 1
ATOM 2728 O O . LEU A 1 339 ? -47.288 10.129 58.932 1.00 85.06 339 LEU A O 1
ATOM 2732 N N . GLU A 1 340 ? -46.072 11.445 57.585 1.00 83.31 340 GLU A N 1
ATOM 2733 C CA . GLU A 1 340 ? -45.463 12.229 58.665 1.00 83.31 340 GLU A CA 1
ATOM 2734 C C . GLU A 1 340 ? -46.488 13.178 59.304 1.00 83.31 340 GLU A C 1
ATOM 2736 O O . GLU A 1 340 ? -46.602 13.198 60.530 1.00 83.31 340 GLU A O 1
ATOM 2741 N N . GLU A 1 341 ? -47.288 13.883 58.496 1.00 87.25 341 GLU A N 1
ATOM 2742 C CA . GLU A 1 341 ? -48.368 14.758 58.979 1.00 87.25 341 GLU A CA 1
ATOM 2743 C C . GLU A 1 341 ? -49.447 13.970 59.751 1.00 87.25 341 GLU A C 1
ATOM 2745 O O . GLU A 1 341 ? -49.836 14.370 60.852 1.00 87.25 341 GLU A O 1
ATOM 2750 N N . ASP A 1 342 ? -49.865 12.806 59.241 1.00 87.44 342 ASP A N 1
ATOM 2751 C CA . ASP A 1 342 ? -50.826 11.924 59.921 1.00 87.44 342 ASP A CA 1
ATOM 2752 C C . ASP A 1 342 ? -50.290 11.423 61.276 1.00 87.44 342 ASP A C 1
ATOM 2754 O O . ASP A 1 342 ? -51.025 11.341 62.266 1.00 87.44 342 ASP A O 1
ATOM 2758 N N . ASN A 1 343 ? -48.996 11.092 61.354 1.00 84.56 343 ASN A N 1
ATOM 2759 C CA . ASN A 1 343 ? -48.370 10.675 62.608 1.00 84.56 343 ASN A CA 1
ATOM 2760 C C . ASN A 1 343 ? -48.306 11.822 63.623 1.00 84.56 343 ASN A C 1
ATOM 2762 O O . ASN A 1 343 ? -48.542 11.589 64.811 1.00 84.56 343 ASN A O 1
ATOM 2766 N N . GLU A 1 344 ? -48.027 13.052 63.186 1.00 90.00 344 GLU A N 1
ATOM 2767 C CA . GLU A 1 344 ? -48.082 14.226 64.063 1.00 90.00 344 GLU A CA 1
ATOM 2768 C C . GLU A 1 344 ? -49.501 14.460 64.607 1.00 90.00 344 GLU A C 1
ATOM 2770 O O . GLU A 1 344 ? -49.670 14.709 65.807 1.00 90.00 344 GLU A O 1
ATOM 2775 N N . GLU A 1 345 ? -50.533 14.305 63.771 1.00 89.06 345 GLU A N 1
ATOM 2776 C CA . GLU A 1 345 ? -51.931 14.438 64.194 1.00 89.06 345 GLU A CA 1
ATOM 2777 C C . GLU A 1 345 ? -52.337 13.338 65.191 1.00 89.06 345 GLU A C 1
ATOM 2779 O O . GLU A 1 345 ? -52.966 13.619 66.218 1.00 89.06 345 GLU A O 1
ATOM 2784 N N . LEU A 1 346 ? -51.919 12.090 64.954 1.00 87.00 346 LEU A N 1
ATOM 2785 C CA . LEU A 1 346 ? -52.160 10.977 65.875 1.00 87.00 346 LEU A CA 1
ATOM 2786 C C . LEU A 1 346 ? -51.464 11.182 67.225 1.00 87.00 346 LEU A C 1
ATOM 2788 O O . LEU A 1 346 ? -52.069 10.919 68.268 1.00 87.00 346 LEU A O 1
ATOM 2792 N N . VAL A 1 347 ? -50.228 11.687 67.238 1.00 87.62 347 VAL A N 1
ATOM 2793 C CA . VAL A 1 347 ? -49.510 12.009 68.481 1.00 87.62 347 VAL A CA 1
ATOM 2794 C C . VAL A 1 347 ? -50.237 13.106 69.261 1.00 87.62 347 VAL A C 1
ATOM 2796 O O . VAL A 1 347 ? -50.413 12.977 70.475 1.00 87.62 347 VAL A O 1
ATOM 2799 N N . ALA A 1 348 ? -50.725 14.149 68.585 1.00 86.50 348 ALA A N 1
ATOM 2800 C CA . ALA A 1 348 ? -51.516 15.199 69.225 1.00 86.50 348 ALA A CA 1
ATOM 2801 C C . ALA A 1 348 ? -52.842 14.659 69.799 1.00 86.50 348 ALA A C 1
ATOM 2803 O O . ALA A 1 348 ? -53.234 15.015 70.914 1.00 86.50 348 ALA A O 1
ATOM 2804 N N . ALA A 1 349 ? -53.512 13.754 69.079 1.00 86.50 349 ALA A N 1
ATOM 2805 C CA . ALA A 1 349 ? -54.736 13.109 69.545 1.00 86.50 349 ALA A CA 1
ATOM 2806 C C . ALA A 1 349 ? -54.497 12.220 70.777 1.00 86.50 349 ALA A C 1
ATOM 2808 O O . ALA A 1 349 ? -55.306 12.235 71.707 1.00 86.50 349 ALA A O 1
ATOM 2809 N N . ILE A 1 350 ? -53.385 11.477 70.817 1.00 83.50 350 ILE A N 1
ATOM 2810 C CA . ILE A 1 350 ? -52.990 10.675 71.984 1.00 83.50 350 ILE A CA 1
ATOM 2811 C C . ILE A 1 350 ? -52.749 11.587 73.190 1.00 83.50 350 ILE A C 1
ATOM 2813 O O . ILE A 1 350 ? -53.361 11.376 74.233 1.00 83.50 350 ILE A O 1
ATOM 2817 N N . GLN A 1 351 ? -51.974 12.664 73.027 1.00 85.25 351 GLN A N 1
ATOM 2818 C CA . GLN A 1 351 ? -51.718 13.623 74.108 1.00 85.25 351 GLN A CA 1
ATOM 2819 C C . GLN A 1 351 ? -53.003 14.260 74.655 1.00 85.25 351 GLN A C 1
ATOM 2821 O O . GLN A 1 351 ? -53.124 14.466 75.862 1.00 85.25 351 GLN A O 1
ATOM 2826 N N . SER A 1 352 ? -53.981 14.556 73.793 1.00 89.62 352 SER A N 1
ATOM 2827 C CA . SER A 1 352 ? -55.291 15.054 74.232 1.00 89.62 352 SER A CA 1
ATOM 2828 C C . SER A 1 352 ? -56.058 14.009 75.043 1.00 89.62 352 SER A C 1
ATOM 2830 O O . SER A 1 352 ? -56.661 14.346 76.058 1.00 89.62 352 SER A O 1
ATOM 2832 N N . ARG A 1 353 ? -56.041 12.740 74.620 1.00 84.12 353 ARG A N 1
ATOM 2833 C CA . ARG A 1 353 ? -56.721 11.663 75.355 1.00 84.12 353 ARG A CA 1
ATOM 2834 C C . ARG A 1 353 ? -56.059 11.385 76.698 1.00 84.12 353 ARG A C 1
ATOM 2836 O O . ARG A 1 353 ? -56.774 11.126 77.659 1.00 84.12 353 ARG A O 1
ATOM 2843 N N . ASP A 1 354 ? -54.738 11.485 76.786 1.00 84.31 354 ASP A N 1
ATOM 2844 C CA . ASP A 1 354 ? -54.016 11.343 78.053 1.00 84.31 354 ASP A CA 1
ATOM 2845 C C . ASP A 1 354 ? -54.402 12.454 79.043 1.00 84.31 354 ASP A C 1
ATOM 2847 O O . ASP A 1 354 ? -54.573 12.199 80.235 1.00 84.31 354 ASP A O 1
ATOM 2851 N N . GLN A 1 355 ? -54.631 13.679 78.554 1.00 85.06 355 GLN A N 1
ATOM 2852 C CA . GLN A 1 355 ? -55.157 14.775 79.378 1.00 85.06 355 GLN A CA 1
ATOM 2853 C C . GLN A 1 355 ? -56.589 14.504 79.864 1.00 85.06 355 GLN A C 1
ATOM 2855 O O . GLN A 1 355 ? -56.898 14.777 81.026 1.00 85.06 355 GLN A O 1
ATOM 2860 N N . ASP A 1 356 ? -57.449 13.941 79.012 1.00 83.38 356 ASP A N 1
ATOM 2861 C CA . ASP A 1 356 ? -58.815 13.558 79.392 1.00 83.38 356 ASP A CA 1
ATOM 2862 C C . ASP A 1 356 ? -58.818 12.436 80.442 1.00 83.38 356 ASP A C 1
ATOM 2864 O O . ASP A 1 356 ? -59.590 12.486 81.402 1.00 83.38 356 ASP A O 1
ATOM 2868 N N . VAL A 1 357 ? -57.939 11.439 80.295 1.00 78.12 357 VAL A N 1
ATOM 2869 C CA . VAL A 1 357 ? -57.772 10.356 81.276 1.00 78.12 357 VAL A CA 1
ATOM 2870 C C . VAL A 1 357 ? -57.305 10.921 82.616 1.00 78.12 357 VAL A C 1
ATOM 2872 O O . VAL A 1 357 ? -57.934 10.632 83.631 1.00 78.12 357 VAL A O 1
ATOM 2875 N N . ALA A 1 358 ? -56.305 11.804 82.624 1.00 83.25 358 ALA A N 1
ATOM 2876 C CA . ALA A 1 358 ? -55.842 12.459 83.848 1.00 83.25 358 ALA A CA 1
ATOM 2877 C C . ALA A 1 358 ? -56.952 13.281 84.539 1.00 83.25 358 ALA A C 1
ATOM 2879 O O . ALA A 1 358 ? -57.041 13.323 85.768 1.00 83.25 358 ALA A O 1
ATOM 2880 N N . ALA A 1 359 ? -57.835 13.924 83.767 1.00 80.38 359 ALA A N 1
ATOM 2881 C CA . ALA A 1 359 ? -58.982 14.646 84.315 1.00 80.38 359 ALA A CA 1
ATOM 2882 C C . ALA A 1 359 ? -60.023 13.703 84.945 1.00 80.38 359 ALA A C 1
ATOM 2884 O O . ALA A 1 359 ? -60.556 14.004 86.017 1.00 80.38 359 ALA A O 1
ATOM 2885 N N . LEU A 1 360 ? -60.293 12.559 84.308 1.00 80.81 360 LEU A N 1
ATOM 2886 C CA . LEU A 1 360 ? -61.191 11.531 84.840 1.00 80.81 360 LEU A CA 1
ATOM 2887 C C . LEU A 1 360 ? -60.621 10.871 86.100 1.00 80.81 360 LEU A C 1
ATOM 2889 O O . LEU A 1 360 ? -61.365 10.652 87.054 1.00 80.81 360 LEU A O 1
ATOM 2893 N N . GLU A 1 361 ? -59.317 10.600 86.143 1.00 77.88 361 GLU A N 1
ATOM 2894 C CA . GLU A 1 361 ? -58.631 10.083 87.334 1.00 77.88 361 GLU A CA 1
ATOM 2895 C C . GLU A 1 361 ? -58.783 11.041 88.523 1.00 77.88 361 GLU A C 1
ATOM 2897 O O . GLU A 1 361 ? -59.173 10.615 89.613 1.00 77.88 361 GLU A O 1
ATOM 2902 N N . ALA A 1 362 ? -58.604 12.347 88.301 1.00 78.44 362 ALA A N 1
ATOM 2903 C CA . ALA A 1 362 ? -58.819 13.362 89.332 1.00 78.44 362 ALA A CA 1
ATOM 2904 C C . ALA A 1 362 ? -60.285 13.434 89.809 1.00 78.44 362 ALA A C 1
ATOM 2906 O O . ALA A 1 362 ? -60.552 13.709 90.983 1.00 78.44 362 ALA A O 1
ATOM 2907 N N . GLU A 1 363 ? -61.260 13.190 88.927 1.00 76.38 363 GLU A N 1
ATOM 2908 C CA . GLU A 1 363 ? -62.677 13.130 89.302 1.00 76.38 363 GLU A CA 1
ATOM 2909 C C . GLU A 1 363 ? -63.002 11.868 90.115 1.00 76.38 363 GLU A C 1
ATOM 2911 O O . GLU A 1 363 ? -63.723 11.948 91.114 1.00 76.38 363 GLU A O 1
ATOM 2916 N N . VAL A 1 364 ? -62.420 10.721 89.753 1.00 74.44 364 VAL A N 1
ATOM 2917 C CA . VAL A 1 364 ? -62.539 9.469 90.514 1.00 74.44 364 VAL A CA 1
ATOM 2918 C C . VAL A 1 364 ? -61.929 9.618 91.908 1.00 74.44 364 VAL A C 1
ATOM 2920 O O . VAL A 1 364 ? -62.576 9.251 92.887 1.00 74.44 364 VAL A O 1
ATOM 2923 N N . GLU A 1 365 ? -60.750 10.229 92.037 1.00 76.44 365 GLU A N 1
ATOM 2924 C CA . GLU A 1 365 ? -60.110 10.503 93.333 1.00 76.44 365 GLU A CA 1
ATOM 2925 C C . GLU A 1 365 ? -60.985 11.415 94.222 1.00 76.44 365 GLU A C 1
ATOM 2927 O O . GLU A 1 365 ? -61.151 11.206 95.431 1.00 76.44 365 GLU A O 1
ATOM 2932 N N . LYS A 1 366 ? -61.664 12.388 93.606 1.00 75.31 366 LYS A N 1
ATOM 2933 C CA . LYS A 1 366 ? -62.617 13.277 94.283 1.00 75.31 366 LYS A CA 1
ATOM 2934 C C . LYS A 1 366 ? -63.903 12.563 94.717 1.00 75.31 366 LYS A C 1
ATOM 2936 O O . LYS A 1 366 ? -64.465 12.888 95.760 1.00 75.31 366 LYS A O 1
ATOM 2941 N N . LEU A 1 367 ? -64.379 11.590 93.942 1.00 73.38 367 LEU A N 1
ATOM 2942 C CA . LEU A 1 367 ? -65.533 10.762 94.306 1.00 73.38 367 LEU A CA 1
ATOM 2943 C C . LEU A 1 367 ? -65.188 9.749 95.405 1.00 73.38 367 LEU A C 1
ATOM 2945 O O . LEU A 1 367 ? -66.007 9.532 96.299 1.00 73.38 367 LEU A O 1
ATOM 2949 N N . LEU A 1 368 ? -63.981 9.177 95.378 1.00 63.12 368 LEU A N 1
ATOM 2950 C CA . LEU A 1 368 ? -63.478 8.270 96.414 1.00 63.12 368 LEU A CA 1
ATOM 2951 C C . LEU A 1 368 ? -63.334 8.984 97.765 1.00 63.12 368 LEU A C 1
ATOM 2953 O O . LEU A 1 368 ? -63.853 8.493 98.765 1.00 63.12 368 LEU A O 1
ATOM 2957 N N . SER A 1 369 ? -62.776 10.199 97.791 1.00 66.75 369 SER A N 1
ATOM 2958 C CA . SER A 1 369 ? -62.717 11.006 99.025 1.00 66.75 369 SER A CA 1
ATOM 2959 C C . SER A 1 369 ? -64.101 11.379 99.583 1.00 66.75 369 SER A C 1
ATOM 2961 O O . SER A 1 369 ? -64.278 11.479 100.796 1.00 66.75 369 SER A O 1
ATOM 2963 N N . HIS A 1 370 ? -65.123 11.509 98.729 1.00 62.34 370 HIS A N 1
ATOM 2964 C CA . HIS A 1 370 ? -66.510 11.726 99.163 1.00 62.34 370 HIS A CA 1
AT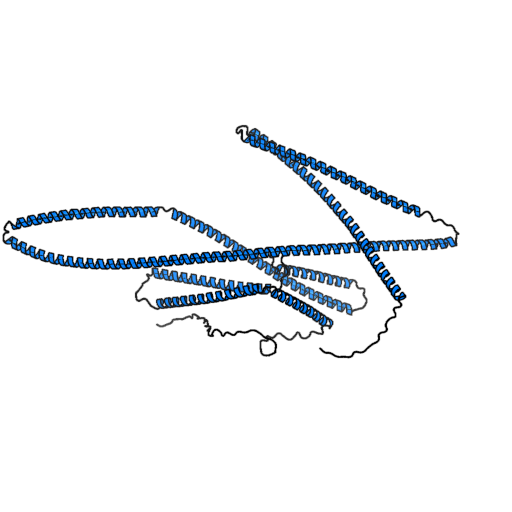OM 2965 C C . HIS A 1 370 ? -67.200 10.461 99.704 1.00 62.34 370 HIS A C 1
ATOM 2967 O O . HIS A 1 370 ? -68.160 10.563 100.476 1.00 62.34 370 HIS A O 1
ATOM 2973 N N . LEU A 1 371 ? -66.733 9.274 99.308 1.00 55.81 371 LEU A N 1
ATOM 2974 C CA . LEU A 1 371 ? -67.202 7.991 99.836 1.00 55.81 371 LEU A CA 1
ATOM 2975 C C . LEU A 1 371 ? -66.563 7.674 101.198 1.00 55.81 371 LEU A C 1
ATOM 2977 O O . LEU A 1 371 ? -67.247 7.103 102.045 1.00 55.81 371 LEU A O 1
ATOM 2981 N N . ASP A 1 372 ? -65.334 8.132 101.453 1.00 55.59 372 ASP A N 1
ATOM 2982 C CA . ASP A 1 372 ? -64.672 8.006 102.762 1.00 55.59 372 ASP A CA 1
ATOM 2983 C C . ASP A 1 372 ? -65.323 8.873 103.864 1.00 55.59 372 ASP A C 1
ATOM 2985 O O . ASP A 1 372 ? -65.297 8.511 105.042 1.00 55.59 372 ASP A O 1
ATOM 2989 N N . GLU A 1 373 ? -65.984 9.985 103.510 1.00 53.50 373 GLU A N 1
ATOM 2990 C CA . GLU A 1 373 ? -66.684 10.863 104.469 1.00 53.50 373 GLU A CA 1
ATOM 2991 C C . GLU A 1 373 ? -68.085 10.363 104.882 1.00 53.50 373 GLU A C 1
ATOM 2993 O O . GLU A 1 373 ? -68.628 10.792 105.907 1.00 53.50 373 GLU A O 1
ATOM 2998 N N . LYS A 1 374 ? -68.688 9.428 104.134 1.00 52.25 374 LYS A N 1
ATOM 2999 C CA . LYS A 1 374 ? -69.968 8.791 104.488 1.00 52.25 374 LYS A CA 1
ATOM 3000 C C . LYS A 1 374 ? -69.714 7.370 104.967 1.00 52.25 374 LYS A C 1
ATOM 3002 O O . LYS A 1 374 ? -69.660 6.447 104.166 1.00 52.25 374 LYS A O 1
ATOM 3007 N N . GLY A 1 375 ? -69.606 7.213 106.288 1.00 52.47 375 GLY A N 1
ATOM 3008 C CA . GLY A 1 375 ? -69.396 5.932 106.969 1.00 52.47 375 GLY A CA 1
ATOM 3009 C C . GLY A 1 375 ? -70.158 4.772 106.324 1.00 52.47 375 GLY A C 1
ATOM 3010 O O . GLY A 1 375 ? -71.383 4.699 106.402 1.00 52.47 375 GLY A O 1
ATOM 3011 N N . MET A 1 376 ? -69.398 3.898 105.668 1.00 47.41 376 MET A N 1
ATOM 3012 C CA . MET A 1 376 ? -69.891 2.739 104.933 1.00 47.41 376 MET A CA 1
ATOM 3013 C C . MET A 1 376 ? -70.408 1.658 105.890 1.00 47.41 376 MET A C 1
ATOM 3015 O O . MET A 1 376 ? -69.696 1.241 106.809 1.00 47.41 376 MET A O 1
ATOM 3019 N N . ASP A 1 377 ? -71.631 1.185 105.642 1.00 54.56 377 ASP A N 1
ATOM 3020 C CA . ASP A 1 377 ? -72.241 0.049 106.337 1.00 54.56 377 ASP A CA 1
ATOM 3021 C C . ASP A 1 377 ? -71.434 -1.253 106.120 1.00 54.56 377 ASP A C 1
ATOM 3023 O O . ASP A 1 377 ? -70.879 -1.509 105.048 1.00 54.56 377 ASP A O 1
ATOM 3027 N N . GLU A 1 378 ? -71.422 -2.117 107.139 1.00 49.81 378 GLU A N 1
ATOM 3028 C CA . GLU A 1 378 ? -70.615 -3.345 107.260 1.00 49.81 378 GLU A CA 1
ATOM 3029 C C . GLU A 1 378 ? -70.592 -4.315 106.041 1.00 49.81 378 GLU A C 1
ATOM 3031 O O . GLU A 1 378 ? -69.517 -4.847 105.762 1.00 49.81 378 GLU A O 1
ATOM 3036 N N . PRO A 1 379 ? -71.667 -4.537 105.245 1.00 55.53 379 PRO A N 1
ATOM 3037 C CA . PRO A 1 379 ? -71.595 -5.404 104.055 1.00 55.53 379 PRO A CA 1
ATOM 3038 C C . PRO A 1 379 ? -70.857 -4.773 102.860 1.00 55.53 379 PRO A C 1
ATOM 3040 O O . PRO A 1 379 ? -70.491 -5.477 101.917 1.00 55.53 379 PRO A O 1
ATOM 3043 N N . VAL A 1 380 ? -70.623 -3.456 102.870 1.00 56.00 380 VAL A N 1
ATOM 3044 C CA . VAL A 1 380 ? -69.807 -2.781 101.847 1.00 56.00 380 VAL A CA 1
ATOM 3045 C C . VAL A 1 380 ? -68.322 -3.002 102.127 1.00 56.00 380 VAL A C 1
ATOM 3047 O O . VAL A 1 380 ? -67.559 -3.194 101.187 1.00 56.00 380 VAL A O 1
ATOM 3050 N N . LYS A 1 381 ? -67.918 -3.095 103.401 1.00 56.50 381 LYS A N 1
ATOM 3051 C CA . LYS A 1 381 ? -66.525 -3.366 103.799 1.00 56.50 381 LYS A CA 1
ATOM 3052 C C . LYS A 1 381 ? -66.034 -4.739 103.342 1.00 56.50 381 LYS A C 1
ATOM 3054 O O . LYS A 1 381 ? -64.898 -4.852 102.907 1.00 56.50 381 LYS A O 1
ATOM 3059 N N . GLU A 1 382 ? -66.887 -5.762 103.377 1.00 60.47 382 GLU A N 1
ATOM 3060 C CA . GLU A 1 382 ? -66.538 -7.115 102.909 1.00 60.47 382 GLU A CA 1
ATOM 3061 C C . GLU A 1 382 ? -66.364 -7.165 101.380 1.00 60.47 382 GLU A C 1
ATOM 3063 O O . GLU A 1 382 ? -65.451 -7.805 100.862 1.00 60.47 382 GLU A O 1
ATOM 3068 N N . LYS A 1 383 ? -67.188 -6.412 100.641 1.00 69.44 383 LYS A N 1
ATOM 3069 C CA . LYS A 1 383 ? -67.065 -6.289 99.183 1.00 69.44 383 LYS A CA 1
ATOM 3070 C C . LYS A 1 383 ? -65.863 -5.436 98.770 1.00 69.44 383 LYS A C 1
ATOM 3072 O O . LYS A 1 383 ? -65.226 -5.747 97.772 1.00 69.44 383 LYS A O 1
ATOM 3077 N N . VAL A 1 384 ? -65.549 -4.396 99.546 1.00 68.56 384 VAL A N 1
ATOM 3078 C CA . VAL A 1 384 ? -64.325 -3.594 99.403 1.00 68.56 384 VAL A CA 1
ATOM 3079 C C . VAL A 1 384 ? -63.097 -4.457 99.683 1.00 68.56 384 VAL A C 1
ATOM 3081 O O . VAL A 1 384 ? -62.174 -4.420 98.887 1.00 68.56 384 VAL A O 1
ATOM 3084 N N . PHE A 1 385 ? -63.116 -5.310 100.712 1.00 71.44 385 PHE A N 1
ATOM 3085 C CA . PHE A 1 385 ? -62.012 -6.227 101.015 1.00 71.44 385 PHE A CA 1
ATOM 3086 C C . PHE A 1 385 ? -61.760 -7.235 99.881 1.00 71.44 385 PHE A C 1
ATOM 3088 O O . PHE A 1 385 ? -60.630 -7.375 99.430 1.00 71.44 385 PHE A O 1
ATOM 3095 N N . MET A 1 386 ? -62.816 -7.858 99.343 1.00 75.94 386 MET A N 1
ATOM 3096 C CA . MET A 1 386 ? -62.712 -8.764 98.185 1.00 75.94 386 MET A CA 1
ATOM 3097 C C . MET A 1 386 ? -62.223 -8.049 96.915 1.00 75.94 386 MET A C 1
ATOM 3099 O O . MET A 1 386 ? -61.466 -8.614 96.131 1.00 75.94 386 MET A O 1
ATOM 3103 N N . LEU A 1 387 ? -62.665 -6.807 96.684 1.00 78.12 387 LEU A N 1
ATOM 3104 C CA . LEU A 1 387 ? -62.187 -5.996 95.560 1.00 78.12 387 LEU A CA 1
ATOM 3105 C C . LEU A 1 387 ? -60.738 -5.548 95.755 1.00 78.12 387 LEU A C 1
ATOM 3107 O O . LEU A 1 387 ? -60.025 -5.418 94.770 1.00 78.12 387 LEU A O 1
ATOM 3111 N N . GLN A 1 388 ? -60.309 -5.333 96.995 1.00 76.69 388 GLN A N 1
ATOM 3112 C CA . GLN A 1 388 ? -58.948 -4.942 97.340 1.00 76.69 388 GLN A CA 1
ATOM 3113 C C . GLN A 1 388 ? -57.975 -6.117 97.186 1.00 76.69 388 GLN A C 1
ATOM 3115 O O . GLN A 1 388 ? -56.901 -5.926 96.633 1.00 76.69 388 GLN A O 1
ATOM 3120 N N . GLU A 1 389 ? -58.382 -7.335 97.554 1.00 79.25 389 GLU A N 1
ATOM 3121 C CA . GLU A 1 389 ? -57.624 -8.565 97.278 1.00 79.25 389 GLU A CA 1
ATOM 3122 C C . GLU A 1 389 ? -57.525 -8.835 95.763 1.00 79.25 389 GLU A C 1
ATOM 3124 O O . GLU A 1 389 ? -56.437 -9.054 95.241 1.00 79.25 389 GLU A O 1
ATOM 3129 N N . ALA A 1 390 ? -58.630 -8.695 95.020 1.00 81.19 390 ALA A N 1
ATOM 3130 C CA . ALA A 1 390 ? -58.624 -8.816 93.558 1.00 81.19 390 ALA A CA 1
ATOM 3131 C C . ALA A 1 390 ? -57.843 -7.694 92.840 1.00 81.19 390 ALA A C 1
ATOM 3133 O O . ALA A 1 390 ? -57.331 -7.910 91.739 1.00 81.19 390 ALA A O 1
ATOM 3134 N N . LEU A 1 391 ? -57.774 -6.490 93.419 1.00 79.69 391 LEU A N 1
ATOM 3135 C CA . LEU A 1 391 ? -56.916 -5.405 92.932 1.00 79.69 391 LEU A CA 1
ATOM 3136 C C . LEU A 1 391 ? -55.447 -5.730 93.182 1.00 79.69 391 LEU A C 1
ATOM 3138 O O . LEU A 1 391 ? -54.653 -5.578 92.265 1.00 79.69 391 LEU A O 1
ATOM 3142 N N . GLN A 1 392 ? -55.117 -6.253 94.361 1.00 82.88 392 GLN A N 1
ATOM 3143 C CA . GLN A 1 392 ? -53.755 -6.633 94.717 1.00 82.88 392 GLN A CA 1
ATOM 3144 C C . GLN A 1 392 ? -53.230 -7.777 93.832 1.00 82.88 392 GLN A C 1
ATOM 3146 O O . GLN A 1 392 ? -52.120 -7.685 93.318 1.00 82.88 392 GLN A O 1
ATOM 3151 N N . GLU A 1 393 ? -54.048 -8.797 93.544 1.00 84.81 393 GLU A N 1
ATOM 3152 C CA . GLU A 1 393 ? -53.692 -9.848 92.572 1.00 84.81 393 GLU A CA 1
ATOM 3153 C C . GLU A 1 393 ? -53.469 -9.280 91.159 1.00 84.81 393 GLU A C 1
ATOM 3155 O O . GLU A 1 393 ? -52.574 -9.712 90.434 1.00 84.81 393 GLU A O 1
ATOM 3160 N N . ARG A 1 394 ? -54.277 -8.299 90.735 1.00 86.19 394 ARG A N 1
ATOM 3161 C CA . ARG A 1 394 ? -54.088 -7.646 89.431 1.00 86.19 394 ARG A CA 1
ATOM 3162 C C . ARG A 1 394 ? -52.857 -6.751 89.399 1.00 86.19 394 ARG A C 1
ATOM 3164 O O . ARG A 1 394 ? -52.215 -6.697 88.358 1.00 86.19 394 ARG A O 1
ATOM 3171 N N . GLU A 1 395 ? -52.539 -6.064 90.491 1.00 85.69 395 GLU A N 1
ATOM 3172 C CA . GLU A 1 395 ? -51.327 -5.253 90.633 1.00 85.69 395 GLU A CA 1
ATOM 3173 C C . GLU A 1 395 ? -50.068 -6.123 90.562 1.00 85.69 395 GLU A C 1
ATOM 3175 O O . GLU A 1 395 ? -49.133 -5.754 89.856 1.00 85.69 395 GLU A O 1
ATOM 3180 N N . GLU A 1 396 ? -50.068 -7.305 91.187 1.00 88.12 396 GLU A N 1
ATOM 3181 C CA . GLU A 1 396 ? -48.973 -8.278 91.053 1.00 88.12 396 GLU A CA 1
ATOM 3182 C C . GLU A 1 396 ? -48.814 -8.749 89.598 1.00 88.12 396 GLU A C 1
ATOM 3184 O O . GLU A 1 396 ? -47.711 -8.721 89.057 1.00 88.12 396 GLU A O 1
ATOM 3189 N N . VAL A 1 397 ? -49.912 -9.086 88.909 1.00 90.31 397 VAL A N 1
ATOM 3190 C CA . VAL A 1 397 ? -49.858 -9.466 87.483 1.00 90.31 397 VAL A CA 1
ATOM 3191 C C . VAL A 1 397 ? -49.391 -8.305 86.596 1.00 90.31 397 VAL A C 1
ATOM 3193 O O . VAL A 1 397 ? -48.688 -8.532 85.612 1.00 90.31 397 VAL A O 1
ATOM 3196 N N . ILE A 1 398 ? -49.776 -7.063 86.903 1.00 88.00 398 ILE A N 1
ATOM 3197 C CA . ILE A 1 398 ? -49.300 -5.878 86.176 1.00 88.00 398 ILE A CA 1
ATOM 3198 C C . ILE A 1 398 ? -47.796 -5.700 86.392 1.00 88.00 398 ILE A C 1
ATOM 3200 O O . ILE A 1 398 ? -47.088 -5.519 85.407 1.00 88.00 398 ILE A O 1
ATOM 3204 N N . GLN A 1 399 ? -47.299 -5.835 87.625 1.00 90.50 399 GLN A N 1
ATOM 3205 C CA . GLN A 1 399 ? -45.863 -5.775 87.911 1.00 90.50 399 GLN A CA 1
ATOM 3206 C C . GLN A 1 399 ? -45.081 -6.854 87.159 1.00 90.50 399 GLN A C 1
ATOM 3208 O O . GLN A 1 399 ? -44.091 -6.535 86.507 1.00 90.50 399 GLN A O 1
ATOM 3213 N N . GLU A 1 400 ? -45.548 -8.106 87.162 1.00 92.50 400 GLU A N 1
ATOM 3214 C CA . GLU A 1 400 ? -44.905 -9.183 86.396 1.00 92.50 400 GLU A CA 1
ATOM 3215 C C . GLU A 1 400 ? -44.843 -8.859 84.893 1.00 92.50 400 GLU A C 1
ATOM 3217 O O . GLU A 1 400 ? -43.836 -9.110 84.229 1.00 92.50 400 GLU A O 1
ATOM 3222 N N . ARG A 1 401 ? -45.909 -8.266 84.341 1.00 90.44 401 ARG A N 1
ATOM 3223 C CA . ARG A 1 401 ? -45.951 -7.848 82.932 1.00 90.44 401 ARG A CA 1
ATOM 3224 C C . ARG A 1 401 ? -45.064 -6.643 82.644 1.00 90.44 401 ARG A C 1
ATOM 3226 O O . ARG A 1 401 ? -44.469 -6.591 81.572 1.00 90.44 401 ARG A O 1
ATOM 3233 N N . GLU A 1 402 ? -44.962 -5.687 83.559 1.00 91.25 402 GLU A N 1
ATOM 3234 C CA . GLU A 1 402 ? -44.047 -4.549 83.440 1.00 91.25 402 GLU A CA 1
ATOM 3235 C C . GLU A 1 402 ? -42.585 -5.009 83.469 1.00 91.25 402 GLU A C 1
ATOM 3237 O O . GLU A 1 402 ? -41.792 -4.574 82.633 1.00 91.25 402 GLU A O 1
ATOM 3242 N N . GLU A 1 403 ? -42.243 -5.957 84.347 1.00 93.00 403 GLU A N 1
ATOM 3243 C CA . GLU A 1 403 ? -40.921 -6.589 84.376 1.00 93.00 403 GLU A CA 1
ATOM 3244 C C . GLU A 1 403 ? -40.618 -7.338 83.068 1.00 93.00 403 GLU A C 1
ATOM 3246 O O . GLU A 1 403 ? -39.527 -7.192 82.511 1.00 93.00 403 GLU A O 1
ATOM 3251 N N . GLU A 1 404 ? -41.585 -8.091 82.531 1.00 94.62 404 GLU A N 1
ATOM 3252 C CA . GLU A 1 404 ? -41.461 -8.773 81.236 1.00 94.62 404 GLU A CA 1
ATOM 3253 C C . GLU A 1 404 ? -41.255 -7.771 80.085 1.00 94.62 404 GLU A C 1
ATOM 3255 O O . GLU A 1 404 ? -40.372 -7.956 79.244 1.00 94.62 404 GLU A O 1
ATOM 3260 N N . ILE A 1 405 ? -42.010 -6.667 80.071 1.00 91.75 405 ILE A N 1
ATOM 3261 C CA . ILE A 1 405 ? -41.849 -5.579 79.097 1.00 91.75 405 ILE A CA 1
ATOM 3262 C C . ILE A 1 405 ? -40.452 -4.957 79.199 1.00 91.75 405 ILE A C 1
ATOM 3264 O O . ILE A 1 405 ? -39.833 -4.676 78.172 1.00 91.75 405 ILE A O 1
ATOM 3268 N N . ASP A 1 406 ? -39.931 -4.742 80.404 1.00 92.19 406 ASP A N 1
ATOM 3269 C CA . ASP A 1 406 ? -38.602 -4.163 80.602 1.00 92.19 406 ASP A CA 1
ATOM 3270 C C . ASP A 1 406 ? -37.472 -5.110 80.182 1.00 92.19 406 ASP A C 1
ATOM 3272 O O . ASP A 1 406 ? -36.444 -4.652 79.669 1.00 92.19 406 ASP A O 1
ATOM 3276 N N . ILE A 1 407 ? -37.655 -6.423 80.346 1.00 93.38 407 ILE A N 1
ATOM 3277 C CA . ILE A 1 407 ? -36.743 -7.433 79.796 1.00 93.38 407 ILE A CA 1
ATOM 3278 C C . ILE A 1 407 ? -36.772 -7.380 78.266 1.00 93.38 407 ILE A C 1
ATOM 3280 O O . ILE A 1 407 ? -35.720 -7.214 77.650 1.00 93.38 407 ILE A O 1
ATOM 3284 N N . LEU A 1 408 ? -37.958 -7.415 77.653 1.00 92.19 408 LEU A N 1
ATOM 3285 C CA . LEU A 1 408 ? -38.104 -7.358 76.194 1.00 92.19 408 LEU A CA 1
ATOM 3286 C C . LEU A 1 408 ? -37.555 -6.055 75.602 1.00 92.19 408 LEU A C 1
ATOM 3288 O O . LEU A 1 408 ? -36.919 -6.078 74.552 1.00 92.19 408 LEU A O 1
ATOM 3292 N N . LYS A 1 409 ? -37.732 -4.911 76.275 1.00 92.12 409 LYS A N 1
ATOM 3293 C CA . LYS A 1 409 ? -37.125 -3.635 75.861 1.00 92.12 409 LYS A CA 1
ATOM 3294 C C . LYS A 1 409 ? -35.601 -3.694 75.883 1.00 92.12 409 LYS A C 1
ATOM 3296 O O . LYS A 1 409 ? -34.965 -3.150 74.982 1.00 92.12 409 LYS A O 1
ATOM 3301 N N . LYS A 1 410 ? -35.004 -4.331 76.897 1.00 93.31 410 LYS A N 1
ATOM 3302 C CA . LYS A 1 410 ? -33.547 -4.523 76.963 1.00 93.31 410 LYS A CA 1
ATOM 3303 C C . LYS A 1 410 ? -33.065 -5.441 75.846 1.00 93.31 410 LYS A C 1
ATOM 3305 O O . LYS A 1 410 ? -32.096 -5.090 75.184 1.00 93.31 410 LYS A O 1
ATOM 3310 N N . GLU A 1 411 ? -33.754 -6.553 75.601 1.00 94.00 411 GLU A N 1
ATOM 3311 C CA . GLU A 1 411 ? -33.431 -7.466 74.499 1.00 94.00 411 GLU A CA 1
ATOM 3312 C C . GLU A 1 411 ? -33.536 -6.762 73.140 1.00 94.00 411 GLU A C 1
ATOM 3314 O O . GLU A 1 411 ? -32.587 -6.791 72.357 1.00 94.00 411 GLU A O 1
ATOM 3319 N N . LEU A 1 412 ? -34.630 -6.034 72.891 1.00 92.00 412 LEU A N 1
ATOM 3320 C CA . LEU A 1 412 ? -34.817 -5.248 71.670 1.00 92.00 412 LEU A CA 1
ATOM 3321 C C . LEU A 1 412 ? -33.688 -4.229 71.488 1.00 92.00 412 LEU A C 1
ATOM 3323 O O . LEU A 1 412 ? -33.150 -4.092 70.391 1.00 92.00 412 LEU A O 1
ATOM 3327 N N . LYS A 1 413 ? -33.288 -3.549 72.568 1.00 94.31 413 LYS A N 1
ATOM 3328 C CA . LYS A 1 413 ? -32.173 -2.604 72.537 1.00 94.31 413 LYS A CA 1
ATOM 3329 C C . LYS A 1 413 ? -30.858 -3.293 72.168 1.00 94.31 413 LYS A C 1
ATOM 3331 O O . LYS A 1 413 ? -30.176 -2.810 71.275 1.00 94.31 413 LYS A O 1
ATOM 3336 N N . THR A 1 414 ? -30.544 -4.437 72.778 1.00 93.31 414 THR A N 1
ATOM 3337 C CA . THR A 1 414 ? -29.320 -5.193 72.448 1.00 93.31 414 THR A CA 1
ATOM 3338 C C . THR A 1 414 ? -29.310 -5.709 71.010 1.00 93.31 414 THR A C 1
ATOM 3340 O O . THR A 1 414 ? -28.266 -5.707 70.368 1.00 93.31 414 THR A O 1
ATOM 3343 N N . VAL A 1 415 ? -30.467 -6.113 70.475 1.00 93.88 415 VAL A N 1
ATOM 3344 C CA . VAL A 1 415 ? -30.592 -6.531 69.070 1.00 93.88 415 VAL A CA 1
ATOM 3345 C C . VAL A 1 415 ? -30.414 -5.340 68.130 1.00 93.88 415 VAL A C 1
ATOM 3347 O O . VAL A 1 415 ? -29.769 -5.477 67.100 1.00 93.88 415 VAL A O 1
ATOM 3350 N N . THR A 1 416 ? -30.949 -4.171 68.488 1.00 92.31 416 THR A N 1
ATOM 3351 C CA . THR A 1 416 ? -30.789 -2.948 67.686 1.00 92.31 416 THR A CA 1
ATOM 3352 C C . THR A 1 416 ? -29.324 -2.513 67.653 1.00 92.31 416 THR A C 1
ATOM 3354 O O . THR A 1 416 ? -28.790 -2.309 66.573 1.00 92.31 416 THR A O 1
ATOM 3357 N N . GLU A 1 417 ? -28.650 -2.491 68.810 1.00 93.19 417 GLU A N 1
ATOM 3358 C CA . GLU A 1 417 ? -27.211 -2.200 68.907 1.00 93.19 417 GLU A CA 1
ATOM 3359 C C . GLU A 1 417 ? -26.377 -3.193 68.072 1.00 93.19 417 GLU A C 1
ATOM 3361 O O . GLU A 1 417 ? -25.488 -2.781 67.335 1.00 93.19 417 GLU A O 1
ATOM 3366 N N . SER A 1 418 ? -26.707 -4.491 68.108 1.00 94.69 418 SER A N 1
ATOM 3367 C CA . SER A 1 418 ? -26.042 -5.504 67.273 1.00 94.69 418 SER A CA 1
ATOM 3368 C C . SER A 1 418 ? -26.282 -5.301 65.773 1.00 94.69 418 SER A C 1
ATOM 3370 O O . SER A 1 418 ? -25.368 -5.511 64.983 1.00 94.69 418 SER A O 1
ATOM 3372 N N . HIS A 1 419 ? -27.496 -4.930 65.357 1.00 92.38 419 HIS A N 1
ATOM 3373 C CA . HIS A 1 419 ? -27.779 -4.656 63.947 1.00 92.38 419 HIS A CA 1
ATOM 3374 C C . HIS A 1 419 ? -27.075 -3.388 63.459 1.00 92.38 419 HIS A C 1
ATOM 3376 O O . HIS A 1 419 ? -26.622 -3.365 62.319 1.00 92.38 419 HIS A O 1
ATOM 3382 N N . ASP A 1 420 ? -26.956 -2.360 64.301 1.00 92.19 420 ASP A N 1
ATOM 3383 C CA . ASP A 1 420 ? -26.213 -1.143 63.966 1.00 92.19 420 ASP A CA 1
ATOM 3384 C C . ASP A 1 420 ? -24.719 -1.459 63.757 1.00 92.19 420 ASP A C 1
ATOM 3386 O O . ASP A 1 420 ? -24.135 -1.016 62.768 1.00 92.19 420 ASP A O 1
ATOM 3390 N N . GLU A 1 421 ? -24.122 -2.308 64.605 1.00 94.50 421 GLU A N 1
ATOM 3391 C CA . GLU A 1 421 ? -22.747 -2.807 64.418 1.00 94.50 421 GLU A CA 1
ATOM 3392 C C . GLU A 1 421 ? -22.581 -3.587 63.096 1.00 94.50 421 GLU A C 1
ATOM 3394 O O . GLU A 1 421 ? -21.601 -3.389 62.371 1.00 94.50 421 GLU A O 1
ATOM 3399 N N . ASP A 1 422 ? -23.546 -4.444 62.744 1.00 93.94 422 ASP A N 1
ATOM 3400 C CA . ASP A 1 422 ? -23.532 -5.194 61.481 1.00 93.94 422 ASP A CA 1
ATOM 3401 C C . ASP A 1 422 ? -23.682 -4.272 60.253 1.00 93.94 422 ASP A C 1
ATOM 3403 O O . ASP A 1 422 ? -23.036 -4.496 59.222 1.00 93.94 422 ASP A O 1
ATOM 3407 N N . ILE A 1 423 ? -24.507 -3.221 60.351 1.00 92.88 423 ILE A N 1
ATOM 3408 C CA . ILE A 1 423 ? -24.677 -2.210 59.297 1.00 92.88 423 ILE A CA 1
ATOM 3409 C C . ILE A 1 423 ? -23.377 -1.425 59.106 1.00 92.88 423 ILE A C 1
ATOM 3411 O O . ILE A 1 423 ? -22.917 -1.306 57.970 1.00 92.88 423 ILE A O 1
ATOM 3415 N N . GLU A 1 424 ? -22.740 -0.955 60.183 1.00 94.69 424 GLU A N 1
ATOM 3416 C CA . GLU A 1 424 ? -21.453 -0.250 60.106 1.00 94.69 424 GLU A CA 1
ATOM 3417 C C . GLU A 1 424 ? -20.365 -1.128 59.465 1.00 94.69 424 GLU A C 1
ATOM 3419 O O . GLU A 1 424 ? -19.631 -0.678 58.578 1.00 94.69 424 GLU A O 1
ATOM 3424 N N . ALA A 1 425 ? -20.291 -2.410 59.842 1.00 93.81 425 ALA A N 1
ATOM 3425 C CA . ALA A 1 425 ? -19.351 -3.358 59.244 1.00 93.81 425 ALA A CA 1
ATOM 3426 C C . ALA A 1 425 ? -19.621 -3.582 57.744 1.00 93.81 425 ALA A C 1
ATOM 3428 O O . ALA A 1 425 ? -18.684 -3.687 56.940 1.00 93.81 425 ALA A O 1
ATOM 3429 N N . PHE A 1 426 ? -20.894 -3.637 57.344 1.00 93.88 426 PHE A N 1
ATOM 3430 C CA . PHE A 1 426 ? -21.284 -3.766 55.942 1.00 93.88 426 PHE A CA 1
ATOM 3431 C C . PHE A 1 426 ? -20.953 -2.506 55.131 1.00 93.88 426 PHE A C 1
ATOM 3433 O O . PHE A 1 426 ? -20.417 -2.613 54.024 1.00 93.88 426 PHE A O 1
ATOM 3440 N N . GLU A 1 427 ? -21.209 -1.316 55.677 1.00 93.38 427 GLU A N 1
ATOM 3441 C CA . GLU A 1 427 ? -20.842 -0.039 55.059 1.00 93.38 427 GLU A CA 1
ATOM 3442 C C . GLU A 1 427 ? -19.323 0.095 54.892 1.00 93.38 427 GLU A C 1
ATOM 3444 O O . GLU A 1 427 ? -18.855 0.499 53.823 1.00 93.38 427 GLU A O 1
ATOM 3449 N N . GLU A 1 428 ? -18.533 -0.320 55.888 1.00 95.56 428 GLU A N 1
ATOM 3450 C CA . GLU A 1 428 ? -17.072 -0.342 55.786 1.00 95.56 428 GLU A CA 1
ATOM 3451 C C . GLU A 1 428 ? -16.602 -1.298 54.676 1.00 95.56 428 GLU A C 1
ATOM 3453 O O . GLU A 1 428 ? -15.716 -0.957 53.885 1.00 95.56 428 GLU A O 1
ATOM 3458 N N . HIS A 1 429 ? -17.208 -2.485 54.567 1.00 93.94 429 HIS A N 1
ATOM 3459 C CA . HIS A 1 429 ? -16.883 -3.439 53.506 1.00 93.94 429 HIS A CA 1
ATOM 3460 C C . HIS A 1 429 ? -17.273 -2.910 52.117 1.00 93.94 429 HIS A C 1
ATOM 3462 O O . HIS A 1 429 ? -16.499 -3.041 51.167 1.00 93.94 429 HIS A O 1
ATOM 3468 N N . MET A 1 430 ? -18.436 -2.266 51.987 1.00 91.94 430 MET A N 1
ATOM 3469 C CA . MET A 1 430 ? -18.856 -1.595 50.753 1.00 91.94 430 MET A CA 1
ATOM 3470 C C . MET A 1 430 ? -17.898 -0.463 50.370 1.00 91.94 430 MET A C 1
ATOM 3472 O O . MET A 1 430 ? -17.517 -0.352 49.204 1.00 91.94 430 MET A O 1
ATOM 3476 N N . ALA A 1 431 ? -17.456 0.346 51.336 1.00 94.62 431 ALA A N 1
ATOM 3477 C CA . ALA A 1 431 ? -16.492 1.416 51.103 1.00 94.62 431 ALA A CA 1
ATOM 3478 C C . ALA A 1 431 ? -15.129 0.870 50.647 1.00 94.62 431 ALA A C 1
ATOM 3480 O O . ALA A 1 431 ? -14.541 1.407 49.705 1.00 94.62 431 ALA A O 1
ATOM 3481 N N . LYS A 1 432 ? -14.651 -0.226 51.256 1.00 95.19 432 LYS A N 1
ATOM 3482 C CA . LYS A 1 432 ? -13.427 -0.926 50.828 1.00 95.19 432 LYS A CA 1
ATOM 3483 C C . LYS A 1 432 ? -13.560 -1.485 49.414 1.00 95.19 432 LYS A C 1
ATOM 3485 O O . LYS A 1 432 ? -12.711 -1.195 48.577 1.00 95.19 432 LYS A O 1
ATOM 3490 N N . ALA A 1 433 ? -14.651 -2.188 49.112 1.00 92.62 433 ALA A N 1
ATOM 3491 C CA . ALA A 1 433 ? -14.904 -2.724 47.775 1.00 92.62 433 ALA A CA 1
ATOM 3492 C C . ALA A 1 433 ? -14.994 -1.612 46.712 1.00 92.62 433 ALA A C 1
ATOM 3494 O O . ALA A 1 433 ? -14.457 -1.746 45.612 1.00 92.62 433 ALA A O 1
ATOM 3495 N N . GLN A 1 434 ? -15.617 -0.478 47.045 1.00 93.88 434 GLN A N 1
ATOM 3496 C CA . GLN A 1 434 ? -15.690 0.682 46.157 1.00 93.88 434 GLN A CA 1
ATOM 3497 C C . GLN A 1 434 ? -14.310 1.321 45.928 1.00 93.88 434 GLN A C 1
ATOM 3499 O O . GLN A 1 434 ? -14.011 1.761 44.815 1.00 93.88 434 GLN A O 1
ATOM 3504 N N . ALA A 1 435 ? -13.464 1.381 46.960 1.00 94.44 435 ALA A N 1
ATOM 3505 C CA . ALA A 1 435 ? -12.096 1.877 46.846 1.00 94.44 435 ALA A CA 1
ATOM 3506 C C . ALA A 1 435 ? -11.237 0.966 45.955 1.00 94.44 435 ALA A C 1
ATOM 3508 O O . ALA A 1 435 ? -10.606 1.467 45.024 1.00 94.44 435 ALA A O 1
ATOM 3509 N N . GLU A 1 436 ? -11.292 -0.353 46.164 1.00 95.00 436 GLU A N 1
ATOM 3510 C CA . GLU A 1 436 ? -10.602 -1.349 45.330 1.00 95.00 436 GLU A CA 1
ATOM 3511 C C . GLU A 1 436 ? -11.055 -1.271 43.864 1.00 95.00 436 GLU A C 1
ATOM 3513 O O . GLU A 1 436 ? -10.231 -1.255 42.948 1.00 95.00 436 GLU A O 1
ATOM 3518 N N . PHE A 1 437 ? -12.362 -1.130 43.620 1.00 93.38 437 PHE A N 1
ATOM 3519 C CA . PHE A 1 437 ? -12.895 -0.960 42.268 1.00 93.38 437 PHE A CA 1
ATOM 3520 C C . PHE A 1 437 ? -12.360 0.308 41.583 1.00 93.38 437 PHE A C 1
ATOM 3522 O O . PHE A 1 437 ? -12.016 0.289 40.397 1.00 93.38 437 PHE A O 1
ATOM 3529 N N . ASN A 1 438 ? -12.267 1.420 42.317 1.00 93.12 438 ASN A N 1
ATOM 3530 C CA . ASN A 1 438 ? -11.730 2.674 41.792 1.00 93.12 438 ASN A CA 1
ATOM 3531 C C . ASN A 1 438 ? -10.223 2.591 41.511 1.00 93.12 438 ASN A C 1
ATOM 3533 O O . ASN A 1 438 ? -9.782 3.091 40.476 1.00 93.12 438 ASN A O 1
ATOM 3537 N N . GLU A 1 439 ? -9.451 1.943 42.383 1.00 96.06 439 GLU A N 1
ATOM 3538 C CA . GLU A 1 439 ? -8.019 1.697 42.177 1.00 96.06 439 GLU A CA 1
ATOM 3539 C C . GLU A 1 439 ? -7.793 0.834 40.930 1.00 96.06 439 GLU A C 1
ATOM 3541 O O . GLU A 1 439 ? -7.007 1.186 40.048 1.00 96.06 439 GLU A O 1
ATOM 3546 N N . GLN A 1 440 ? -8.569 -0.239 40.771 1.00 94.12 440 GLN A N 1
ATOM 3547 C CA . GLN A 1 440 ? -8.465 -1.100 39.598 1.00 94.12 440 GLN A CA 1
ATOM 3548 C C . GLN A 1 440 ? -8.899 -0.394 38.307 1.00 94.12 440 GLN A C 1
ATOM 3550 O O . GLN A 1 440 ? -8.331 -0.632 37.238 1.00 94.12 440 GLN A O 1
ATOM 3555 N N . ARG A 1 441 ? -9.869 0.523 38.385 1.00 93.38 441 ARG A N 1
ATOM 3556 C CA . ARG A 1 441 ? -10.243 1.386 37.259 1.00 93.38 441 ARG A CA 1
ATOM 3557 C C . ARG A 1 441 ? -9.114 2.342 36.869 1.00 93.38 441 ARG A C 1
ATOM 3559 O O . ARG A 1 441 ? -8.899 2.524 35.672 1.00 93.38 441 ARG A O 1
ATOM 3566 N N . GLN A 1 442 ? -8.401 2.922 37.836 1.00 95.81 442 GLN A N 1
ATOM 3567 C CA . GLN A 1 442 ? -7.234 3.773 37.573 1.00 95.81 442 GLN A CA 1
ATOM 3568 C C . GLN A 1 442 ? -6.098 2.976 36.924 1.00 95.81 442 GLN A C 1
ATOM 3570 O O . GLN A 1 442 ? -5.613 3.381 35.872 1.00 95.81 442 GLN A O 1
ATOM 3575 N N . LEU A 1 443 ? -5.762 1.799 37.460 1.00 95.25 443 LEU A N 1
ATOM 3576 C CA . LEU A 1 443 ? -4.745 0.915 36.875 1.00 95.25 443 LEU A CA 1
ATOM 3577 C C . LEU A 1 443 ? -5.086 0.504 35.436 1.00 95.25 443 LEU A C 1
ATOM 3579 O O . LEU A 1 443 ? -4.229 0.530 34.554 1.00 95.25 443 LEU A O 1
ATOM 3583 N N . ASN A 1 444 ? -6.350 0.167 35.166 1.00 89.81 444 ASN A N 1
ATOM 3584 C CA . ASN A 1 444 ? -6.799 -0.138 33.807 1.00 89.81 444 ASN A CA 1
ATOM 3585 C C . ASN A 1 444 ? -6.683 1.076 32.873 1.00 89.81 444 ASN A C 1
ATOM 3587 O O . ASN A 1 444 ? -6.366 0.910 31.697 1.00 89.81 444 ASN A O 1
ATOM 3591 N N . GLN A 1 445 ? -6.935 2.286 33.374 1.00 96.38 445 GLN A N 1
ATOM 3592 C CA . GLN A 1 445 ? -6.796 3.511 32.592 1.00 96.38 445 GLN A CA 1
ATOM 3593 C C . GLN A 1 445 ? -5.326 3.800 32.251 1.00 96.38 445 GLN A C 1
ATOM 3595 O O . GLN A 1 445 ? -5.020 4.059 31.089 1.00 96.38 445 GLN A O 1
ATOM 3600 N N . GLU A 1 446 ? -4.415 3.671 33.218 1.00 95.38 446 GLU A N 1
ATOM 3601 C CA . GLU A 1 446 ? -2.968 3.819 33.001 1.00 95.38 446 GLU A CA 1
ATOM 3602 C C . GLU A 1 446 ? -2.435 2.792 31.989 1.00 95.38 446 GLU A C 1
ATOM 3604 O O . GLU A 1 446 ? -1.690 3.145 31.073 1.00 95.38 446 GLU A O 1
ATOM 3609 N N . LEU A 1 447 ? -2.879 1.534 32.087 1.00 94.69 447 LEU A N 1
ATOM 3610 C CA . LEU A 1 447 ? -2.491 0.479 31.148 1.00 94.69 447 LEU A CA 1
ATOM 3611 C C . LEU A 1 447 ? -2.981 0.762 29.718 1.00 94.69 447 LEU A C 1
ATOM 3613 O O . LEU A 1 447 ? -2.268 0.493 28.748 1.00 94.69 447 LEU A O 1
ATOM 3617 N N . VAL A 1 448 ? -4.189 1.316 29.566 1.00 93.12 448 VAL A N 1
ATOM 3618 C CA . VAL A 1 448 ? -4.717 1.735 28.257 1.00 93.12 448 VAL A CA 1
ATOM 3619 C C . VAL A 1 448 ? -3.889 2.884 27.677 1.00 93.12 448 VAL A C 1
ATOM 3621 O O . VAL A 1 448 ? -3.542 2.835 26.496 1.00 93.12 448 VAL A O 1
ATOM 3624 N N . GLU A 1 449 ? -3.510 3.875 28.486 1.00 96.25 449 GLU A N 1
ATOM 3625 C CA . GLU A 1 449 ? -2.649 4.981 28.046 1.00 96.25 449 GLU A CA 1
ATOM 3626 C C . GLU A 1 449 ? -1.247 4.492 27.633 1.00 96.25 449 GLU A C 1
ATOM 3628 O O . GLU A 1 449 ? -0.702 4.930 26.615 1.00 96.25 449 GLU A O 1
ATOM 3633 N N . GLU A 1 450 ? -0.662 3.534 28.359 1.00 95.88 450 GLU A N 1
ATOM 3634 C CA . GLU A 1 450 ? 0.615 2.913 27.988 1.00 95.88 450 GLU A CA 1
ATOM 3635 C C . GLU A 1 450 ? 0.508 2.119 26.671 1.00 95.88 450 GLU A C 1
ATOM 3637 O O . GLU A 1 450 ? 1.368 2.233 25.786 1.00 95.88 450 GLU A O 1
ATOM 3642 N N . LEU A 1 451 ? -0.585 1.373 26.478 1.00 91.62 451 LEU A N 1
ATOM 3643 C CA . LEU A 1 451 ? -0.872 0.672 25.223 1.00 91.62 451 LEU A CA 1
ATOM 3644 C C . LEU A 1 451 ? -1.059 1.636 24.042 1.00 91.62 451 LEU A C 1
ATOM 3646 O O . LEU A 1 451 ? -0.571 1.368 22.941 1.00 91.62 451 LEU A O 1
ATOM 3650 N N . GLU A 1 452 ? -1.720 2.776 24.237 1.00 95.06 452 GLU A N 1
ATOM 3651 C CA . GLU A 1 452 ? -1.857 3.792 23.189 1.00 95.06 452 GLU A CA 1
ATOM 3652 C C . GLU A 1 452 ? -0.515 4.444 22.836 1.00 95.06 452 GLU A C 1
ATOM 3654 O O . GLU A 1 452 ? -0.206 4.628 21.653 1.00 95.06 452 GLU A O 1
ATOM 3659 N N . ASN A 1 453 ? 0.321 4.728 23.834 1.00 95.19 453 ASN A N 1
ATOM 3660 C CA . ASN A 1 453 ? 1.651 5.296 23.625 1.00 95.19 453 ASN A CA 1
ATOM 3661 C C . ASN A 1 453 ? 2.588 4.329 22.886 1.00 95.19 453 ASN A C 1
ATOM 3663 O O . ASN A 1 453 ? 3.269 4.730 21.937 1.00 95.19 453 ASN A O 1
ATOM 3667 N N . THR A 1 454 ? 2.594 3.047 23.262 1.00 91.81 454 THR A N 1
ATOM 3668 C CA . THR A 1 454 ? 3.383 2.014 22.567 1.00 91.81 454 THR A CA 1
ATOM 3669 C C . THR A 1 454 ? 2.890 1.799 21.137 1.00 91.81 454 THR A C 1
ATOM 3671 O O . THR A 1 454 ? 3.699 1.763 20.206 1.00 91.81 454 THR A O 1
ATOM 3674 N N . LYS A 1 455 ? 1.569 1.761 20.923 1.00 93.88 455 LYS A N 1
ATOM 3675 C CA . LYS A 1 455 ? 0.966 1.706 19.584 1.00 93.88 455 LYS A CA 1
ATOM 3676 C C . LYS A 1 455 ? 1.398 2.891 18.719 1.00 93.88 455 LYS A C 1
ATOM 3678 O O . LYS A 1 455 ? 1.777 2.687 17.565 1.00 93.88 455 LYS A O 1
ATOM 3683 N N . LYS A 1 456 ? 1.374 4.110 19.267 1.00 96.81 456 LYS A N 1
ATOM 3684 C CA . LYS A 1 456 ? 1.811 5.324 18.567 1.00 96.81 456 LYS A CA 1
ATOM 3685 C C . LYS A 1 456 ? 3.290 5.250 18.183 1.00 96.81 456 LYS A C 1
ATOM 3687 O O . LYS A 1 456 ? 3.623 5.500 17.030 1.00 96.81 456 LYS A O 1
ATOM 3692 N N . TYR A 1 457 ? 4.157 4.826 19.102 1.00 96.31 457 TYR A N 1
ATOM 3693 C CA . TYR A 1 457 ? 5.585 4.649 18.825 1.00 96.31 457 TYR A CA 1
ATOM 3694 C C . TYR A 1 457 ? 5.843 3.633 17.701 1.00 96.31 457 TYR A C 1
ATOM 3696 O O . TYR A 1 457 ? 6.594 3.917 16.768 1.00 96.31 457 TYR A O 1
ATOM 3704 N N . CYS A 1 458 ? 5.177 2.473 17.733 1.00 90.75 458 CYS A N 1
ATOM 3705 C CA . CYS A 1 458 ? 5.284 1.476 16.665 1.00 90.75 458 CYS A CA 1
ATOM 3706 C C . CYS A 1 458 ? 4.769 2.004 15.318 1.00 90.75 458 CYS A C 1
ATOM 3708 O O . CYS A 1 458 ? 5.342 1.695 14.274 1.00 90.75 458 CYS A O 1
ATOM 3710 N N . GLN A 1 459 ? 3.696 2.799 15.325 1.00 93.94 459 GLN A N 1
ATOM 3711 C CA . GLN A 1 459 ? 3.151 3.412 14.117 1.00 93.94 459 GLN A CA 1
ATOM 3712 C C . GLN A 1 459 ? 4.107 4.458 13.523 1.00 93.94 459 GLN A C 1
ATOM 3714 O O . GLN A 1 459 ? 4.295 4.490 12.303 1.00 93.94 459 GLN A O 1
ATOM 3719 N N . ASP A 1 460 ? 4.736 5.279 14.363 1.00 95.31 460 ASP A N 1
ATOM 3720 C CA . ASP A 1 460 ? 5.721 6.275 13.942 1.00 95.31 460 ASP A CA 1
ATOM 3721 C C . ASP A 1 460 ? 6.979 5.603 13.364 1.00 95.31 460 ASP A C 1
ATOM 3723 O O . ASP A 1 460 ? 7.458 6.008 12.300 1.00 95.31 460 ASP A O 1
ATOM 3727 N N . ASP A 1 461 ? 7.473 4.528 13.991 1.00 94.75 461 ASP A N 1
ATOM 3728 C CA . ASP A 1 461 ? 8.620 3.768 13.478 1.00 94.75 461 ASP A CA 1
ATOM 3729 C C . ASP A 1 461 ? 8.300 3.073 12.145 1.00 94.75 461 ASP A C 1
ATOM 3731 O O . ASP A 1 461 ? 9.071 3.171 11.189 1.00 94.75 461 ASP A O 1
ATOM 3735 N N . LEU A 1 462 ? 7.114 2.467 12.015 1.00 92.06 462 LEU A N 1
ATOM 3736 C CA . LEU A 1 462 ? 6.671 1.873 10.750 1.00 92.06 462 LEU A CA 1
ATOM 3737 C C . LEU A 1 462 ? 6.552 2.928 9.639 1.00 92.06 462 LEU A C 1
ATOM 3739 O O . LEU A 1 462 ? 6.949 2.684 8.498 1.00 92.06 462 LEU A O 1
ATOM 3743 N N . THR A 1 463 ? 6.046 4.117 9.971 1.00 93.44 463 THR A N 1
ATOM 3744 C CA . THR A 1 463 ? 5.942 5.244 9.032 1.00 93.44 463 THR A CA 1
ATOM 3745 C C . THR A 1 463 ? 7.326 5.720 8.594 1.00 93.44 463 THR A C 1
ATOM 3747 O O . THR A 1 463 ? 7.548 5.982 7.409 1.00 93.44 463 THR A O 1
ATOM 3750 N N . LYS A 1 464 ? 8.285 5.782 9.522 1.00 96.19 464 LYS A N 1
ATOM 3751 C CA . LYS A 1 464 ? 9.680 6.109 9.221 1.00 96.19 464 LYS A CA 1
ATOM 3752 C C . LYS A 1 464 ? 10.316 5.067 8.296 1.00 96.19 464 LYS A C 1
ATOM 3754 O O . LYS A 1 464 ? 10.838 5.445 7.252 1.00 96.19 464 LYS A O 1
ATOM 3759 N N . GLN A 1 465 ? 10.189 3.775 8.608 1.00 94.31 465 GLN A N 1
ATOM 3760 C CA . GLN A 1 465 ? 10.700 2.688 7.763 1.00 94.31 465 GLN A CA 1
ATOM 3761 C C . GLN A 1 465 ? 10.085 2.710 6.354 1.00 94.31 465 GLN A C 1
ATOM 3763 O O . GLN A 1 465 ? 10.784 2.501 5.360 1.00 94.31 465 GLN A O 1
ATOM 3768 N N . TYR A 1 466 ? 8.785 2.999 6.247 1.00 92.62 466 TYR A N 1
ATOM 3769 C CA . TYR A 1 466 ? 8.101 3.134 4.963 1.00 92.62 466 TYR A CA 1
ATOM 3770 C C . TYR A 1 466 ? 8.645 4.312 4.142 1.00 92.62 466 TYR A C 1
ATOM 3772 O O . TYR A 1 466 ? 8.925 4.162 2.950 1.00 92.62 466 TYR A O 1
ATOM 3780 N N . ASN A 1 467 ? 8.858 5.466 4.777 1.00 94.69 467 ASN A N 1
ATOM 3781 C CA . ASN A 1 467 ? 9.433 6.638 4.120 1.00 94.69 467 ASN A CA 1
ATOM 3782 C C . ASN A 1 467 ? 10.883 6.397 3.674 1.00 94.69 467 ASN A C 1
ATOM 3784 O O . ASN A 1 467 ? 11.228 6.728 2.539 1.00 94.69 467 ASN A O 1
ATOM 3788 N N . ASP A 1 468 ? 11.704 5.754 4.506 1.00 92.50 468 ASP A N 1
ATOM 3789 C CA . ASP A 1 468 ? 13.081 5.383 4.157 1.00 92.50 468 ASP A CA 1
ATOM 3790 C C . ASP A 1 468 ? 13.109 4.410 2.963 1.00 92.50 468 ASP A C 1
ATOM 3792 O O . ASP A 1 468 ? 13.926 4.544 2.046 1.00 92.50 468 ASP A O 1
ATOM 3796 N N . MET A 1 469 ? 12.163 3.467 2.910 1.00 92.62 469 MET A N 1
ATOM 3797 C CA . MET A 1 469 ? 12.005 2.565 1.769 1.00 92.62 469 MET A CA 1
ATOM 3798 C C . MET A 1 469 ? 11.603 3.315 0.491 1.00 92.62 469 MET A C 1
ATOM 3800 O O . MET A 1 469 ? 12.163 3.031 -0.5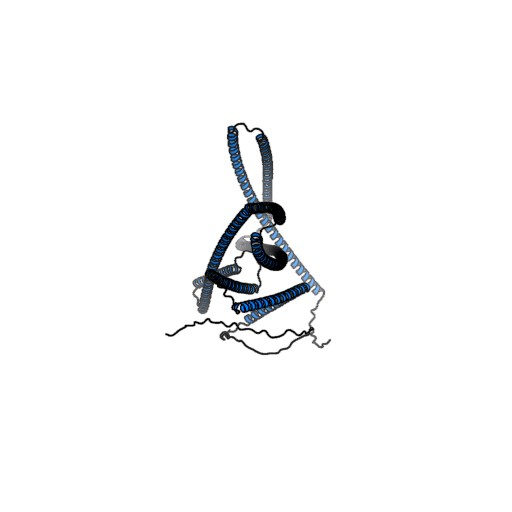69 1.00 92.62 469 MET A O 1
ATOM 3804 N N . ILE A 1 470 ? 10.693 4.294 0.572 1.00 92.62 470 ILE A N 1
ATOM 3805 C CA . ILE A 1 470 ? 10.328 5.151 -0.571 1.00 92.62 470 ILE A CA 1
ATOM 3806 C C . ILE A 1 470 ? 11.549 5.912 -1.092 1.00 92.62 470 ILE A C 1
ATOM 3808 O O . ILE A 1 470 ? 11.763 5.960 -2.305 1.00 92.62 470 ILE A O 1
ATOM 3812 N N . VAL A 1 471 ? 12.356 6.495 -0.201 1.00 94.31 471 VAL A N 1
ATOM 3813 C CA . VAL A 1 471 ? 13.588 7.198 -0.589 1.00 94.31 471 VAL A CA 1
ATOM 3814 C C . VAL A 1 471 ? 14.549 6.233 -1.287 1.00 94.31 471 VAL A C 1
ATOM 3816 O O . VAL A 1 471 ? 15.020 6.537 -2.380 1.00 94.31 471 VAL A O 1
ATOM 3819 N N . SER A 1 472 ? 14.751 5.029 -0.740 1.00 93.44 472 SER A N 1
ATOM 3820 C CA . SER A 1 472 ? 15.614 4.012 -1.357 1.00 93.44 472 SER A CA 1
ATOM 3821 C C . SER A 1 472 ? 15.123 3.558 -2.738 1.00 93.44 472 SER A C 1
ATOM 3823 O O . SER A 1 472 ? 15.941 3.322 -3.627 1.00 93.44 472 SER A O 1
ATOM 3825 N N . ILE A 1 473 ? 13.807 3.440 -2.946 1.00 88.00 473 ILE A N 1
ATOM 3826 C CA . ILE A 1 473 ? 13.229 3.117 -4.261 1.00 88.00 473 ILE A CA 1
ATOM 3827 C C . ILE A 1 473 ? 13.507 4.252 -5.251 1.00 88.00 473 ILE A C 1
ATOM 3829 O O . ILE A 1 473 ? 14.051 3.994 -6.319 1.00 88.00 473 ILE A O 1
ATOM 3833 N N . ARG A 1 474 ? 13.251 5.509 -4.867 1.00 93.31 474 ARG A N 1
ATOM 3834 C CA . ARG A 1 474 ? 13.523 6.673 -5.728 1.00 93.31 474 ARG A CA 1
ATOM 3835 C C . ARG A 1 474 ? 14.998 6.783 -6.110 1.00 93.31 474 ARG A C 1
ATOM 3837 O O . ARG A 1 474 ? 15.314 7.067 -7.260 1.00 93.31 474 ARG A O 1
ATOM 3844 N N . GLU A 1 475 ? 15.912 6.527 -5.176 1.00 93.31 475 GLU A N 1
ATOM 3845 C CA . GLU A 1 475 ? 17.349 6.497 -5.470 1.00 93.31 475 GLU A CA 1
ATOM 3846 C C . GLU A 1 475 ? 17.720 5.389 -6.465 1.00 93.31 475 GLU A C 1
ATOM 3848 O O . GLU A 1 475 ? 18.571 5.601 -7.333 1.00 93.31 475 GLU A O 1
ATOM 3853 N N . ARG A 1 476 ? 17.089 4.209 -6.371 1.00 92.62 476 ARG A N 1
ATOM 3854 C CA . ARG A 1 476 ? 17.283 3.127 -7.351 1.00 92.62 476 ARG A CA 1
ATOM 3855 C C . ARG A 1 476 ? 16.723 3.498 -8.715 1.00 92.62 476 ARG A C 1
ATOM 3857 O O . ARG A 1 476 ? 17.413 3.252 -9.697 1.00 92.62 476 ARG A O 1
ATOM 3864 N N . ASP A 1 477 ? 15.553 4.124 -8.779 1.00 93.75 477 ASP A N 1
ATOM 3865 C CA . ASP A 1 477 ? 14.948 4.569 -10.038 1.00 93.75 477 ASP A CA 1
ATOM 3866 C C . ASP A 1 477 ? 15.842 5.596 -10.748 1.00 93.75 477 ASP A C 1
ATOM 3868 O O . ASP A 1 477 ? 16.090 5.481 -11.946 1.00 93.75 477 ASP A O 1
ATOM 3872 N N . VAL A 1 478 ? 16.427 6.542 -10.003 1.00 95.75 478 VAL A N 1
ATOM 3873 C CA . VAL A 1 478 ? 17.402 7.506 -10.549 1.00 95.75 478 VAL A CA 1
ATOM 3874 C C . VAL A 1 478 ? 18.660 6.802 -11.072 1.00 95.75 478 VAL A C 1
ATOM 3876 O O . VAL A 1 478 ? 19.160 7.142 -12.149 1.00 95.75 478 VAL A O 1
ATOM 3879 N N . ARG A 1 479 ? 19.180 5.798 -10.350 1.00 95.81 479 ARG A N 1
ATOM 3880 C CA . ARG A 1 479 ? 20.324 4.994 -10.822 1.00 95.81 479 ARG A CA 1
ATOM 3881 C C . ARG A 1 479 ? 19.977 4.177 -12.067 1.00 95.81 479 ARG A C 1
ATOM 3883 O O . ARG A 1 479 ? 20.799 4.115 -12.975 1.00 95.81 479 ARG A O 1
ATOM 3890 N N . LEU A 1 480 ? 18.785 3.581 -12.126 1.00 89.25 480 LEU A N 1
ATOM 3891 C CA . LEU A 1 480 ? 18.308 2.832 -13.290 1.00 89.25 480 LEU A CA 1
ATOM 3892 C C . LEU A 1 480 ? 18.163 3.742 -14.509 1.00 89.25 480 LEU A C 1
ATOM 3894 O O . LEU A 1 480 ? 18.684 3.397 -15.563 1.00 89.25 480 LEU A O 1
ATOM 3898 N N . ALA A 1 481 ? 17.561 4.922 -14.353 1.00 92.69 481 ALA A N 1
ATOM 3899 C CA . ALA A 1 481 ? 17.453 5.907 -15.427 1.00 92.69 481 ALA A CA 1
ATOM 3900 C C . ALA A 1 481 ? 18.834 6.364 -15.929 1.00 92.69 481 ALA A C 1
ATOM 3902 O O . ALA A 1 481 ? 19.053 6.475 -17.132 1.00 92.69 481 ALA A O 1
ATOM 3903 N N . SER A 1 482 ? 19.797 6.555 -15.020 1.00 94.31 482 SER A N 1
ATOM 3904 C CA . SER A 1 482 ? 21.177 6.910 -15.386 1.00 94.31 482 SER A CA 1
ATOM 3905 C C . SER A 1 482 ? 21.880 5.787 -16.160 1.00 94.31 482 SER A C 1
ATOM 3907 O O . SER A 1 482 ? 22.549 6.040 -17.157 1.00 94.31 482 SER A O 1
ATOM 3909 N N . LEU A 1 483 ? 21.727 4.534 -15.719 1.00 92.88 483 LEU A N 1
ATOM 3910 C CA . LEU A 1 483 ? 22.291 3.376 -16.416 1.00 92.88 483 LEU A CA 1
ATOM 3911 C C . LEU A 1 483 ? 21.634 3.162 -17.780 1.00 92.88 483 LEU A C 1
ATOM 3913 O O . LEU A 1 483 ? 22.340 2.896 -18.746 1.00 92.88 483 LEU A O 1
ATOM 3917 N N . GLN A 1 484 ? 20.312 3.305 -17.866 1.00 91.88 484 GLN A N 1
ATOM 3918 C CA . GLN A 1 484 ? 19.579 3.210 -19.123 1.00 91.88 484 GLN A CA 1
ATOM 3919 C C . GLN A 1 484 ? 20.049 4.280 -20.111 1.00 91.88 484 GLN A C 1
ATOM 3921 O O . GLN A 1 484 ? 20.368 3.933 -21.242 1.00 91.88 484 GLN A O 1
ATOM 3926 N N . GLY A 1 485 ? 20.206 5.533 -19.669 1.00 93.38 485 GLY A N 1
ATOM 3927 C CA . GLY A 1 485 ? 20.760 6.599 -20.507 1.00 93.38 485 GLY A CA 1
ATOM 3928 C C . GLY A 1 485 ? 22.173 6.288 -21.014 1.00 93.38 485 GLY A C 1
ATOM 3929 O O . GLY A 1 485 ? 22.466 6.503 -22.186 1.00 93.38 485 GLY A O 1
ATOM 3930 N N . ASN A 1 486 ? 23.035 5.698 -20.177 1.00 91.94 486 ASN A N 1
ATOM 3931 C CA . ASN A 1 486 ? 24.370 5.263 -20.607 1.00 91.94 486 ASN A CA 1
ATOM 3932 C C . ASN A 1 486 ? 24.312 4.120 -21.639 1.00 91.94 486 ASN A C 1
ATOM 3934 O O . ASN A 1 486 ? 25.106 4.107 -22.578 1.00 91.94 486 ASN A O 1
ATOM 3938 N N . PHE A 1 487 ? 23.393 3.160 -21.480 1.00 90.62 487 PHE A N 1
ATOM 3939 C CA . PHE A 1 487 ? 23.204 2.068 -22.442 1.00 90.62 487 PHE A CA 1
ATOM 3940 C C . PHE A 1 487 ? 22.620 2.554 -23.771 1.00 90.62 487 PHE A C 1
ATOM 3942 O O . PHE A 1 487 ? 23.063 2.093 -24.822 1.00 90.62 487 PHE A O 1
ATOM 3949 N N . GLU A 1 488 ? 21.659 3.479 -23.738 1.00 95.12 488 GLU A N 1
ATOM 3950 C CA . GLU A 1 488 ? 21.115 4.136 -24.932 1.00 95.12 488 GLU A CA 1
ATOM 3951 C C . GLU A 1 488 ? 22.228 4.892 -25.660 1.00 95.12 488 GLU A C 1
ATOM 3953 O O . GLU A 1 488 ? 22.476 4.624 -26.830 1.00 95.12 488 GLU A O 1
ATOM 3958 N N . GLN A 1 489 ? 23.014 5.704 -24.943 1.00 94.25 489 GLN A N 1
ATOM 3959 C CA . GLN A 1 489 ? 24.165 6.399 -25.519 1.00 94.25 489 GLN A CA 1
ATOM 3960 C C . GLN A 1 489 ? 25.183 5.428 -26.139 1.00 94.25 489 GLN A C 1
ATOM 3962 O O . GLN A 1 489 ? 25.681 5.683 -27.234 1.00 94.25 489 GLN A O 1
ATOM 3967 N N . GLN A 1 490 ? 25.491 4.311 -25.472 1.00 95.00 490 GLN A N 1
ATOM 3968 C CA . GLN A 1 490 ? 26.402 3.300 -26.012 1.00 95.00 490 GLN A CA 1
ATOM 3969 C C . GLN A 1 490 ? 25.829 2.630 -27.271 1.00 95.00 490 GLN A C 1
ATOM 3971 O O . GLN A 1 490 ? 26.557 2.396 -28.237 1.00 95.00 490 GLN A O 1
ATOM 3976 N N . THR A 1 491 ? 24.532 2.332 -27.275 1.00 92.88 491 THR A N 1
ATOM 3977 C CA . THR A 1 491 ? 23.844 1.726 -28.422 1.00 92.88 491 THR A CA 1
ATOM 3978 C C . THR A 1 491 ? 23.851 2.676 -29.614 1.00 92.88 491 THR A C 1
ATOM 3980 O O . THR A 1 491 ? 24.270 2.264 -30.693 1.00 92.88 491 THR A O 1
ATOM 3983 N N . ASP A 1 492 ? 23.537 3.953 -29.394 1.00 94.50 492 ASP A N 1
ATOM 3984 C CA . ASP A 1 492 ? 23.618 5.006 -30.407 1.00 94.50 492 ASP A CA 1
ATOM 3985 C C . ASP A 1 492 ? 25.038 5.140 -30.968 1.00 94.50 492 ASP A C 1
ATOM 3987 O O . ASP A 1 492 ? 25.219 5.274 -32.177 1.00 94.50 492 ASP A O 1
ATOM 3991 N N . THR A 1 493 ? 26.072 5.091 -30.115 1.00 92.50 493 THR A N 1
ATOM 3992 C CA . THR A 1 493 ? 27.464 5.144 -30.593 1.00 92.50 493 THR A CA 1
ATOM 3993 C C . THR A 1 493 ? 27.825 3.935 -31.451 1.00 92.50 493 THR A C 1
ATOM 3995 O O . THR A 1 493 ? 28.413 4.114 -32.513 1.00 92.50 493 THR A O 1
ATOM 3998 N N . MET A 1 494 ? 27.418 2.722 -31.058 1.00 92.44 494 MET A N 1
ATOM 3999 C CA . MET A 1 494 ? 27.663 1.515 -31.855 1.00 92.44 494 MET A CA 1
ATOM 4000 C C . MET A 1 494 ? 26.883 1.523 -33.174 1.00 92.44 494 MET A C 1
ATOM 4002 O O . MET A 1 494 ? 27.380 1.031 -34.185 1.00 92.44 494 MET A O 1
ATOM 4006 N N . GLU A 1 495 ? 25.660 2.057 -33.182 1.00 93.88 495 GLU A N 1
ATOM 4007 C CA . GLU A 1 495 ? 24.851 2.171 -34.395 1.00 93.88 495 GLU A CA 1
ATOM 4008 C C . GLU A 1 495 ? 25.457 3.183 -35.374 1.00 93.88 495 GLU A C 1
ATOM 4010 O O . GLU A 1 495 ? 25.619 2.859 -36.550 1.00 93.88 495 GLU A O 1
ATOM 4015 N N . ARG A 1 496 ? 25.925 4.340 -34.884 1.00 93.44 496 ARG A N 1
ATOM 4016 C CA . ARG A 1 496 ? 26.684 5.303 -35.703 1.00 93.44 496 ARG A CA 1
ATOM 4017 C C . ARG A 1 496 ? 27.972 4.697 -36.258 1.00 93.44 496 ARG A C 1
ATOM 4019 O O . ARG A 1 496 ? 28.246 4.846 -37.444 1.00 93.44 496 ARG A O 1
ATOM 4026 N N . GLU A 1 497 ? 28.748 3.981 -35.443 1.00 91.81 497 GLU A N 1
ATOM 4027 C CA . GLU A 1 497 ? 29.962 3.289 -35.906 1.00 91.81 497 GLU A CA 1
ATOM 4028 C C . GLU A 1 497 ? 29.651 2.254 -36.996 1.00 91.81 497 GLU A C 1
ATOM 4030 O O . GLU A 1 497 ? 30.350 2.175 -38.007 1.00 91.81 497 GLU A O 1
ATOM 4035 N N . LYS A 1 498 ? 28.578 1.477 -36.826 1.00 93.69 498 LYS A N 1
ATOM 4036 C CA . LYS A 1 498 ? 28.118 0.510 -37.827 1.00 93.69 498 LYS A CA 1
ATOM 4037 C C . LYS A 1 498 ? 27.728 1.195 -39.139 1.00 93.69 498 LYS A C 1
ATOM 4039 O O . LYS A 1 498 ? 28.091 0.690 -40.201 1.00 93.69 498 LYS A O 1
ATOM 4044 N N . ASP A 1 499 ? 27.006 2.309 -39.079 1.00 93.75 499 ASP A N 1
ATOM 4045 C CA . ASP A 1 499 ? 26.598 3.063 -40.266 1.00 93.75 499 ASP A CA 1
ATOM 4046 C C . ASP A 1 499 ? 27.803 3.652 -41.007 1.00 93.75 499 ASP A C 1
ATOM 4048 O O . ASP A 1 499 ? 27.884 3.528 -42.229 1.00 93.75 499 ASP A O 1
ATOM 4052 N N . LEU A 1 500 ? 28.784 4.194 -40.280 1.00 93.44 500 LEU A N 1
ATOM 4053 C CA . LEU A 1 500 ? 30.044 4.677 -40.855 1.00 93.44 500 LEU A CA 1
ATOM 4054 C C . LEU A 1 500 ? 30.827 3.550 -41.546 1.00 93.44 500 LEU A C 1
ATOM 4056 O O . LEU A 1 500 ? 31.314 3.728 -42.662 1.00 93.44 500 LEU A O 1
ATOM 4060 N N . LEU A 1 501 ? 30.901 2.364 -40.933 1.00 93.56 501 LEU A N 1
ATOM 4061 C CA . LEU A 1 501 ? 31.540 1.198 -41.553 1.00 93.56 501 LEU A CA 1
ATOM 4062 C C . LEU A 1 501 ? 30.793 0.725 -42.809 1.00 93.56 501 LEU A C 1
ATOM 4064 O O . LEU A 1 501 ? 31.423 0.331 -43.791 1.00 93.56 501 LEU A O 1
ATOM 4068 N N . LEU A 1 502 ? 29.456 0.757 -42.811 1.00 94.00 502 LEU A N 1
ATOM 4069 C CA . LEU A 1 502 ? 28.657 0.423 -43.995 1.00 94.00 502 LEU A CA 1
ATOM 4070 C C . LEU A 1 502 ? 28.886 1.416 -45.140 1.00 94.00 502 LEU A C 1
ATOM 4072 O O . LEU A 1 502 ? 28.920 1.010 -46.302 1.00 94.00 502 LEU A O 1
ATOM 4076 N N . GLU A 1 503 ? 29.069 2.695 -44.822 1.00 94.50 503 GLU A N 1
ATOM 4077 C CA . GLU A 1 503 ? 29.416 3.727 -45.798 1.00 94.50 503 GLU A CA 1
ATOM 4078 C C . GLU A 1 503 ? 30.820 3.549 -46.358 1.00 94.50 503 GLU A C 1
ATOM 4080 O O . GLU A 1 503 ? 30.981 3.596 -47.574 1.00 94.50 503 GLU A O 1
ATOM 4085 N N . GLU A 1 504 ? 31.812 3.257 -45.514 1.00 94.00 504 GLU A N 1
ATOM 4086 C CA . GLU A 1 504 ? 33.175 2.958 -45.963 1.00 94.00 504 GLU A CA 1
ATOM 4087 C C . GLU A 1 504 ? 33.196 1.733 -46.891 1.00 94.00 504 GLU A C 1
ATOM 4089 O O . GLU A 1 504 ? 33.831 1.753 -47.947 1.00 94.00 504 GLU A O 1
ATOM 4094 N N . ILE A 1 505 ? 32.436 0.684 -46.557 1.00 92.62 505 ILE A N 1
ATOM 4095 C CA . ILE A 1 505 ? 32.240 -0.476 -47.438 1.00 92.62 505 ILE A CA 1
ATOM 4096 C C . ILE A 1 505 ? 31.597 -0.052 -48.768 1.00 92.62 505 ILE A C 1
ATOM 4098 O O . ILE A 1 505 ? 31.993 -0.557 -49.822 1.00 92.62 505 ILE A O 1
ATOM 4102 N N . GLY A 1 506 ? 30.625 0.863 -48.736 1.00 94.44 506 GLY A N 1
ATOM 4103 C CA . GLY A 1 506 ? 29.999 1.447 -49.924 1.00 94.44 506 GLY A CA 1
ATOM 4104 C C . GLY A 1 506 ? 31.002 2.185 -50.812 1.00 94.44 506 GLY A C 1
ATOM 4105 O O . GLY A 1 506 ? 31.141 1.847 -51.983 1.00 94.44 506 GLY A O 1
ATOM 4106 N N . GLU A 1 507 ? 31.779 3.109 -50.248 1.00 94.75 507 GLU A N 1
ATOM 4107 C CA . GLU A 1 507 ? 32.805 3.860 -50.980 1.00 94.75 507 GLU A CA 1
ATOM 4108 C C . GLU A 1 507 ? 33.899 2.952 -51.551 1.00 94.75 507 GLU A C 1
ATOM 4110 O O . GLU A 1 507 ? 34.362 3.153 -52.674 1.00 94.75 507 GLU A O 1
ATOM 4115 N N . LEU A 1 508 ? 34.337 1.942 -50.793 1.00 93.69 508 LEU A N 1
ATOM 4116 C CA . LEU A 1 508 ? 35.306 0.955 -51.272 1.00 93.69 508 LEU A CA 1
ATOM 4117 C C . LEU A 1 508 ? 34.734 0.128 -52.422 1.00 93.69 508 LEU A C 1
ATOM 4119 O O . LEU A 1 508 ? 35.455 -0.185 -53.371 1.00 93.69 508 LEU A O 1
ATOM 4123 N N . LYS A 1 509 ? 33.443 -0.208 -52.364 1.00 95.31 509 LYS A N 1
ATOM 4124 C CA . LYS A 1 509 ? 32.746 -0.891 -53.451 1.00 95.31 509 LYS A CA 1
ATOM 4125 C C . LYS A 1 509 ? 32.658 -0.001 -54.689 1.00 95.31 509 LYS A C 1
ATOM 4127 O O . LYS A 1 509 ? 32.922 -0.505 -55.777 1.00 95.31 509 LYS A O 1
ATOM 4132 N N . ASP A 1 510 ? 32.351 1.282 -54.544 1.00 94.44 510 ASP A N 1
ATOM 4133 C CA . ASP A 1 510 ? 32.283 2.223 -55.668 1.00 94.44 510 ASP A CA 1
ATOM 4134 C C . ASP A 1 510 ? 33.666 2.440 -56.293 1.00 94.44 510 ASP A C 1
ATOM 4136 O O . ASP A 1 510 ? 33.820 2.278 -57.500 1.00 94.44 510 ASP A O 1
ATOM 4140 N N . LYS A 1 511 ? 34.713 2.641 -55.478 1.00 94.44 511 LYS A N 1
ATOM 4141 C CA . LYS A 1 511 ? 36.115 2.683 -55.942 1.00 94.44 511 LYS A CA 1
ATOM 4142 C C . LYS A 1 511 ? 36.515 1.403 -56.674 1.00 94.44 511 LYS A C 1
ATOM 4144 O O . LYS A 1 511 ? 37.214 1.456 -57.684 1.00 94.44 511 LYS A O 1
ATOM 4149 N N . LEU A 1 512 ? 36.076 0.240 -56.190 1.00 93.94 512 LEU A N 1
ATOM 4150 C CA . LEU A 1 512 ? 36.317 -1.032 -56.868 1.00 93.94 512 LEU A CA 1
ATOM 4151 C C . LEU A 1 512 ? 35.613 -1.083 -58.234 1.00 93.94 512 LEU A C 1
ATOM 4153 O O . LEU A 1 512 ? 36.221 -1.556 -59.193 1.00 93.94 512 LEU A O 1
ATOM 4157 N N . HIS A 1 513 ? 34.378 -0.579 -58.342 1.00 95.12 513 HIS A N 1
ATOM 4158 C CA . HIS A 1 513 ? 33.671 -0.469 -59.623 1.00 95.12 513 HIS A CA 1
ATOM 4159 C C . HIS A 1 513 ? 34.363 0.523 -60.561 1.00 95.12 513 HIS A C 1
ATOM 4161 O O . HIS A 1 513 ? 34.549 0.203 -61.727 1.00 95.12 513 HIS A O 1
ATOM 4167 N N . GLU A 1 514 ? 34.831 1.672 -60.069 1.00 94.81 514 GLU A N 1
ATOM 4168 C CA . GLU A 1 514 ? 35.589 2.637 -60.872 1.00 94.81 514 GLU A CA 1
ATOM 4169 C C . GLU A 1 514 ? 36.892 2.043 -61.413 1.00 94.81 514 GLU A C 1
ATOM 4171 O O . GLU A 1 514 ? 37.213 2.226 -62.588 1.00 94.81 514 GLU A O 1
ATOM 4176 N N . VAL A 1 515 ? 37.639 1.303 -60.586 1.00 93.81 515 VAL A N 1
ATOM 4177 C CA . VAL A 1 515 ? 38.854 0.596 -61.020 1.00 93.81 515 VAL A CA 1
ATOM 4178 C C . VAL A 1 515 ? 38.511 -0.490 -62.034 1.00 93.81 515 VAL A C 1
ATOM 4180 O O . VAL A 1 515 ? 39.228 -0.644 -63.021 1.00 93.81 515 VAL A O 1
ATOM 4183 N N . PHE A 1 516 ? 37.418 -1.224 -61.824 1.00 94.81 516 PHE A N 1
ATOM 4184 C CA . PHE A 1 516 ? 36.949 -2.241 -62.760 1.00 94.81 516 PHE A CA 1
ATOM 4185 C C . PHE A 1 516 ? 36.544 -1.627 -64.109 1.00 94.81 516 PHE A C 1
ATOM 4187 O O . PHE A 1 516 ? 36.969 -2.106 -65.157 1.00 94.81 516 PHE A O 1
ATOM 4194 N N . ASP A 1 517 ? 35.811 -0.516 -64.100 1.00 94.88 517 ASP A N 1
ATOM 4195 C CA . ASP A 1 517 ? 35.435 0.233 -65.297 1.00 94.88 517 ASP A CA 1
ATOM 4196 C C . ASP A 1 517 ? 36.654 0.841 -65.992 1.00 94.88 517 ASP A C 1
ATOM 4198 O O . ASP A 1 517 ? 36.753 0.798 -67.217 1.00 94.88 517 ASP A O 1
ATOM 4202 N N . ALA A 1 518 ? 37.610 1.385 -65.237 1.00 92.56 518 ALA A N 1
ATOM 4203 C CA . ALA A 1 518 ? 38.867 1.884 -65.780 1.00 92.56 518 ALA A CA 1
ATOM 4204 C C . ALA A 1 518 ? 39.685 0.756 -66.419 1.00 92.56 518 ALA A C 1
ATOM 4206 O O . ALA A 1 518 ? 40.253 0.959 -67.491 1.00 92.56 518 ALA A O 1
ATOM 4207 N N . LEU A 1 519 ? 39.709 -0.431 -65.807 1.00 92.56 519 LEU A N 1
ATOM 4208 C CA . LEU A 1 519 ? 40.356 -1.615 -66.363 1.00 92.56 519 LEU A CA 1
ATOM 4209 C C . LEU A 1 519 ? 39.660 -2.069 -67.649 1.00 92.56 519 LEU A C 1
ATOM 4211 O O . LEU A 1 519 ? 40.347 -2.313 -68.635 1.00 92.56 519 LEU A O 1
ATOM 4215 N N . ASN A 1 520 ? 38.325 -2.093 -67.681 1.00 92.81 520 ASN A N 1
ATOM 4216 C CA . ASN A 1 520 ? 37.553 -2.414 -68.885 1.00 92.81 520 ASN A CA 1
ATOM 4217 C C . ASN A 1 520 ? 37.812 -1.396 -70.004 1.00 92.81 520 ASN A C 1
ATOM 4219 O O . ASN A 1 520 ? 38.081 -1.782 -71.138 1.00 92.81 520 ASN A O 1
ATOM 4223 N N . ARG A 1 521 ? 37.823 -0.093 -69.691 1.00 93.31 521 ARG A N 1
ATOM 4224 C CA . ARG A 1 521 ? 38.194 0.960 -70.652 1.00 93.31 521 ARG A CA 1
ATOM 4225 C C . ARG A 1 521 ? 39.628 0.781 -71.136 1.00 93.31 521 ARG A C 1
ATOM 4227 O O . ARG A 1 521 ? 39.886 0.915 -72.327 1.00 93.31 521 ARG A O 1
ATOM 4234 N N . GLN A 1 522 ? 40.573 0.468 -70.247 1.00 91.81 522 GLN A N 1
ATOM 4235 C CA . GLN A 1 522 ? 41.952 0.181 -70.638 1.00 91.81 522 GLN A CA 1
ATOM 4236 C C . GLN A 1 522 ? 42.027 -1.055 -71.533 1.00 91.81 522 GLN A C 1
ATOM 4238 O O . GLN A 1 522 ? 42.712 -1.009 -72.550 1.00 91.81 522 GLN A O 1
ATOM 4243 N N . GLU A 1 523 ? 41.296 -2.123 -71.228 1.00 93.06 523 GLU A N 1
ATOM 4244 C CA . GLU A 1 523 ? 41.209 -3.317 -72.065 1.00 93.06 523 GLU A CA 1
ATOM 4245 C C . GLU A 1 523 ? 40.638 -2.984 -73.451 1.00 93.06 523 GLU A C 1
ATOM 4247 O O . GLU A 1 523 ? 41.234 -3.360 -74.462 1.00 93.06 523 GLU A O 1
ATOM 4252 N N . GLU A 1 524 ? 39.573 -2.183 -73.526 1.00 92.75 524 GLU A N 1
ATOM 4253 C CA . GLU A 1 524 ? 39.029 -1.655 -74.779 1.00 92.75 524 GLU A CA 1
ATOM 4254 C C . GLU A 1 524 ? 40.047 -0.795 -75.534 1.00 92.75 524 GLU A C 1
ATOM 4256 O O . GLU A 1 524 ? 40.233 -0.997 -76.734 1.00 92.75 524 GLU A O 1
ATOM 4261 N N . THR A 1 525 ? 40.765 0.111 -74.858 1.00 91.19 525 THR A N 1
ATOM 4262 C CA . THR A 1 525 ? 41.821 0.912 -75.497 1.00 91.19 525 THR A CA 1
ATOM 4263 C C . THR A 1 525 ? 42.981 0.047 -75.959 1.00 91.19 525 THR A C 1
ATOM 4265 O O . THR A 1 525 ? 43.552 0.325 -77.002 1.00 91.19 525 THR A O 1
ATOM 4268 N N . VAL A 1 526 ? 43.328 -1.031 -75.253 1.00 87.56 526 VAL A N 1
ATOM 4269 C CA . VAL A 1 526 ? 44.353 -1.987 -75.681 1.00 87.56 526 VAL A CA 1
ATOM 4270 C C . VAL A 1 526 ? 43.852 -2.773 -76.884 1.00 87.56 526 VAL A C 1
ATOM 4272 O O . VAL A 1 526 ? 44.623 -3.000 -77.811 1.00 87.56 526 VAL A O 1
ATOM 4275 N N . ILE A 1 527 ? 42.577 -3.161 -76.931 1.00 89.38 527 ILE A N 1
ATOM 4276 C CA . ILE A 1 527 ? 41.957 -3.769 -78.114 1.00 89.38 527 ILE A CA 1
ATOM 4277 C C . ILE A 1 527 ? 41.988 -2.784 -79.287 1.00 89.38 527 ILE A C 1
ATOM 4279 O O . ILE A 1 527 ? 42.367 -3.165 -80.396 1.00 89.38 527 ILE A O 1
ATOM 4283 N N . GLU A 1 528 ? 41.635 -1.522 -79.061 1.00 87.94 528 GLU A N 1
ATOM 4284 C CA . GLU A 1 528 ? 41.618 -0.480 -80.082 1.00 87.94 528 GLU A CA 1
ATOM 4285 C C . GLU A 1 528 ? 43.032 -0.103 -80.531 1.00 87.94 528 GLU A C 1
ATOM 4287 O O . GLU A 1 528 ? 43.261 0.022 -81.723 1.00 87.94 528 GLU A O 1
ATOM 4292 N N . LEU A 1 529 ? 44.008 -0.010 -79.629 1.00 81.62 529 LEU A N 1
ATOM 4293 C CA . LEU A 1 529 ? 45.424 0.174 -79.936 1.00 81.62 529 LEU A CA 1
ATOM 4294 C C . LEU A 1 529 ? 45.985 -1.050 -80.641 1.00 81.62 529 LEU A C 1
ATOM 4296 O O . LEU A 1 529 ? 46.744 -0.889 -81.577 1.00 81.62 529 LEU A O 1
ATOM 4300 N N . ARG A 1 530 ? 45.586 -2.274 -80.290 1.00 83.00 530 ARG A N 1
ATOM 4301 C CA . ARG A 1 530 ? 45.942 -3.475 -81.061 1.00 83.00 530 ARG A CA 1
ATOM 4302 C C . ARG A 1 530 ? 45.340 -3.431 -82.465 1.00 83.00 530 ARG A C 1
ATOM 4304 O O . ARG A 1 530 ? 45.990 -3.899 -83.393 1.00 83.00 530 ARG A O 1
ATOM 4311 N N . LYS A 1 531 ? 44.135 -2.875 -82.646 1.00 82.56 531 LYS A N 1
ATOM 4312 C CA . LYS A 1 531 ? 43.536 -2.620 -83.972 1.00 82.56 531 LYS A CA 1
ATOM 4313 C C . LYS A 1 531 ? 44.248 -1.481 -84.707 1.00 82.56 531 LYS A C 1
ATOM 4315 O O . LYS A 1 531 ? 44.529 -1.628 -85.885 1.00 82.56 531 LYS A O 1
ATOM 4320 N N . LYS A 1 532 ? 44.578 -0.389 -84.015 1.00 77.25 532 LYS A N 1
ATOM 4321 C CA . LYS A 1 532 ? 45.254 0.801 -84.542 1.00 77.25 532 LYS A CA 1
ATOM 4322 C C . LYS A 1 532 ? 46.714 0.547 -84.840 1.00 77.25 532 LYS A C 1
ATOM 4324 O O . LYS A 1 532 ? 47.215 1.150 -85.758 1.00 77.25 532 LYS A O 1
ATOM 4329 N N . VAL A 1 533 ? 47.407 -0.300 -84.086 1.00 70.50 533 VAL A N 1
ATOM 4330 C CA . VAL A 1 533 ? 48.763 -0.774 -84.382 1.00 70.50 533 VAL A CA 1
ATOM 4331 C C . VAL A 1 533 ? 48.691 -1.688 -85.591 1.00 70.50 533 VAL A C 1
ATOM 4333 O O . VAL A 1 533 ? 49.431 -1.434 -86.525 1.00 70.50 533 VAL A O 1
ATOM 4336 N N . ARG A 1 534 ? 47.721 -2.615 -85.665 1.00 69.44 534 ARG A N 1
ATOM 4337 C CA . ARG A 1 534 ? 47.456 -3.355 -86.913 1.00 69.44 534 ARG A CA 1
ATOM 4338 C C . ARG A 1 534 ? 47.178 -2.422 -88.100 1.00 69.44 534 ARG A C 1
ATOM 4340 O O . ARG A 1 534 ? 47.691 -2.664 -89.178 1.00 69.44 534 ARG A O 1
ATOM 4347 N N . SER A 1 535 ? 46.437 -1.328 -87.909 1.00 64.62 535 SER A N 1
ATOM 4348 C CA . SER A 1 535 ? 46.127 -0.374 -88.984 1.00 64.62 535 SER A CA 1
ATOM 4349 C C . SER A 1 535 ? 47.176 0.736 -89.181 1.00 64.62 535 SER A C 1
ATOM 4351 O O . SER A 1 535 ? 47.161 1.400 -90.211 1.00 64.62 535 SER A O 1
ATOM 4353 N N . ARG A 1 536 ? 48.084 0.982 -88.223 1.00 50.38 536 ARG A N 1
ATOM 4354 C CA . ARG A 1 536 ? 49.237 1.908 -88.316 1.00 50.38 536 ARG A CA 1
ATOM 4355 C C . ARG A 1 536 ? 50.465 1.211 -88.874 1.00 50.38 536 ARG A C 1
ATOM 4357 O O . ARG A 1 536 ? 51.250 1.859 -89.553 1.00 50.38 536 ARG A O 1
ATOM 4364 N N . GLU A 1 537 ? 50.597 -0.093 -88.651 1.00 51.81 537 GLU A N 1
ATOM 4365 C CA . GLU A 1 537 ? 51.413 -0.963 -89.500 1.00 51.81 537 GLU A CA 1
ATOM 4366 C C . GLU A 1 537 ? 50.961 -0.845 -90.971 1.00 51.81 537 GLU A C 1
ATOM 4368 O O . GLU A 1 537 ? 51.781 -0.992 -91.871 1.00 51.81 537 GLU A O 1
ATOM 4373 N N . GLU A 1 538 ? 49.704 -0.450 -91.220 1.00 44.47 538 GLU A N 1
ATOM 4374 C CA . GLU A 1 538 ? 49.155 -0.153 -92.551 1.00 44.47 538 GLU A CA 1
ATOM 4375 C C . GLU A 1 538 ? 49.093 1.355 -92.914 1.00 44.47 538 GLU A C 1
ATOM 4377 O O . GLU A 1 538 ? 48.853 1.679 -94.077 1.00 44.47 538 GLU A O 1
ATOM 4382 N N . SER A 1 539 ? 49.317 2.311 -91.994 1.00 44.84 539 SER A N 1
ATOM 4383 C CA . SER A 1 539 ? 49.178 3.754 -92.296 1.00 44.84 539 SER A CA 1
ATOM 4384 C C . SER A 1 539 ? 49.856 4.713 -91.291 1.00 44.84 539 SER A C 1
ATOM 4386 O O . SER A 1 539 ? 49.697 4.643 -90.077 1.00 44.84 539 SER A O 1
ATOM 4388 N N . SER A 1 540 ? 50.629 5.665 -91.807 1.00 38.16 540 SER A N 1
ATOM 4389 C CA . SER A 1 540 ? 51.521 6.587 -91.086 1.00 38.16 540 SER A CA 1
ATOM 4390 C C . SER A 1 540 ? 50.857 7.788 -90.370 1.00 38.16 540 SER A C 1
ATOM 4392 O O . SER A 1 540 ? 49.968 8.421 -90.920 1.00 38.16 540 SER A O 1
ATOM 4394 N N . PHE A 1 541 ? 51.414 8.141 -89.196 1.00 35.34 541 PHE A N 1
ATOM 4395 C CA . PHE A 1 541 ? 51.678 9.473 -88.580 1.00 35.34 541 PHE A CA 1
ATOM 4396 C C . PHE A 1 541 ? 50.675 10.658 -88.704 1.00 35.34 541 PHE A C 1
ATOM 4398 O O . PHE A 1 541 ? 50.481 11.189 -89.790 1.00 35.34 541 PHE A O 1
ATOM 4405 N N . THR A 1 542 ? 50.171 11.175 -87.562 1.00 38.78 542 THR A N 1
ATOM 4406 C CA . THR A 1 542 ? 50.120 12.611 -87.120 1.00 38.78 542 THR A CA 1
ATOM 4407 C C . THR A 1 542 ? 49.299 12.787 -85.815 1.00 38.78 542 THR A C 1
ATOM 4409 O O . THR A 1 542 ? 48.528 11.902 -85.448 1.00 38.78 542 THR A O 1
ATOM 4412 N N . SER A 1 543 ? 49.560 13.868 -85.057 1.00 42.38 543 SER A N 1
ATOM 4413 C CA . SER A 1 543 ? 49.114 14.170 -83.674 1.00 42.38 543 SER A CA 1
ATOM 4414 C C . SER A 1 543 ? 47.838 15.020 -83.603 1.00 42.38 543 SER A C 1
ATOM 4416 O O . SER A 1 543 ? 47.577 15.715 -84.572 1.00 42.38 543 SER A O 1
ATOM 4418 N N . HIS A 1 544 ? 47.113 15.019 -82.466 1.00 33.19 544 HIS A N 1
ATOM 4419 C CA . HIS A 1 544 ? 46.271 16.120 -81.932 1.00 33.19 544 HIS A CA 1
ATOM 4420 C C . HIS A 1 544 ? 45.836 15.783 -80.481 1.00 33.19 544 HIS A C 1
ATOM 4422 O O . HIS A 1 544 ? 45.140 14.797 -80.269 1.00 33.19 544 HIS A O 1
ATOM 4428 N N . SER A 1 545 ? 46.242 16.574 -79.478 1.00 44.56 545 SER A N 1
ATOM 4429 C CA . SER A 1 545 ? 45.712 16.505 -78.100 1.00 44.56 545 SER A CA 1
ATOM 4430 C C . SER A 1 545 ? 45.742 17.899 -77.459 1.00 44.56 545 SER A C 1
ATOM 4432 O O . SER A 1 545 ? 46.784 18.339 -76.974 1.00 44.56 545 SER A O 1
ATOM 4434 N N . SER A 1 546 ? 44.623 18.627 -77.506 1.00 42.91 546 SER A N 1
ATOM 4435 C CA . SER A 1 546 ? 44.462 19.900 -76.778 1.00 42.91 546 SER A CA 1
ATOM 4436 C C . SER A 1 546 ? 43.000 20.258 -76.436 1.00 42.91 546 SER A C 1
ATOM 4438 O O . SER A 1 546 ? 42.768 21.333 -75.891 1.00 42.91 546 SER A O 1
ATOM 4440 N N . GLU A 1 547 ? 42.012 19.397 -76.718 1.00 43.56 547 GLU A N 1
ATOM 4441 C CA . GLU A 1 547 ? 40.573 19.711 -76.561 1.00 43.56 547 GLU A CA 1
ATOM 4442 C C . GLU A 1 547 ? 39.920 19.202 -75.259 1.00 43.56 547 GLU A C 1
ATOM 4444 O O . GLU A 1 547 ? 38.820 19.628 -74.923 1.00 43.56 547 GLU A O 1
ATOM 4449 N N . GLU A 1 548 ? 40.572 18.342 -74.471 1.00 53.06 548 GLU A N 1
ATOM 4450 C CA . GLU A 1 548 ? 39.926 17.726 -73.292 1.00 53.06 548 GLU A CA 1
ATOM 4451 C C . GLU A 1 548 ? 39.870 18.632 -72.047 1.00 53.06 548 GLU A C 1
ATOM 4453 O O . GLU A 1 548 ? 39.033 18.426 -71.170 1.00 53.06 548 GLU A O 1
ATOM 4458 N N . TYR A 1 549 ? 40.704 19.674 -71.966 1.00 51.06 549 TYR A N 1
ATOM 4459 C CA . TYR A 1 549 ? 40.798 20.518 -70.765 1.00 51.06 549 TYR A CA 1
ATOM 4460 C C . TYR A 1 549 ? 39.684 21.576 -70.660 1.00 51.06 549 TYR A C 1
ATOM 4462 O O . TYR A 1 549 ? 39.395 22.086 -69.581 1.00 51.06 549 TYR A O 1
ATOM 4470 N N . THR A 1 550 ? 39.025 21.915 -71.769 1.00 54.38 550 THR A N 1
ATOM 4471 C CA . THR A 1 550 ? 37.938 22.906 -71.781 1.00 54.38 550 THR A CA 1
ATOM 4472 C C . THR A 1 550 ? 36.587 22.305 -71.388 1.00 54.38 550 THR A C 1
ATOM 4474 O O . THR A 1 550 ? 35.760 23.010 -70.816 1.00 54.38 550 THR A O 1
ATOM 4477 N N . SER A 1 551 ? 36.374 21.003 -71.605 1.00 56.25 551 SER A N 1
ATOM 4478 C CA . SER A 1 551 ? 35.097 20.335 -71.296 1.00 56.25 551 SER A CA 1
ATOM 4479 C C . SER A 1 551 ? 34.872 20.069 -69.804 1.00 56.25 551 SER A C 1
ATOM 4481 O O . SER A 1 551 ? 33.732 20.042 -69.347 1.00 56.25 551 SER A O 1
ATOM 4483 N N . THR A 1 552 ? 35.929 19.885 -69.016 1.00 60.44 552 THR A N 1
ATOM 4484 C CA . THR A 1 552 ? 35.805 19.596 -67.576 1.00 60.44 552 THR A CA 1
ATOM 4485 C C . THR A 1 552 ? 35.441 20.836 -66.766 1.00 60.44 552 THR A C 1
ATOM 4487 O O . THR A 1 552 ? 34.628 20.767 -65.849 1.00 60.44 552 THR A O 1
ATOM 4490 N N . MET A 1 553 ? 35.966 21.997 -67.152 1.00 55.12 553 MET A N 1
ATOM 4491 C CA . MET A 1 553 ? 35.715 23.258 -66.453 1.00 55.12 553 MET A CA 1
ATOM 4492 C C . MET A 1 553 ? 34.271 23.755 -66.622 1.00 55.12 553 MET A C 1
ATOM 4494 O O . MET A 1 553 ? 33.761 24.482 -65.774 1.00 55.12 553 MET A O 1
ATOM 4498 N N . GLN A 1 554 ? 33.592 23.329 -67.688 1.00 61.84 554 GLN A N 1
ATOM 4499 C CA . GLN A 1 554 ? 32.220 23.730 -67.987 1.00 61.84 554 GLN A CA 1
ATOM 4500 C C . GLN A 1 554 ? 31.179 23.000 -67.116 1.00 61.84 554 GLN A C 1
ATOM 4502 O O . GLN A 1 554 ? 30.176 23.609 -66.757 1.00 61.84 554 GLN A O 1
ATOM 4507 N N . ARG A 1 555 ? 31.452 21.760 -66.675 1.00 67.12 555 ARG A N 1
ATOM 4508 C CA . ARG A 1 555 ? 30.563 21.015 -65.756 1.00 67.12 555 ARG A CA 1
ATOM 4509 C C . ARG A 1 555 ? 30.500 21.615 -64.355 1.00 67.12 555 ARG A C 1
ATOM 4511 O O . ARG A 1 555 ? 29.419 21.754 -63.798 1.00 67.12 555 ARG A O 1
ATOM 4518 N N . HIS A 1 556 ? 31.635 22.043 -63.806 1.00 66.81 556 HIS A N 1
ATOM 4519 C CA . HIS A 1 556 ? 31.662 22.621 -62.456 1.00 66.81 556 HIS A CA 1
ATOM 4520 C C . HIS A 1 556 ? 30.919 23.961 -62.351 1.00 66.81 556 HIS A C 1
ATOM 4522 O O . HIS A 1 556 ? 30.471 24.346 -61.272 1.00 66.81 556 HIS A O 1
ATOM 4528 N N . VAL A 1 557 ? 30.757 24.675 -63.468 1.00 69.50 557 VAL A N 1
ATOM 4529 C CA . VAL A 1 557 ? 29.957 25.907 -63.512 1.00 69.50 557 VAL A CA 1
ATOM 4530 C C . VAL A 1 557 ? 28.454 25.599 -63.474 1.00 69.50 557 VAL A C 1
ATOM 4532 O O . VAL A 1 557 ? 27.700 26.369 -62.880 1.00 69.50 557 VAL A O 1
ATOM 4535 N N . GLU A 1 558 ? 28.010 24.478 -64.049 1.00 72.75 558 GLU A N 1
ATOM 4536 C CA . GLU A 1 558 ? 26.602 24.055 -64.012 1.00 72.75 558 GLU A CA 1
ATOM 4537 C C . GLU A 1 558 ? 26.175 23.583 -62.614 1.00 72.75 558 GLU A C 1
ATOM 4539 O O . GLU A 1 558 ? 25.128 24.014 -62.127 1.00 72.75 558 GLU A O 1
ATOM 4544 N N . GLU A 1 559 ? 27.018 22.811 -61.922 1.00 71.31 559 GLU A N 1
ATOM 4545 C CA . GLU A 1 559 ? 26.751 22.318 -60.557 1.00 71.31 559 GLU A CA 1
ATOM 4546 C C . GLU A 1 559 ? 26.564 23.469 -59.549 1.00 71.31 559 GLU A C 1
ATOM 4548 O O . GLU A 1 559 ? 25.641 23.465 -58.731 1.00 71.31 559 GLU A O 1
ATOM 4553 N N . LEU A 1 560 ? 27.380 24.527 -59.648 1.00 68.69 560 LEU A N 1
ATOM 4554 C CA . LEU A 1 560 ? 27.227 25.723 -58.808 1.00 68.69 560 LEU A CA 1
ATOM 4555 C C . LEU A 1 560 ? 25.918 26.485 -59.088 1.00 68.69 560 LEU A C 1
ATOM 4557 O O . LEU A 1 560 ? 25.376 27.142 -58.195 1.00 68.69 560 LEU A O 1
ATOM 4561 N N . GLY A 1 561 ? 25.385 26.393 -60.310 1.00 75.81 561 GLY A N 1
ATOM 4562 C CA . GLY A 1 561 ? 24.110 27.000 -60.691 1.00 75.81 561 GLY A CA 1
ATOM 4563 C C . GLY A 1 561 ? 22.879 26.282 -60.125 1.00 75.81 561 GLY A C 1
ATOM 4564 O O . GLY A 1 561 ? 21.819 26.898 -59.990 1.00 75.81 561 GLY A O 1
ATOM 4565 N N . GLU A 1 562 ? 22.989 25.000 -59.782 1.00 76.31 562 GLU A N 1
ATOM 4566 C CA . GLU A 1 562 ? 21.908 24.210 -59.175 1.00 76.31 562 GLU A CA 1
ATOM 4567 C C . GLU A 1 562 ? 21.752 24.510 -57.686 1.00 76.31 562 GLU A C 1
ATOM 4569 O O . GLU A 1 562 ? 20.661 24.873 -57.244 1.00 76.31 562 GLU A O 1
ATOM 4574 N N . VAL A 1 563 ? 22.861 24.537 -56.945 1.00 73.56 563 VAL A N 1
ATOM 4575 C CA . VAL A 1 563 ? 22.867 24.870 -55.509 1.00 73.56 563 VAL A CA 1
ATOM 4576 C C . VAL A 1 563 ? 22.294 26.273 -55.247 1.00 73.56 563 VAL A C 1
ATOM 4578 O O . VAL A 1 563 ? 21.568 26.507 -54.277 1.00 73.56 563 VAL A O 1
ATOM 4581 N N . GLN A 1 564 ? 22.563 27.228 -56.142 1.00 72.75 564 GLN A N 1
ATOM 4582 C CA . GLN A 1 564 ? 22.029 28.589 -56.043 1.00 72.75 564 GLN A CA 1
ATOM 4583 C C . GLN A 1 564 ? 20.496 28.640 -56.220 1.00 72.75 564 GLN A C 1
ATOM 4585 O O . GLN A 1 564 ? 19.847 29.532 -55.664 1.00 72.75 564 GLN A O 1
ATOM 4590 N N . ARG A 1 565 ? 19.903 27.718 -56.993 1.00 77.81 565 ARG A N 1
ATOM 4591 C CA . ARG A 1 565 ? 18.448 27.655 -57.220 1.00 77.81 565 ARG A CA 1
ATOM 4592 C C . ARG A 1 565 ? 17.716 27.114 -55.996 1.00 77.81 565 ARG A C 1
ATOM 4594 O O . ARG A 1 565 ? 16.806 27.786 -55.514 1.00 77.81 565 ARG A O 1
ATOM 4601 N N . GLU A 1 566 ? 18.188 26.011 -55.423 1.00 79.94 566 GLU A N 1
ATOM 4602 C CA . GLU A 1 566 ? 17.599 25.409 -54.215 1.00 79.94 566 GLU A CA 1
ATOM 4603 C C . GLU A 1 566 ? 17.589 26.384 -53.026 1.00 79.94 566 GLU A C 1
ATOM 4605 O O . GLU A 1 566 ? 16.609 26.513 -52.289 1.00 79.94 566 GLU A O 1
ATOM 4610 N N . MET A 1 567 ? 18.663 27.161 -52.865 1.00 69.31 567 MET A N 1
ATOM 4611 C CA . MET A 1 567 ? 18.770 28.136 -51.778 1.00 69.31 567 MET A CA 1
ATOM 4612 C C . MET A 1 567 ? 17.740 29.279 -51.892 1.00 69.31 567 MET A C 1
ATOM 4614 O O . MET A 1 567 ? 17.348 29.876 -50.884 1.00 69.31 567 MET A O 1
ATOM 4618 N N . ASN A 1 568 ? 17.278 29.592 -53.108 1.00 80.56 568 ASN A N 1
ATOM 4619 C CA . ASN A 1 568 ? 16.240 30.598 -53.333 1.00 80.56 568 ASN A CA 1
ATOM 4620 C C . ASN A 1 568 ? 14.827 30.055 -53.070 1.00 80.56 568 ASN A C 1
ATOM 4622 O O . ASN A 1 568 ? 13.996 30.807 -52.555 1.00 80.56 568 ASN A O 1
ATOM 4626 N N . GLU A 1 569 ? 14.569 28.774 -53.338 1.00 81.69 569 GLU A N 1
ATOM 4627 C CA . GLU A 1 569 ? 13.287 28.115 -53.040 1.00 81.69 569 GLU A CA 1
ATOM 4628 C C . GLU A 1 569 ? 13.034 28.055 -51.526 1.00 81.69 569 GLU A C 1
ATOM 4630 O O . GLU A 1 569 ? 12.006 28.539 -51.047 1.00 81.69 569 GLU A O 1
ATOM 4635 N N . ILE A 1 570 ? 14.042 27.649 -50.745 1.00 76.62 570 ILE A N 1
ATOM 4636 C CA . ILE A 1 570 ? 13.968 27.621 -49.270 1.00 76.62 570 ILE A CA 1
ATOM 4637 C C . ILE A 1 570 ? 13.690 29.021 -48.684 1.00 76.62 570 ILE A C 1
ATOM 4639 O O . ILE A 1 570 ? 12.983 29.185 -47.681 1.00 76.62 570 ILE A O 1
ATOM 4643 N N . ARG A 1 571 ? 14.236 30.080 -49.299 1.00 76.19 571 ARG A N 1
ATOM 4644 C CA . ARG A 1 571 ? 13.957 31.467 -48.882 1.00 76.19 571 ARG A CA 1
ATOM 4645 C C . ARG A 1 571 ? 12.522 31.889 -49.179 1.00 76.19 571 ARG A C 1
ATOM 4647 O O . ARG A 1 571 ? 11.980 32.728 -48.456 1.00 76.19 571 ARG A O 1
ATOM 4654 N N . GLN A 1 572 ? 11.920 31.367 -50.241 1.00 82.00 572 GLN A N 1
ATOM 4655 C CA . GLN A 1 572 ? 10.546 31.678 -50.614 1.00 82.00 572 GLN A CA 1
ATOM 4656 C C . GLN A 1 572 ? 9.545 30.970 -49.692 1.00 82.00 572 GLN A C 1
ATOM 4658 O O . GLN A 1 572 ? 8.601 31.611 -49.224 1.00 82.00 572 GLN A O 1
ATOM 4663 N N . GLU A 1 573 ? 9.800 29.712 -49.336 1.00 81.88 573 GLU A N 1
ATOM 4664 C CA . GLU A 1 573 ? 8.982 28.958 -48.377 1.00 81.88 573 GLU A CA 1
ATOM 4665 C C . GLU A 1 573 ? 8.962 29.617 -46.994 1.00 81.88 573 GLU A C 1
ATOM 4667 O O . GLU A 1 573 ? 7.887 29.860 -46.439 1.00 81.88 573 GLU A O 1
ATOM 4672 N N . ASN A 1 574 ? 10.122 30.043 -46.484 1.00 71.25 574 ASN A N 1
ATOM 4673 C CA . ASN A 1 574 ? 10.208 30.756 -45.204 1.00 71.25 574 ASN A CA 1
ATOM 4674 C C . ASN A 1 574 ? 9.369 32.045 -45.173 1.00 71.25 574 ASN A C 1
ATOM 4676 O O . ASN A 1 574 ? 8.745 32.365 -44.158 1.00 71.25 574 ASN A O 1
ATOM 4680 N N . LYS A 1 575 ? 9.295 32.781 -46.292 1.00 83.38 575 LYS A N 1
ATOM 4681 C CA . LYS A 1 575 ? 8.433 33.971 -46.392 1.00 83.38 575 LYS A CA 1
ATOM 4682 C C . LYS A 1 575 ? 6.947 33.613 -46.324 1.00 83.38 575 LYS A C 1
ATOM 4684 O O . LYS A 1 575 ? 6.177 34.368 -45.731 1.00 83.38 575 LYS A O 1
ATOM 4689 N N . SER A 1 576 ? 6.544 32.484 -46.907 1.00 81.00 576 SER A N 1
ATOM 4690 C CA . SER A 1 576 ? 5.149 32.025 -46.878 1.00 81.00 576 SER A CA 1
ATOM 4691 C C . SER A 1 576 ? 4.707 31.611 -45.466 1.00 81.00 576 SER A C 1
ATOM 4693 O O . SER A 1 576 ? 3.658 32.057 -44.996 1.00 81.00 576 SER A O 1
ATOM 4695 N N . LEU A 1 577 ? 5.560 30.883 -44.735 1.00 78.56 577 LEU A N 1
ATOM 4696 C CA . LEU A 1 577 ? 5.312 30.481 -43.346 1.00 78.56 577 LEU A CA 1
ATOM 4697 C C . LEU A 1 577 ? 5.195 31.695 -42.415 1.00 78.56 577 LEU A C 1
ATOM 4699 O O . LEU A 1 577 ? 4.275 31.780 -41.597 1.00 78.56 577 LEU A O 1
ATOM 4703 N N . GLN A 1 578 ? 6.075 32.686 -42.583 1.00 79.69 578 GLN A N 1
ATOM 4704 C CA . GLN A 1 578 ? 6.032 33.917 -41.794 1.00 79.69 578 GLN A CA 1
ATOM 4705 C C . GLN A 1 578 ? 4.742 34.723 -42.035 1.00 79.69 578 GLN A C 1
ATOM 4707 O O . GLN A 1 578 ? 4.193 35.311 -41.098 1.00 79.69 578 GLN A O 1
ATOM 4712 N N . ALA A 1 579 ? 4.226 34.732 -43.268 1.00 82.69 579 ALA A N 1
ATOM 4713 C CA . ALA A 1 579 ? 2.948 35.364 -43.588 1.00 82.69 579 ALA A CA 1
ATOM 4714 C C . ALA A 1 579 ? 1.762 34.635 -42.928 1.00 82.69 579 ALA A C 1
ATOM 4716 O O . ALA A 1 579 ? 0.889 35.296 -42.360 1.00 82.69 579 ALA A O 1
ATOM 4717 N N . GLY A 1 580 ? 1.766 33.295 -42.924 1.00 81.81 580 GLY A N 1
ATOM 4718 C CA . GLY A 1 580 ? 0.739 32.480 -42.263 1.00 81.81 580 GLY A CA 1
ATOM 4719 C C . GLY A 1 580 ? 0.645 32.737 -40.755 1.00 81.81 580 GLY A C 1
ATOM 4720 O O . GLY A 1 580 ? -0.445 32.955 -40.221 1.00 81.81 580 GLY A O 1
ATOM 4721 N N . TYR A 1 581 ? 1.790 32.830 -40.071 1.00 79.56 581 TYR A N 1
ATOM 4722 C CA . TYR A 1 581 ? 1.839 33.134 -38.635 1.00 79.56 581 TYR A CA 1
ATOM 4723 C C . TYR A 1 581 ? 1.214 34.499 -38.285 1.00 79.56 581 TYR A C 1
ATOM 4725 O O . TYR A 1 581 ? 0.500 34.643 -37.286 1.00 79.56 581 TYR A O 1
ATOM 4733 N N . LEU A 1 582 ? 1.443 35.520 -39.118 1.00 82.19 582 LEU A N 1
ATOM 4734 C CA . LEU A 1 582 ? 0.882 36.856 -38.897 1.00 82.19 582 LEU A CA 1
ATOM 4735 C C . LEU A 1 582 ? -0.642 36.897 -39.071 1.00 82.19 582 LEU A C 1
ATOM 4737 O O . LEU A 1 582 ? -1.299 37.656 -38.354 1.00 82.19 582 LEU A O 1
ATOM 4741 N N . ASP A 1 583 ? -1.206 36.100 -39.982 1.00 83.31 583 ASP A N 1
ATOM 4742 C CA . ASP A 1 583 ? -2.659 36.005 -40.172 1.00 83.31 583 ASP A CA 1
ATOM 4743 C C . ASP A 1 583 ? -3.343 35.322 -38.975 1.00 83.31 583 ASP A C 1
ATOM 4745 O O . ASP A 1 583 ? -4.290 35.863 -38.394 1.00 83.31 583 ASP A O 1
ATOM 4749 N N . MET A 1 584 ? -2.779 34.203 -38.513 1.00 75.00 584 MET A N 1
ATOM 4750 C CA . MET A 1 584 ? -3.210 33.492 -37.301 1.00 75.00 584 MET A CA 1
ATOM 4751 C C . MET A 1 584 ? -3.249 34.408 -36.071 1.00 75.00 584 MET A C 1
ATOM 4753 O O . MET A 1 584 ? -4.256 34.494 -35.360 1.00 75.00 584 MET A O 1
ATOM 4757 N N . LYS A 1 585 ? -2.188 35.194 -35.861 1.00 81.56 585 LYS A N 1
ATOM 4758 C CA . LYS A 1 585 ? -2.114 36.151 -34.748 1.00 81.56 585 LYS A CA 1
ATOM 4759 C C . LYS A 1 585 ? -3.214 37.220 -34.808 1.00 81.56 585 LYS A C 1
ATOM 4761 O O . LYS A 1 585 ? -3.721 37.633 -33.762 1.00 81.56 585 LYS A O 1
ATOM 4766 N N . ARG A 1 586 ? -3.609 37.677 -36.004 1.00 84.12 586 ARG A N 1
ATOM 4767 C CA . ARG A 1 586 ? -4.717 38.641 -36.166 1.00 84.12 586 ARG A CA 1
ATOM 4768 C C . ARG A 1 586 ? -6.067 38.010 -35.835 1.00 84.12 586 ARG A C 1
ATOM 4770 O O . ARG A 1 586 ? -6.847 38.637 -35.117 1.00 84.12 586 ARG A O 1
ATOM 4777 N N . LYS A 1 587 ? -6.320 36.780 -36.298 1.00 81.31 587 LYS A N 1
ATOM 4778 C CA . LYS A 1 587 ? -7.556 36.030 -36.007 1.00 81.31 587 LYS A CA 1
ATOM 4779 C C . LYS A 1 587 ? -7.740 35.805 -34.506 1.00 81.31 587 LYS A C 1
ATOM 4781 O O . LYS A 1 587 ? -8.789 36.152 -33.965 1.00 81.31 587 LYS A O 1
ATOM 4786 N N . TYR A 1 588 ? -6.686 35.377 -33.808 1.00 78.50 588 TYR A N 1
ATOM 4787 C CA . TYR A 1 588 ? -6.704 35.212 -32.350 1.00 78.50 588 TYR A CA 1
ATOM 4788 C C . TYR A 1 588 ? -7.079 36.508 -31.606 1.00 78.50 588 TYR A C 1
ATOM 4790 O O . TYR A 1 588 ? -7.923 36.512 -30.707 1.00 78.50 588 TYR A O 1
ATOM 4798 N N . LEU A 1 589 ? -6.496 37.645 -32.003 1.00 78.31 589 LEU A N 1
ATOM 4799 C CA . LEU A 1 589 ? -6.813 38.941 -31.396 1.00 78.31 589 LEU A CA 1
ATOM 4800 C C . LEU A 1 589 ? -8.253 39.398 -31.680 1.00 78.31 589 LEU A C 1
ATOM 4802 O O . LEU A 1 589 ? -8.846 40.074 -30.837 1.00 78.31 589 LEU A O 1
ATOM 4806 N N . SER A 1 590 ? -8.818 39.040 -32.836 1.00 80.81 590 SER A N 1
ATOM 4807 C CA . SER A 1 590 ? -10.220 39.315 -33.173 1.00 80.81 590 SER A CA 1
ATOM 4808 C C . SER A 1 590 ? -11.180 38.497 -32.305 1.00 80.81 590 SER A C 1
ATOM 4810 O O . SER A 1 590 ? -12.069 39.071 -31.672 1.00 80.81 590 SER A O 1
ATOM 4812 N N . LEU A 1 591 ? -10.936 37.188 -32.175 1.00 72.50 591 LEU A N 1
ATOM 4813 C CA . LEU A 1 591 ? -11.727 36.292 -31.322 1.00 72.50 591 LEU A CA 1
ATOM 4814 C C . LEU A 1 591 ? -11.697 36.730 -29.853 1.00 72.50 591 LEU A C 1
ATOM 4816 O O . LEU A 1 591 ? -12.731 36.771 -29.188 1.00 72.50 591 LEU A O 1
ATOM 4820 N N . ARG A 1 592 ? -10.534 37.160 -29.347 1.00 77.56 592 ARG A N 1
ATOM 4821 C CA . ARG A 1 592 ? -10.416 37.701 -27.983 1.00 77.56 592 ARG A CA 1
ATOM 4822 C C . ARG A 1 592 ? -11.264 38.962 -27.775 1.00 77.56 592 ARG A C 1
ATOM 4824 O O . ARG A 1 592 ? -11.822 39.153 -26.697 1.00 77.56 592 ARG A O 1
ATOM 4831 N N . LYS A 1 593 ? -11.378 39.831 -28.787 1.00 81.81 593 LYS A N 1
ATOM 4832 C CA . LYS A 1 593 ? -12.244 41.023 -28.721 1.00 81.81 593 LYS A CA 1
ATOM 4833 C C . LYS A 1 593 ? -13.725 40.649 -28.722 1.00 81.81 593 LYS A C 1
ATOM 4835 O O . LYS A 1 593 ? -14.468 41.232 -27.940 1.00 81.81 593 LYS A O 1
ATOM 4840 N N . GLN A 1 594 ? -14.137 39.686 -29.546 1.00 76.31 594 GLN A N 1
ATOM 4841 C CA . GLN A 1 594 ? -15.520 39.196 -29.580 1.00 76.31 594 GLN A CA 1
ATOM 4842 C C . GLN A 1 594 ? -15.927 38.553 -28.250 1.00 76.31 594 GLN A C 1
ATOM 4844 O O . GLN A 1 594 ? -16.974 38.902 -27.710 1.00 76.31 594 GLN A O 1
ATOM 4849 N N . ASN A 1 595 ? -15.057 37.728 -27.658 1.00 68.88 595 ASN A N 1
ATOM 4850 C CA . ASN A 1 595 ? -15.305 37.129 -26.344 1.00 68.88 595 ASN A CA 1
ATOM 4851 C C . ASN A 1 595 ? -15.523 38.192 -25.256 1.00 68.88 595 ASN A C 1
ATOM 4853 O O . ASN A 1 595 ? -16.490 38.128 -24.508 1.00 68.88 595 ASN A O 1
ATOM 4857 N N . ASN A 1 596 ? -14.700 39.246 -25.236 1.00 76.00 596 ASN A N 1
ATOM 4858 C CA . ASN A 1 596 ? -14.876 40.354 -24.291 1.00 76.00 596 ASN A CA 1
ATOM 4859 C C . ASN A 1 596 ? -16.208 41.110 -24.476 1.00 76.00 596 ASN A C 1
ATOM 4861 O O . ASN A 1 596 ? -16.742 41.649 -23.507 1.00 76.00 596 ASN A O 1
ATOM 4865 N N . ILE A 1 597 ? -16.733 41.193 -25.704 1.00 77.38 597 ILE A N 1
ATOM 4866 C CA . ILE A 1 597 ? -18.040 41.811 -25.982 1.00 77.38 597 ILE A CA 1
ATOM 4867 C C . ILE A 1 597 ? -19.162 40.909 -25.463 1.00 77.38 597 ILE A C 1
ATOM 4869 O O . ILE A 1 597 ? -20.056 41.401 -24.778 1.00 77.38 597 ILE A O 1
ATOM 4873 N N . LEU A 1 598 ? -19.086 39.600 -25.717 1.00 69.12 598 LEU A N 1
ATOM 4874 C CA . LEU A 1 598 ? -20.060 38.628 -25.219 1.00 69.12 598 LEU A CA 1
ATOM 4875 C C . LEU A 1 598 ? -20.103 38.602 -23.688 1.00 69.12 598 LEU A C 1
ATOM 4877 O O . LEU A 1 598 ? -21.187 38.660 -23.119 1.00 69.12 598 LEU A O 1
ATOM 4881 N N . THR A 1 599 ? -18.949 38.615 -23.014 1.00 72.69 599 THR A N 1
ATOM 4882 C CA . THR A 1 599 ? -18.889 38.684 -21.543 1.00 72.69 599 THR A CA 1
ATOM 4883 C C . THR A 1 599 ? -19.571 39.945 -21.003 1.00 72.69 599 THR A C 1
ATOM 4885 O O . THR A 1 599 ? -20.335 39.863 -20.047 1.00 72.69 599 THR A O 1
ATOM 4888 N N . ARG A 1 600 ? -19.376 41.104 -21.650 1.00 75.06 600 ARG A N 1
ATOM 4889 C CA . ARG A 1 600 ? -20.056 42.352 -21.257 1.00 75.06 600 ARG A CA 1
ATOM 4890 C C . ARG A 1 600 ? -21.565 42.290 -21.460 1.00 75.06 600 ARG A C 1
ATOM 4892 O O . ARG A 1 600 ? -22.298 42.711 -20.572 1.00 75.06 600 ARG A O 1
ATOM 4899 N N . LEU A 1 601 ? -22.026 41.755 -22.590 1.00 71.06 601 LEU A N 1
ATOM 4900 C CA . LEU A 1 601 ? -23.457 41.594 -22.860 1.00 71.06 601 LEU A CA 1
ATOM 4901 C C . LEU A 1 601 ? -24.112 40.638 -21.856 1.00 71.06 601 LEU A C 1
ATOM 4903 O O . LEU A 1 601 ? -25.230 40.884 -21.413 1.00 71.06 601 LEU A O 1
ATOM 4907 N N . LEU A 1 602 ? -23.405 39.582 -21.450 1.00 68.75 602 LEU A N 1
ATOM 4908 C CA . LEU A 1 602 ? -23.878 38.618 -20.457 1.00 68.75 602 LEU A CA 1
ATOM 4909 C C . LEU A 1 602 ? -23.989 39.260 -19.061 1.00 68.75 602 LEU A C 1
ATOM 4911 O O . LEU A 1 602 ? -24.991 39.062 -18.372 1.00 68.75 602 LEU A O 1
ATOM 4915 N N . ASP A 1 603 ? -23.029 40.109 -18.685 1.00 69.88 603 ASP A N 1
ATOM 4916 C CA . ASP A 1 603 ? -23.071 40.895 -17.445 1.00 69.88 603 ASP A CA 1
ATOM 4917 C C . ASP A 1 603 ? -24.174 41.969 -17.451 1.00 69.88 603 ASP A C 1
ATOM 4919 O O . ASP A 1 603 ? -24.843 42.187 -16.436 1.00 69.88 603 ASP A O 1
ATOM 4923 N N . GLU A 1 604 ? -24.396 42.642 -18.583 1.00 73.44 604 GLU A N 1
ATOM 4924 C CA . GLU A 1 604 ? -25.493 43.603 -18.759 1.00 73.44 604 GLU A CA 1
ATOM 4925 C C . GLU A 1 604 ? -26.857 42.910 -18.673 1.00 73.44 604 GLU A C 1
ATOM 4927 O O . GLU A 1 604 ? -27.761 43.399 -17.989 1.00 73.44 604 GLU A O 1
ATOM 4932 N N . HIS A 1 605 ? -26.988 41.727 -19.279 1.00 65.56 605 HIS A N 1
ATOM 4933 C CA . HIS A 1 605 ? -28.224 40.957 -19.233 1.00 65.56 605 HIS A CA 1
ATOM 4934 C C . HIS A 1 605 ? -28.513 40.439 -17.818 1.00 65.56 605 HIS A C 1
ATOM 4936 O O . HIS A 1 605 ? -29.653 40.529 -17.356 1.00 65.56 605 HIS A O 1
ATOM 4942 N N . LYS A 1 606 ? -27.483 39.991 -17.087 1.00 65.19 606 LYS A N 1
ATOM 4943 C CA . LYS A 1 606 ? -27.590 39.581 -15.678 1.00 65.19 606 LYS A CA 1
ATOM 4944 C C . LYS A 1 606 ? -28.062 40.734 -14.782 1.00 65.19 606 LYS A C 1
ATOM 4946 O O . LYS A 1 606 ? -28.965 40.543 -13.977 1.00 65.19 606 LYS A O 1
ATOM 4951 N N . LYS A 1 607 ? -27.552 41.952 -15.003 1.00 65.06 607 LYS A N 1
ATOM 4952 C CA . LYS A 1 607 ? -27.996 43.170 -14.293 1.00 65.06 607 LYS A CA 1
ATOM 4953 C C . LYS A 1 607 ? -29.411 43.621 -14.662 1.00 65.06 607 LYS A C 1
ATOM 4955 O O . LYS A 1 607 ? -30.091 44.234 -13.843 1.00 65.06 607 LYS A O 1
ATOM 4960 N N . SER A 1 608 ? -29.854 43.366 -15.893 1.00 61.59 608 SER A N 1
ATOM 4961 C CA . SER A 1 608 ? -31.211 43.711 -16.341 1.00 61.59 608 SER A CA 1
ATOM 4962 C C . SER A 1 608 ? -32.276 42.709 -15.872 1.00 61.59 608 SER A C 1
ATOM 4964 O O . SER A 1 608 ? -33.405 43.111 -15.596 1.00 61.59 608 SER A O 1
ATOM 4966 N N . ALA A 1 609 ? -31.906 41.433 -15.704 1.00 56.28 609 ALA A N 1
ATOM 4967 C CA . ALA A 1 609 ? -32.785 40.376 -15.204 1.00 56.28 609 ALA A CA 1
ATOM 4968 C C . ALA A 1 609 ? -33.181 40.567 -13.728 1.00 56.28 609 ALA A C 1
ATOM 4970 O O . ALA A 1 609 ? -34.258 40.141 -13.331 1.00 56.28 609 ALA A O 1
ATOM 4971 N N . GLU A 1 610 ? -32.364 41.267 -12.938 1.00 56.50 610 GLU A N 1
ATOM 4972 C CA . GLU A 1 610 ? -32.654 41.588 -11.533 1.00 56.50 610 GLU A CA 1
ATOM 4973 C C . GLU A 1 610 ? -33.689 42.717 -11.350 1.00 56.50 610 GLU A C 1
ATOM 4975 O O . GLU A 1 610 ? -34.078 43.000 -10.220 1.00 56.50 610 GLU A O 1
ATOM 4980 N N . LYS A 1 611 ? -34.130 43.401 -12.423 1.00 55.19 611 LYS A N 1
ATOM 4981 C CA . LYS A 1 611 ? -34.914 44.647 -12.294 1.00 55.19 611 LYS A CA 1
ATOM 4982 C C . LYS A 1 611 ? -36.340 44.646 -12.838 1.00 55.19 611 LYS A C 1
ATOM 4984 O O . LYS A 1 611 ? -37.028 45.621 -12.572 1.00 55.19 611 LYS A O 1
ATOM 4989 N N . ASN A 1 612 ? -36.815 43.628 -13.557 1.00 53.88 612 ASN A N 1
ATOM 4990 C CA . ASN A 1 612 ? -38.184 43.632 -14.099 1.00 53.88 612 ASN A CA 1
ATOM 4991 C C . ASN A 1 612 ? -38.741 42.207 -14.258 1.00 53.88 612 ASN A C 1
ATOM 4993 O O . ASN A 1 612 ? -38.381 41.503 -15.204 1.00 53.88 612 ASN A O 1
ATOM 4997 N N . GLU A 1 613 ? -39.643 41.795 -13.362 1.00 54.75 613 GLU A N 1
ATOM 4998 C CA . GLU A 1 613 ? -40.220 40.440 -13.369 1.00 54.75 613 GLU A CA 1
ATOM 4999 C C . GLU A 1 613 ? -41.396 40.243 -14.344 1.00 54.75 613 GLU A C 1
ATOM 5001 O O . GLU A 1 613 ? -41.605 39.120 -14.796 1.00 54.75 613 GLU A O 1
ATOM 5006 N N . ASP A 1 614 ? -42.081 41.290 -14.815 1.00 53.62 614 ASP A N 1
ATOM 5007 C CA . ASP A 1 614 ? -43.444 41.094 -15.349 1.00 53.62 614 ASP A CA 1
ATOM 5008 C C . ASP A 1 614 ? -43.676 41.299 -16.856 1.00 53.62 614 ASP A C 1
ATOM 5010 O O . ASP A 1 614 ? -44.813 41.514 -17.285 1.00 53.62 614 ASP A O 1
ATOM 5014 N N . HIS A 1 615 ? -42.661 41.154 -17.719 1.00 51.75 615 HIS A N 1
ATOM 5015 C CA . HIS A 1 615 ? -42.900 41.160 -19.174 1.00 51.75 615 HIS A CA 1
ATOM 5016 C C . HIS A 1 615 ? -42.533 39.868 -19.928 1.00 51.75 615 HIS A C 1
ATOM 5018 O O . HIS A 1 615 ? -41.379 39.448 -20.020 1.00 51.75 615 HIS A O 1
ATOM 5024 N N . SER A 1 616 ? -43.611 39.294 -20.488 1.00 58.62 616 SER A N 1
ATOM 5025 C CA . SER A 1 616 ? -43.759 38.444 -21.675 1.00 58.62 616 SER A CA 1
ATOM 5026 C C . SER A 1 616 ? -42.855 37.210 -21.773 1.00 58.62 616 SER A C 1
ATOM 5028 O O . SER A 1 616 ? -41.798 37.196 -22.403 1.00 58.62 616 SER A O 1
ATOM 5030 N N . VAL A 1 617 ? -43.354 36.102 -21.216 1.00 59.50 617 VAL A N 1
ATOM 5031 C CA . VAL A 1 617 ? -42.825 34.733 -21.380 1.00 59.50 617 VAL A CA 1
ATOM 5032 C C . VAL A 1 617 ? -42.657 34.342 -22.861 1.00 59.50 617 VAL A C 1
ATOM 5034 O O . VAL A 1 617 ? -41.769 33.560 -23.197 1.00 59.50 617 VAL A O 1
ATOM 5037 N N . ILE A 1 618 ? -43.457 34.924 -23.761 1.00 61.19 618 ILE A N 1
ATOM 5038 C CA . ILE A 1 618 ? -43.426 34.645 -25.205 1.00 61.19 618 ILE A CA 1
ATOM 5039 C C . ILE A 1 618 ? -42.185 35.262 -25.865 1.00 61.19 618 ILE A C 1
ATOM 5041 O O . ILE A 1 618 ? -41.529 34.608 -26.677 1.00 61.19 618 ILE A O 1
ATOM 5045 N N . ASP A 1 619 ? -41.800 36.476 -25.471 1.00 64.06 619 ASP A N 1
ATOM 5046 C CA . ASP A 1 619 ? -40.585 37.110 -25.991 1.00 64.06 619 ASP A CA 1
ATOM 5047 C C . ASP A 1 619 ? -39.329 36.417 -25.458 1.00 64.06 619 ASP A C 1
ATOM 5049 O O . ASP A 1 619 ? -38.370 36.217 -26.204 1.00 64.06 619 ASP A O 1
ATOM 5053 N N . LYS A 1 620 ? -39.374 35.931 -24.209 1.00 72.00 620 LYS A N 1
ATOM 5054 C CA . LYS A 1 620 ? -38.315 35.092 -23.627 1.00 72.00 620 LYS A CA 1
ATOM 5055 C C . LYS A 1 620 ? -38.168 33.765 -24.380 1.00 72.00 620 LYS A C 1
ATOM 5057 O O . LYS A 1 620 ? -37.047 33.368 -24.677 1.00 72.00 620 LYS A O 1
ATOM 5062 N N . ALA A 1 621 ? -39.267 33.106 -24.753 1.00 69.31 621 ALA A N 1
ATOM 5063 C CA . ALA A 1 621 ? -39.227 31.854 -25.515 1.00 69.31 621 ALA A CA 1
ATOM 5064 C C . ALA A 1 621 ? -38.679 32.044 -26.943 1.00 69.31 621 ALA A C 1
ATOM 5066 O O . ALA A 1 621 ? -37.833 31.270 -27.394 1.00 69.31 621 ALA A O 1
ATOM 5067 N N . ASN A 1 622 ? -39.098 33.105 -27.640 1.00 71.38 622 ASN A N 1
ATOM 5068 C CA . ASN A 1 622 ? -38.586 33.433 -28.973 1.00 71.38 622 ASN A CA 1
ATOM 5069 C C . ASN A 1 622 ? -37.108 33.844 -28.940 1.00 71.38 622 ASN A C 1
ATOM 5071 O O . ASN A 1 622 ? -36.340 33.467 -29.828 1.00 71.38 622 ASN A O 1
ATOM 5075 N N . LEU A 1 623 ? -36.693 34.582 -27.908 1.00 75.50 623 LEU A N 1
ATOM 5076 C CA . LEU A 1 623 ? -35.296 34.941 -27.686 1.00 75.50 623 LEU A CA 1
ATOM 5077 C C . LEU A 1 623 ? -34.445 33.704 -27.377 1.00 75.50 623 LEU A C 1
ATOM 5079 O O . LEU A 1 623 ? -33.390 33.542 -27.978 1.00 75.50 623 LEU A O 1
ATOM 5083 N N . LEU A 1 624 ? -34.925 32.796 -26.521 1.00 71.56 624 LEU A N 1
ATOM 5084 C CA . LEU A 1 624 ? -34.250 31.529 -26.223 1.00 71.56 624 LEU A CA 1
ATOM 5085 C C . LEU A 1 624 ? -34.119 30.640 -27.463 1.00 71.56 624 LEU A C 1
ATOM 5087 O O . LEU A 1 624 ? -33.082 30.013 -27.654 1.00 71.56 624 LEU A O 1
ATOM 5091 N N . SER A 1 625 ? -35.133 30.600 -28.331 1.00 73.44 625 SER A N 1
ATOM 5092 C CA . SER A 1 625 ? -35.065 29.854 -29.592 1.00 73.44 625 SER A CA 1
ATOM 5093 C C . SER A 1 625 ? -34.036 30.451 -30.558 1.00 73.44 625 SER A C 1
ATOM 5095 O O . SER A 1 625 ? -33.223 29.714 -31.118 1.00 73.44 625 SER A O 1
ATOM 5097 N N . LYS A 1 626 ? -34.009 31.783 -30.708 1.00 77.69 626 LYS A N 1
ATOM 5098 C CA . LYS A 1 626 ? -32.980 32.471 -31.504 1.00 77.69 626 LYS A CA 1
ATOM 5099 C C . LYS A 1 626 ? -31.584 32.234 -30.937 1.00 77.69 626 LYS A C 1
ATOM 5101 O O . LYS A 1 626 ? -30.701 31.859 -31.696 1.00 77.69 626 LYS A O 1
ATOM 5106 N N . LEU A 1 627 ? -31.418 32.351 -29.620 1.00 76.12 627 LEU A N 1
ATOM 5107 C CA . LEU A 1 627 ? -30.148 32.108 -28.940 1.00 76.12 627 LEU A CA 1
ATOM 5108 C C . LEU A 1 627 ? -29.681 30.658 -29.118 1.00 76.12 627 LEU A C 1
ATOM 5110 O O . LEU A 1 627 ? -28.513 30.434 -29.398 1.00 76.12 627 LEU A O 1
ATOM 5114 N N . ASN A 1 628 ? -30.583 29.675 -29.040 1.00 76.50 628 ASN A N 1
ATOM 5115 C CA . ASN A 1 628 ? -30.246 28.272 -29.299 1.00 76.50 628 ASN A CA 1
ATOM 5116 C C . ASN A 1 628 ? -29.803 28.026 -30.747 1.00 76.50 628 ASN A C 1
ATOM 5118 O O . ASN A 1 628 ? -28.899 27.229 -30.983 1.00 76.50 628 ASN A O 1
ATOM 5122 N N . ASN A 1 629 ? -30.430 28.689 -31.719 1.00 81.19 629 ASN A N 1
ATOM 5123 C CA . ASN A 1 629 ? -30.037 28.569 -33.124 1.00 81.19 629 ASN A CA 1
ATOM 5124 C C . ASN A 1 629 ? -28.695 29.263 -33.402 1.00 81.19 629 ASN A C 1
ATOM 5126 O O . ASN A 1 629 ? -27.887 28.734 -34.162 1.00 81.19 629 ASN A O 1
ATOM 5130 N N . GLU A 1 630 ? -28.447 30.414 -32.775 1.00 80.69 630 GLU A N 1
ATOM 5131 C CA . GLU A 1 630 ? -27.162 31.117 -32.830 1.00 80.69 630 GLU A CA 1
ATOM 5132 C C . GLU A 1 630 ? -26.055 30.262 -32.200 1.00 80.69 630 GLU A C 1
ATOM 5134 O O . GLU A 1 630 ? -25.024 30.048 -32.826 1.00 80.69 630 GLU A O 1
ATOM 5139 N N . LEU A 1 631 ? -26.315 29.672 -31.028 1.00 78.19 631 LEU A N 1
ATOM 5140 C CA . LEU A 1 631 ? -25.377 28.798 -30.325 1.00 78.19 631 LEU A CA 1
ATOM 5141 C C . LEU A 1 631 ? -25.058 27.538 -31.138 1.00 78.19 631 LEU A C 1
ATOM 5143 O O . LEU A 1 631 ? -23.905 27.137 -31.225 1.00 78.19 631 LEU A O 1
ATOM 5147 N N . ARG A 1 632 ? -26.060 26.924 -31.780 1.00 80.56 632 ARG A N 1
ATOM 5148 C CA . ARG A 1 632 ? -25.836 25.789 -32.692 1.00 80.56 632 ARG A CA 1
ATOM 5149 C C . ARG A 1 632 ? -24.965 26.181 -33.880 1.00 80.56 632 ARG A C 1
ATOM 5151 O O . ARG A 1 632 ? -24.040 25.450 -34.208 1.00 80.56 632 ARG A O 1
ATOM 5158 N N . ARG A 1 633 ? -25.231 27.338 -34.492 1.00 86.31 633 ARG A N 1
ATOM 5159 C CA . ARG A 1 633 ? -24.416 27.850 -35.599 1.00 86.31 633 ARG A CA 1
ATOM 5160 C C . ARG A 1 633 ? -22.984 28.147 -35.150 1.00 86.31 633 ARG A C 1
ATOM 5162 O O . ARG A 1 633 ? -22.058 27.830 -35.885 1.00 86.31 633 ARG A O 1
ATOM 5169 N N . GLU A 1 634 ? -22.807 28.724 -33.965 1.00 83.62 634 GLU A N 1
ATOM 5170 C CA . GLU A 1 634 ? -21.491 29.012 -33.393 1.00 83.62 634 GLU A CA 1
ATOM 5171 C C . GLU A 1 634 ? -20.726 27.720 -33.083 1.00 83.62 634 GLU A C 1
ATOM 5173 O O . GLU A 1 634 ? -19.544 27.631 -33.393 1.00 83.62 634 GLU A O 1
ATOM 5178 N N . ILE A 1 635 ? -21.398 26.684 -32.569 1.00 82.62 635 ILE A N 1
ATOM 5179 C CA . ILE A 1 635 ? -20.802 25.352 -32.383 1.00 82.62 635 ILE A CA 1
ATOM 5180 C C . ILE A 1 635 ? -20.373 24.760 -33.734 1.00 82.62 635 ILE A C 1
ATOM 5182 O O . ILE A 1 635 ? -19.228 24.347 -33.871 1.00 82.62 635 ILE A O 1
ATOM 5186 N N . GLU A 1 636 ? -21.225 24.795 -34.762 1.00 86.19 636 GLU A N 1
ATOM 5187 C CA . GLU A 1 636 ? -20.881 24.301 -36.108 1.00 86.19 636 GLU A CA 1
ATOM 5188 C C . GLU A 1 636 ? -19.751 25.104 -36.784 1.00 86.19 636 GLU A C 1
ATOM 5190 O O . GLU A 1 636 ? -19.010 24.586 -37.622 1.00 86.19 636 GLU A O 1
ATOM 5195 N N . GLU A 1 637 ? -19.633 26.399 -36.494 1.00 88.56 637 GLU A N 1
ATOM 5196 C CA . GLU A 1 637 ? -18.513 27.228 -36.947 1.00 88.56 637 GLU A CA 1
ATOM 5197 C C . GLU A 1 637 ? -17.230 26.879 -36.186 1.00 88.56 637 GLU A C 1
ATOM 5199 O O . GLU A 1 637 ? -16.185 26.715 -36.810 1.00 88.56 637 GLU A O 1
ATOM 5204 N N . LYS A 1 638 ? -17.316 26.658 -34.869 1.00 85.50 638 LYS A N 1
ATOM 5205 C CA . LYS A 1 638 ? -16.189 26.222 -34.037 1.00 85.50 638 LYS A CA 1
ATOM 5206 C C . LYS A 1 638 ? -15.688 24.831 -34.401 1.00 85.50 638 LYS A C 1
ATOM 5208 O O . LYS A 1 638 ? -14.479 24.635 -34.431 1.00 85.50 638 LYS A O 1
ATOM 5213 N N . ASP A 1 639 ? -16.579 23.903 -34.731 1.00 84.31 639 ASP A N 1
ATOM 5214 C CA . ASP A 1 639 ? -16.204 22.570 -35.207 1.00 84.31 639 ASP A CA 1
ATOM 5215 C C . ASP A 1 639 ? -15.469 22.653 -36.554 1.00 84.31 639 ASP A C 1
ATOM 5217 O O . ASP A 1 639 ? -14.448 21.994 -36.747 1.00 84.31 639 ASP A O 1
ATOM 5221 N N . ARG A 1 640 ? -15.912 23.535 -37.462 1.00 90.75 640 ARG A N 1
ATOM 5222 C CA . ARG A 1 640 ? -15.203 23.795 -38.727 1.00 90.75 640 ARG A CA 1
ATOM 5223 C C . ARG A 1 640 ? -13.840 24.449 -38.514 1.00 90.75 640 ARG A C 1
ATOM 5225 O O . ARG A 1 640 ? -12.869 24.028 -39.135 1.00 90.75 640 ARG A O 1
ATOM 5232 N N . GLU A 1 641 ? -13.749 25.442 -37.629 1.00 86.31 641 GLU A N 1
ATOM 5233 C CA . GLU A 1 641 ? -12.467 26.050 -37.252 1.00 86.31 641 GLU A CA 1
ATOM 5234 C C . GLU A 1 641 ? -11.519 25.015 -36.637 1.00 86.31 641 GLU A C 1
ATOM 5236 O O . GLU A 1 641 ? -10.330 25.019 -36.947 1.00 86.31 641 GLU A O 1
ATOM 5241 N N . LEU A 1 642 ? -12.040 24.117 -35.796 1.00 85.75 642 LEU A N 1
ATOM 5242 C CA . LEU A 1 642 ? -11.271 23.046 -35.174 1.00 85.75 642 LEU A CA 1
ATOM 5243 C C . LEU A 1 642 ? -10.736 22.064 -36.220 1.00 85.75 642 LEU A C 1
ATOM 5245 O O . LEU A 1 642 ? -9.575 21.675 -36.139 1.00 85.75 642 LEU A O 1
ATOM 5249 N N . ASP A 1 643 ? -11.543 21.676 -37.205 1.00 86.31 643 ASP A N 1
ATOM 5250 C CA . ASP A 1 643 ? -11.096 20.780 -38.273 1.00 86.31 643 ASP A CA 1
ATOM 5251 C C . ASP A 1 643 ? -10.074 21.445 -39.210 1.00 86.31 643 ASP A C 1
ATOM 5253 O O . ASP A 1 643 ? -9.105 20.802 -39.618 1.00 86.31 643 ASP A O 1
ATOM 5257 N N . ASP A 1 644 ? -10.218 22.741 -39.500 1.00 89.12 644 ASP A N 1
ATOM 5258 C CA . ASP A 1 644 ? -9.200 23.507 -40.229 1.00 89.12 644 ASP A CA 1
ATOM 5259 C C . ASP A 1 644 ? -7.899 23.658 -39.424 1.00 89.12 644 ASP A C 1
ATOM 5261 O O . ASP A 1 644 ? -6.810 23.690 -40.003 1.00 89.12 644 ASP A O 1
ATOM 5265 N N . GLU A 1 645 ? -7.993 23.761 -38.096 1.00 83.56 645 GLU A N 1
ATOM 5266 C CA . GLU A 1 645 ? -6.830 23.801 -37.210 1.00 83.56 645 GLU A CA 1
ATOM 5267 C C . GLU A 1 645 ? -6.147 22.435 -37.119 1.00 83.56 645 GLU A C 1
ATOM 5269 O O . GLU A 1 645 ? -4.923 22.382 -37.168 1.00 83.56 645 GLU A O 1
ATOM 5274 N N . LYS A 1 646 ? -6.908 21.331 -37.086 1.00 84.44 646 LYS A N 1
ATOM 5275 C CA . LYS A 1 646 ? -6.351 19.971 -37.187 1.00 84.44 646 LYS A CA 1
ATOM 5276 C C . LYS A 1 646 ? -5.586 19.787 -38.490 1.00 84.44 646 LYS A C 1
ATOM 5278 O O . LYS A 1 646 ? -4.431 19.404 -38.443 1.00 84.44 646 LYS A O 1
ATOM 5283 N N . ARG A 1 647 ? -6.167 20.171 -39.633 1.00 88.75 647 ARG A N 1
ATOM 5284 C CA . ARG A 1 647 ? -5.476 20.098 -40.936 1.00 88.75 647 ARG A CA 1
ATOM 5285 C C . ARG A 1 647 ? -4.197 20.932 -40.974 1.00 88.75 647 ARG A C 1
ATOM 5287 O O . ARG A 1 647 ? -3.221 20.543 -41.609 1.00 88.75 647 ARG A O 1
ATOM 5294 N N . ARG A 1 648 ? -4.193 22.099 -40.320 1.00 89.69 648 ARG A N 1
ATOM 5295 C CA . ARG A 1 648 ? -2.971 22.899 -40.154 1.00 89.69 648 ARG A CA 1
ATOM 5296 C C . ARG A 1 648 ? -1.968 22.205 -39.237 1.00 89.69 648 ARG A C 1
ATOM 5298 O O . ARG A 1 648 ? -0.787 22.226 -39.555 1.00 89.69 648 ARG A O 1
ATOM 5305 N N . GLY A 1 649 ? -2.432 21.579 -38.158 1.00 83.69 649 GLY A N 1
ATOM 5306 C CA . GLY A 1 649 ? -1.639 20.705 -37.294 1.00 83.69 649 GLY A CA 1
ATOM 5307 C C . GLY A 1 649 ? -0.954 19.594 -38.085 1.00 83.69 649 GLY A C 1
ATOM 5308 O O . GLY A 1 649 ? 0.268 19.524 -38.052 1.00 83.69 649 GLY A O 1
ATOM 5309 N N . ASP A 1 650 ? -1.714 18.838 -38.879 1.00 83.81 650 ASP A N 1
ATOM 5310 C CA . ASP A 1 650 ? -1.203 17.758 -39.732 1.00 83.81 650 ASP A CA 1
ATOM 5311 C C . ASP A 1 650 ? -0.137 18.282 -40.714 1.00 83.81 650 ASP A C 1
ATOM 5313 O O . ASP A 1 650 ? 0.927 17.693 -40.873 1.00 83.81 650 ASP A O 1
ATOM 5317 N N . SER A 1 651 ? -0.373 19.448 -41.331 1.00 90.06 651 SER A N 1
ATOM 5318 C CA . SER A 1 651 ? 0.604 20.081 -42.229 1.00 90.06 651 SER A CA 1
ATOM 5319 C C . SER A 1 651 ? 1.873 20.553 -41.507 1.00 90.06 651 SER A C 1
ATOM 5321 O O . SER A 1 651 ? 2.959 20.504 -42.088 1.00 90.06 651 SER A O 1
ATOM 5323 N N . TYR A 1 652 ? 1.768 21.025 -40.260 1.00 84.62 652 TYR A N 1
ATOM 5324 C CA . TYR A 1 652 ? 2.935 21.384 -39.452 1.00 84.62 652 TYR A CA 1
ATOM 5325 C C . TYR A 1 652 ? 3.707 20.155 -38.979 1.00 84.62 652 TYR A C 1
ATOM 5327 O O . TYR A 1 652 ? 4.933 20.216 -38.916 1.00 84.62 652 TYR A O 1
ATOM 5335 N N . GLU A 1 653 ? 3.013 19.064 -38.665 1.00 83.12 653 GLU A N 1
ATOM 5336 C CA . GLU A 1 653 ? 3.618 17.785 -38.302 1.00 83.12 653 GLU A CA 1
ATOM 5337 C C . GLU A 1 653 ? 4.400 17.206 -39.486 1.00 83.12 653 GLU A C 1
ATOM 5339 O O . GLU A 1 653 ? 5.585 16.918 -39.341 1.00 83.12 653 GLU A O 1
ATOM 5344 N N . GLU A 1 654 ? 3.817 17.198 -40.689 1.00 88.31 654 GLU A N 1
ATOM 5345 C CA . GLU A 1 654 ? 4.509 16.779 -41.915 1.00 88.31 654 GLU A CA 1
ATOM 5346 C C . GLU A 1 654 ? 5.746 17.652 -42.208 1.00 88.31 654 GLU A C 1
ATOM 5348 O O . GLU A 1 654 ? 6.831 17.142 -42.500 1.00 88.31 654 GLU A O 1
ATOM 5353 N N . ALA A 1 655 ? 5.633 18.979 -42.074 1.00 85.44 655 ALA A N 1
ATOM 5354 C CA . ALA A 1 655 ? 6.772 19.883 -42.249 1.00 85.44 655 ALA A CA 1
ATOM 5355 C C . ALA A 1 655 ? 7.863 19.672 -41.180 1.00 85.44 655 ALA A C 1
ATOM 5357 O O . ALA A 1 655 ? 9.057 19.814 -41.464 1.00 85.44 655 ALA A O 1
ATOM 5358 N N . TYR A 1 656 ? 7.471 19.336 -39.951 1.00 84.31 656 TYR A N 1
ATOM 5359 C CA . TYR A 1 656 ? 8.393 19.030 -38.864 1.00 84.31 656 TYR A CA 1
ATOM 5360 C C . TYR A 1 656 ? 9.127 17.706 -39.102 1.00 84.31 656 TYR A C 1
ATOM 5362 O O . TYR A 1 656 ? 10.348 17.666 -38.953 1.00 84.31 656 TYR A O 1
ATOM 5370 N N . GLU A 1 657 ? 8.429 16.660 -39.551 1.00 85.94 657 GLU A N 1
ATOM 5371 C CA . GLU A 1 657 ? 9.041 15.389 -39.956 1.00 85.94 657 GLU A CA 1
ATOM 5372 C C . GLU A 1 657 ? 10.040 15.586 -41.104 1.00 85.94 657 GLU A C 1
ATOM 5374 O O . GLU A 1 657 ? 11.170 15.097 -41.043 1.00 85.94 657 GLU A O 1
ATOM 5379 N N . GLN A 1 658 ? 9.686 16.376 -42.124 1.00 89.06 658 GLN A N 1
ATOM 5380 C CA . GLN A 1 658 ? 10.610 16.722 -43.210 1.00 89.06 658 GLN A CA 1
ATOM 5381 C C . GLN A 1 658 ? 11.859 17.458 -42.695 1.00 89.06 658 GLN A C 1
ATOM 5383 O O . GLN A 1 658 ? 12.981 17.155 -43.112 1.00 89.06 658 GLN A O 1
ATOM 5388 N N . ALA A 1 659 ? 11.694 18.397 -41.760 1.00 83.19 659 ALA A N 1
ATOM 5389 C CA . ALA A 1 659 ? 12.813 19.106 -41.145 1.00 83.19 659 ALA A CA 1
ATOM 5390 C C . ALA A 1 659 ? 13.691 18.184 -40.278 1.00 83.19 659 ALA A C 1
ATOM 5392 O O . ALA A 1 659 ? 14.920 18.319 -40.297 1.00 83.19 659 ALA A O 1
ATOM 5393 N N . GLN A 1 660 ? 13.097 17.232 -39.551 1.00 83.62 660 GLN A N 1
ATOM 5394 C CA . GLN A 1 660 ? 13.834 16.217 -38.796 1.00 83.62 660 GLN A CA 1
ATOM 5395 C C . GLN A 1 660 ? 14.647 15.313 -39.722 1.00 83.62 660 GLN A C 1
ATOM 5397 O O . GLN A 1 660 ? 15.845 15.151 -39.498 1.00 83.62 660 GLN A O 1
ATOM 5402 N N . ASN A 1 661 ? 14.040 14.810 -40.799 1.00 88.44 661 ASN A N 1
ATOM 5403 C CA . ASN A 1 661 ? 14.726 13.983 -41.793 1.00 88.44 661 ASN A CA 1
ATOM 5404 C C . ASN A 1 661 ? 15.917 14.727 -42.410 1.00 88.44 661 ASN A C 1
ATOM 5406 O O . ASN A 1 661 ? 17.025 14.197 -42.463 1.00 88.44 661 ASN A O 1
ATOM 5410 N N . LYS A 1 662 ? 15.736 16.001 -42.777 1.00 89.62 662 LYS A N 1
ATOM 5411 C CA . LYS A 1 662 ? 16.827 16.838 -43.297 1.00 89.62 662 LYS A CA 1
ATOM 5412 C C . LYS A 1 662 ? 17.929 17.090 -42.264 1.00 89.62 662 LYS A C 1
ATOM 5414 O O . LYS A 1 662 ? 19.107 17.126 -42.609 1.00 89.62 662 LYS A O 1
ATOM 5419 N N . THR A 1 663 ? 17.568 17.261 -40.993 1.00 83.75 663 THR A N 1
ATOM 5420 C CA . THR A 1 663 ? 18.544 17.418 -39.902 1.00 83.75 663 THR A CA 1
ATOM 5421 C C . THR A 1 663 ? 19.335 16.130 -39.691 1.00 83.75 663 THR A C 1
ATOM 5423 O O . THR A 1 663 ? 20.550 16.185 -39.527 1.00 83.75 663 THR A O 1
ATOM 5426 N N . PHE A 1 664 ? 18.671 14.976 -39.763 1.00 87.62 664 PHE A N 1
ATOM 5427 C CA . PHE A 1 664 ? 19.305 13.665 -39.695 1.00 87.62 664 PHE A CA 1
ATOM 5428 C C . PHE A 1 664 ? 20.284 13.444 -40.859 1.00 87.62 664 PHE A C 1
ATOM 5430 O O . PHE A 1 664 ? 2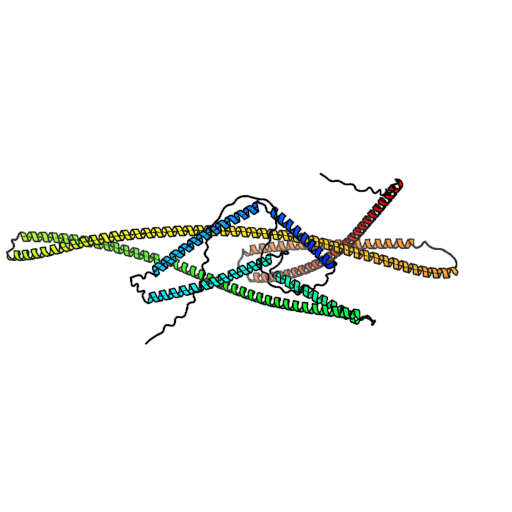1.421 13.035 -40.639 1.00 87.62 664 PHE A O 1
ATOM 5437 N N . GLU A 1 665 ? 19.898 13.798 -42.088 1.00 87.56 665 GLU A N 1
ATOM 5438 C CA . GLU A 1 665 ? 20.793 13.747 -43.252 1.00 87.56 665 GLU A CA 1
ATOM 5439 C C . GLU A 1 665 ? 22.017 14.659 -43.094 1.00 87.56 665 GLU A C 1
ATOM 5441 O O . GLU A 1 665 ? 23.140 14.250 -43.396 1.00 87.56 665 GLU A O 1
ATOM 5446 N N . LEU A 1 666 ? 21.830 15.885 -42.595 1.00 86.50 666 LEU A N 1
ATOM 5447 C CA . LEU A 1 666 ? 22.935 16.811 -42.337 1.00 86.50 666 LEU A CA 1
ATOM 5448 C C . LEU A 1 666 ? 23.850 16.321 -41.208 1.00 86.50 666 LEU A C 1
ATOM 5450 O O . LEU A 1 666 ? 25.068 16.449 -41.329 1.00 86.50 666 LEU A O 1
ATOM 5454 N N . GLN A 1 667 ? 23.296 15.728 -40.147 1.00 85.50 667 GLN A N 1
ATOM 5455 C CA . GLN A 1 667 ? 24.079 15.121 -39.069 1.00 85.50 667 GLN A CA 1
ATOM 5456 C C . GLN A 1 667 ? 24.926 13.965 -39.602 1.00 85.50 667 GLN A C 1
ATOM 5458 O O . GLN A 1 667 ? 26.123 13.908 -39.350 1.00 85.50 667 GLN A O 1
ATOM 5463 N N . LYS A 1 668 ? 24.338 13.108 -40.437 1.00 88.00 668 LYS A N 1
ATOM 5464 C CA . LYS A 1 668 ? 25.045 12.018 -41.107 1.00 88.00 668 LYS A CA 1
ATOM 5465 C C . LYS A 1 668 ? 26.196 12.525 -41.985 1.00 88.00 668 LYS A C 1
ATOM 5467 O O . LYS A 1 668 ? 27.285 11.960 -41.976 1.00 88.00 668 LYS A O 1
ATOM 5472 N N . GLN A 1 669 ? 25.997 13.626 -42.715 1.00 88.12 669 GLN A N 1
ATOM 5473 C CA . GLN A 1 669 ? 27.078 14.272 -43.473 1.00 88.12 669 GLN A CA 1
ATOM 5474 C C . GLN A 1 669 ? 28.180 14.853 -42.574 1.00 88.12 669 GLN A C 1
ATOM 5476 O O . GLN A 1 669 ? 29.351 14.840 -42.964 1.00 88.12 669 GLN A O 1
ATOM 5481 N N . LEU A 1 670 ? 27.825 15.372 -41.396 1.00 86.44 670 LEU A N 1
ATOM 5482 C CA . LEU A 1 670 ? 28.786 15.874 -40.417 1.00 86.44 670 LEU A CA 1
ATOM 5483 C C . LEU A 1 670 ? 29.616 14.727 -39.828 1.00 86.44 670 LEU A C 1
ATOM 5485 O O . LEU A 1 670 ? 30.840 14.799 -39.868 1.00 86.44 670 LEU A O 1
ATOM 5489 N N . ASP A 1 671 ? 28.970 13.636 -39.415 1.00 84.88 671 ASP A N 1
ATOM 5490 C CA . ASP A 1 671 ? 29.626 12.452 -38.847 1.00 84.88 671 ASP A CA 1
ATOM 5491 C C . ASP A 1 671 ? 30.604 11.810 -39.851 1.00 84.88 671 ASP A C 1
ATOM 5493 O O . ASP A 1 671 ? 31.714 11.403 -39.489 1.00 84.88 671 ASP A O 1
ATOM 5497 N N . ARG A 1 672 ? 30.251 11.797 -41.147 1.00 87.94 672 ARG A N 1
ATOM 5498 C CA . ARG A 1 672 ? 31.168 11.406 -42.235 1.00 87.94 672 ARG A CA 1
ATOM 5499 C C . ARG A 1 672 ? 32.404 12.295 -42.292 1.00 87.94 672 ARG A C 1
ATOM 5501 O O . ARG A 1 672 ? 33.524 11.796 -42.407 1.00 87.94 672 ARG A O 1
ATOM 5508 N N . ARG A 1 673 ? 32.222 13.618 -42.224 1.00 88.50 673 ARG A N 1
ATOM 5509 C CA . ARG A 1 673 ? 33.342 14.571 -42.254 1.00 88.50 673 ARG A CA 1
ATOM 5510 C C . ARG A 1 673 ? 34.223 14.457 -41.018 1.00 88.50 673 ARG A C 1
ATOM 5512 O O . ARG A 1 673 ? 35.443 14.490 -41.163 1.00 88.50 673 ARG A O 1
ATOM 5519 N N . ASP A 1 674 ? 33.635 14.262 -39.846 1.00 87.69 674 ASP A N 1
ATOM 5520 C CA . ASP A 1 674 ? 34.376 14.049 -38.604 1.00 87.69 674 ASP A CA 1
ATOM 5521 C C . ASP A 1 674 ? 35.168 12.737 -38.644 1.00 87.69 674 ASP A C 1
ATOM 5523 O O . ASP A 1 674 ? 36.327 12.696 -38.230 1.00 87.69 674 ASP A O 1
ATOM 5527 N N . SER A 1 675 ? 34.607 11.684 -39.240 1.00 89.94 675 SER A N 1
ATOM 5528 C CA . SER A 1 675 ? 35.318 10.419 -39.464 1.00 89.94 675 SER A CA 1
ATOM 5529 C C . SER A 1 675 ? 36.489 10.584 -40.437 1.00 89.94 675 SER A C 1
ATOM 5531 O O . SER A 1 675 ? 37.596 10.116 -40.166 1.00 89.94 675 SER A O 1
ATOM 5533 N N . MET A 1 676 ? 36.296 11.321 -41.537 1.00 87.62 676 MET A N 1
ATOM 5534 C CA . MET A 1 676 ? 37.376 11.660 -42.474 1.00 87.62 676 MET A CA 1
ATOM 5535 C C . MET A 1 676 ? 38.481 12.494 -41.809 1.00 87.62 676 MET A C 1
ATOM 5537 O O . MET A 1 676 ? 39.667 12.257 -42.062 1.00 87.62 676 MET A O 1
ATOM 5541 N N . LEU A 1 677 ? 38.119 13.444 -40.941 1.00 89.38 677 LEU A N 1
ATOM 5542 C CA . LEU A 1 677 ? 39.071 14.248 -40.172 1.00 89.38 677 LEU A CA 1
ATOM 5543 C C . LEU A 1 677 ? 39.844 13.392 -39.167 1.00 89.38 677 LEU A C 1
ATOM 5545 O O . LEU A 1 677 ? 41.071 13.456 -39.147 1.00 89.38 677 LEU A O 1
ATOM 5549 N N . THR A 1 678 ? 39.162 12.543 -38.398 1.00 91.38 678 THR A N 1
ATOM 5550 C CA . THR A 1 678 ? 39.796 11.603 -37.464 1.00 91.38 678 THR A CA 1
ATOM 5551 C C . THR A 1 678 ? 40.772 10.674 -38.181 1.00 91.38 678 THR A C 1
ATOM 5553 O O . THR A 1 678 ? 41.921 10.544 -37.762 1.00 91.38 678 THR A O 1
ATOM 5556 N N . ASN A 1 679 ? 40.371 10.091 -39.311 1.00 87.88 679 ASN A N 1
ATOM 5557 C CA . ASN A 1 679 ? 41.245 9.233 -40.110 1.00 87.88 679 ASN A CA 1
ATOM 5558 C C . ASN A 1 679 ? 42.459 9.997 -40.656 1.00 87.88 679 ASN A C 1
ATOM 5560 O O . ASN A 1 679 ? 43.577 9.476 -40.640 1.00 87.88 679 ASN A O 1
ATOM 5564 N N . SER A 1 680 ? 42.265 11.247 -41.083 1.00 88.69 680 SER A N 1
ATOM 5565 C CA . SER A 1 680 ? 43.358 12.117 -41.531 1.00 88.69 680 SER A CA 1
ATOM 5566 C C . SER A 1 680 ? 44.330 12.453 -40.392 1.00 88.69 680 SER A C 1
ATOM 5568 O O . SER A 1 680 ? 45.541 12.466 -40.609 1.00 88.69 680 SER A O 1
ATOM 5570 N N . LEU A 1 681 ? 43.827 12.667 -39.171 1.00 89.56 681 LEU A N 1
ATOM 5571 C CA . LEU A 1 681 ? 44.645 12.901 -37.976 1.00 89.56 681 LEU A CA 1
ATOM 5572 C C . LEU A 1 681 ? 45.431 11.649 -37.564 1.00 89.56 681 LEU A C 1
ATOM 5574 O O . LEU A 1 681 ? 46.632 11.739 -37.330 1.00 89.56 681 LEU A O 1
ATOM 5578 N N . ILE A 1 682 ? 44.802 10.470 -37.569 1.00 90.94 682 ILE A N 1
ATOM 5579 C CA . ILE A 1 682 ? 45.482 9.194 -37.294 1.00 90.94 682 ILE A CA 1
ATOM 5580 C C . ILE A 1 682 ? 46.581 8.930 -38.331 1.00 90.94 682 ILE A C 1
ATOM 5582 O O . ILE A 1 682 ? 47.678 8.495 -37.981 1.00 90.94 682 ILE A O 1
ATOM 5586 N N . ALA A 1 683 ? 46.309 9.186 -39.615 1.00 90.62 683 ALA A N 1
ATOM 5587 C CA . ALA A 1 683 ? 47.309 9.053 -40.671 1.00 90.62 683 ALA A CA 1
ATOM 5588 C C . ALA A 1 683 ? 48.485 10.022 -40.461 1.00 90.62 683 ALA A C 1
ATOM 5590 O O . ALA A 1 683 ? 49.641 9.630 -40.617 1.00 90.62 683 ALA A O 1
ATOM 5591 N N . HIS A 1 684 ? 48.200 11.260 -40.056 1.00 92.50 684 HIS A N 1
ATOM 5592 C CA . HIS A 1 684 ? 49.222 12.244 -39.714 1.00 92.50 684 HIS A CA 1
ATOM 5593 C C . HIS A 1 684 ? 50.084 11.799 -38.518 1.00 92.50 684 HIS A C 1
ATOM 5595 O O . HIS A 1 684 ? 51.310 11.901 -38.583 1.00 92.50 684 HIS A O 1
ATOM 5601 N N . ASP A 1 685 ? 49.481 11.261 -37.456 1.00 92.88 685 ASP A N 1
ATOM 5602 C CA . ASP A 1 685 ? 50.218 10.771 -36.284 1.00 92.88 685 ASP A CA 1
ATOM 5603 C C . ASP A 1 685 ? 51.101 9.561 -36.617 1.00 92.88 685 ASP A C 1
ATOM 5605 O O . ASP A 1 685 ? 52.261 9.521 -36.209 1.00 92.88 685 ASP A O 1
ATOM 5609 N N . LYS A 1 686 ? 50.625 8.631 -37.456 1.00 91.00 686 LYS A N 1
ATOM 5610 C CA . LYS A 1 686 ? 51.454 7.521 -37.962 1.00 91.00 686 LYS A CA 1
ATOM 5611 C C . LYS A 1 686 ? 52.669 8.016 -38.743 1.00 91.00 686 LYS A C 1
ATOM 5613 O O . LYS A 1 686 ? 53.782 7.564 -38.492 1.00 91.00 686 LYS A O 1
ATOM 5618 N N . LEU A 1 687 ? 52.476 8.971 -39.656 1.00 92.81 687 LEU A N 1
ATOM 5619 C CA . LEU A 1 687 ? 53.580 9.566 -40.419 1.00 92.81 687 LEU A CA 1
ATOM 5620 C C . LEU A 1 687 ? 54.575 10.296 -39.508 1.00 92.81 687 LEU A C 1
ATOM 5622 O O . LEU A 1 687 ? 55.782 10.273 -39.754 1.00 92.81 687 LEU A O 1
ATOM 5626 N N . LYS A 1 688 ? 54.088 10.928 -38.437 1.00 94.69 688 LYS A N 1
ATOM 5627 C CA . LYS A 1 688 ? 54.932 11.562 -37.422 1.00 94.69 688 LYS A CA 1
ATOM 5628 C C . LYS A 1 688 ? 55.757 10.530 -36.650 1.00 94.69 688 LYS A C 1
ATOM 5630 O O . LYS A 1 688 ? 56.948 10.756 -36.443 1.00 94.69 688 LYS A O 1
ATOM 5635 N N . ASP A 1 689 ? 55.165 9.404 -36.263 1.00 94.19 689 ASP A N 1
ATOM 5636 C CA . ASP A 1 689 ? 55.865 8.312 -35.580 1.00 94.19 689 ASP A CA 1
ATOM 5637 C C . ASP A 1 689 ? 56.912 7.645 -36.479 1.00 94.19 689 ASP A C 1
ATOM 5639 O O . ASP A 1 689 ? 58.042 7.422 -36.043 1.00 94.19 689 ASP A O 1
ATOM 5643 N N . GLU A 1 690 ? 56.592 7.411 -37.753 1.00 93.50 690 GLU A N 1
ATOM 5644 C CA . GLU A 1 690 ? 57.555 6.944 -38.759 1.00 93.50 690 GLU A CA 1
ATOM 5645 C C . GLU A 1 690 ? 58.700 7.950 -38.951 1.00 93.50 690 GLU A C 1
ATOM 5647 O O . GLU A 1 690 ? 59.873 7.567 -38.993 1.00 93.50 690 GLU A O 1
ATOM 5652 N N . GLY A 1 691 ? 58.386 9.248 -38.994 1.00 93.44 691 GLY A N 1
ATOM 5653 C CA . GLY A 1 691 ? 59.378 10.321 -39.041 1.00 93.44 691 GLY A CA 1
ATOM 5654 C C . GLY A 1 691 ? 60.300 10.329 -37.817 1.00 93.44 691 GLY A C 1
ATOM 5655 O O . GLY A 1 691 ? 61.522 10.439 -37.959 1.00 93.44 691 GLY A O 1
ATOM 5656 N N . ASN A 1 692 ? 59.745 10.150 -36.616 1.00 92.75 692 ASN A N 1
ATOM 5657 C CA . ASN A 1 692 ? 60.511 10.044 -35.372 1.00 92.75 692 ASN A CA 1
ATOM 5658 C C . ASN A 1 692 ? 61.396 8.791 -35.359 1.00 92.75 692 ASN A C 1
ATOM 5660 O O . ASN A 1 692 ? 62.565 8.859 -34.981 1.00 92.75 692 ASN A O 1
ATOM 5664 N N . PHE A 1 693 ? 60.868 7.655 -35.814 1.00 93.06 693 PHE A N 1
ATOM 5665 C CA . PHE A 1 693 ? 61.606 6.401 -35.927 1.00 93.06 693 PHE A CA 1
ATOM 5666 C C . PHE A 1 693 ? 62.794 6.525 -36.888 1.00 93.06 693 PHE A C 1
ATOM 5668 O O . PHE A 1 693 ? 63.918 6.177 -36.528 1.00 93.06 693 PHE A O 1
ATOM 5675 N N . MET A 1 694 ? 62.579 7.101 -38.073 1.00 93.06 694 MET A N 1
ATOM 5676 C CA . MET A 1 694 ? 63.649 7.377 -39.036 1.00 93.06 694 MET A CA 1
ATOM 5677 C C . MET A 1 694 ? 64.691 8.343 -38.466 1.00 93.06 694 MET A C 1
ATOM 5679 O O . MET A 1 694 ? 65.889 8.132 -38.645 1.00 93.06 694 MET A O 1
ATOM 5683 N N . THR A 1 695 ? 64.254 9.369 -37.731 1.00 92.62 695 THR A N 1
ATOM 5684 C CA . THR A 1 695 ? 65.157 10.307 -37.047 1.00 92.62 695 THR A CA 1
ATOM 5685 C C . THR A 1 695 ? 66.017 9.590 -36.003 1.00 92.62 695 THR A C 1
ATOM 5687 O O . THR A 1 695 ? 67.222 9.826 -35.949 1.00 92.62 695 THR A O 1
ATOM 5690 N N . ASN A 1 696 ? 65.440 8.664 -35.230 1.00 89.69 696 ASN A N 1
ATOM 5691 C CA . ASN A 1 696 ? 66.172 7.854 -34.254 1.00 89.69 696 ASN A CA 1
ATOM 5692 C C . ASN A 1 696 ? 67.170 6.896 -34.919 1.00 89.69 696 ASN A C 1
ATOM 5694 O O . ASN A 1 696 ? 68.305 6.807 -34.459 1.00 89.69 696 ASN A O 1
ATOM 5698 N N . ILE A 1 697 ? 66.801 6.238 -36.025 1.00 86.62 697 ILE A N 1
ATOM 5699 C CA . ILE A 1 697 ? 67.734 5.399 -36.799 1.00 86.62 697 ILE A CA 1
ATOM 5700 C C . ILE A 1 697 ? 68.911 6.234 -37.302 1.00 86.62 697 ILE A C 1
ATOM 5702 O O . ILE A 1 697 ? 70.065 5.834 -37.154 1.00 86.62 697 ILE A O 1
ATOM 5706 N N . LEU A 1 698 ? 68.633 7.398 -37.896 1.00 88.25 698 LEU A N 1
ATOM 5707 C CA . LEU A 1 698 ? 69.677 8.298 -38.381 1.00 88.25 698 LEU A CA 1
ATOM 5708 C C . LEU A 1 698 ? 70.571 8.776 -37.231 1.00 88.25 698 LEU A C 1
ATOM 5710 O O . LEU A 1 698 ? 71.784 8.873 -37.403 1.00 88.25 698 LEU A O 1
ATOM 5714 N N . TYR A 1 699 ? 69.993 9.019 -36.054 1.00 87.75 699 TYR A N 1
ATOM 5715 C CA . TYR A 1 699 ? 70.737 9.372 -34.850 1.00 87.75 699 TYR A CA 1
ATOM 5716 C C . TYR A 1 699 ? 71.639 8.225 -34.366 1.00 87.75 699 TYR A C 1
ATOM 5718 O O . TYR A 1 699 ? 72.820 8.455 -34.112 1.00 87.75 699 TYR A O 1
ATOM 5726 N N . GLU A 1 700 ? 71.146 6.986 -34.292 1.00 84.56 700 GLU A N 1
ATOM 5727 C CA . GLU A 1 700 ? 71.946 5.804 -33.926 1.00 84.56 700 GLU A CA 1
ATOM 5728 C C . GLU A 1 700 ? 73.075 5.528 -34.930 1.00 84.56 700 GLU A C 1
ATOM 5730 O O . GLU A 1 700 ? 74.209 5.239 -34.535 1.00 84.56 700 GLU A O 1
ATOM 5735 N N . GLN A 1 701 ? 72.802 5.679 -36.230 1.00 82.25 701 GLN A N 1
ATOM 5736 C CA . GLN A 1 701 ? 73.810 5.545 -37.286 1.00 82.25 701 GLN A CA 1
ATOM 5737 C C . GLN A 1 701 ? 74.873 6.647 -37.209 1.00 82.25 701 GLN A C 1
ATOM 5739 O O . GLN A 1 701 ? 76.059 6.363 -37.370 1.00 82.25 701 GLN A O 1
ATOM 5744 N N . ALA A 1 702 ? 74.472 7.891 -36.932 1.00 81.25 702 ALA A N 1
ATOM 5745 C CA . ALA A 1 702 ? 75.395 9.014 -36.785 1.00 81.25 702 ALA A CA 1
ATOM 5746 C C . ALA A 1 702 ? 76.238 8.928 -35.500 1.00 81.25 702 ALA A C 1
ATOM 5748 O O . ALA A 1 702 ? 77.366 9.419 -35.476 1.00 81.25 702 ALA A O 1
ATOM 5749 N N . THR A 1 703 ? 75.712 8.309 -34.438 1.00 84.12 703 THR A N 1
ATOM 5750 C CA . THR A 1 703 ? 76.380 8.208 -33.127 1.00 84.12 703 THR A CA 1
ATOM 5751 C C . THR A 1 703 ? 77.162 6.906 -32.917 1.00 84.12 703 THR A C 1
ATOM 5753 O O . THR A 1 703 ? 77.940 6.819 -31.968 1.00 84.12 703 THR A O 1
ATOM 5756 N N . GLY A 1 704 ? 77.048 5.922 -33.820 1.00 65.19 704 GLY A N 1
ATOM 5757 C CA . GLY A 1 704 ? 77.933 4.750 -33.865 1.00 65.19 704 GLY A CA 1
ATOM 5758 C C . GLY A 1 704 ? 77.693 3.702 -32.767 1.00 65.19 704 GLY A C 1
ATOM 5759 O O . GLY A 1 704 ? 78.648 3.092 -32.282 1.00 65.19 704 GLY A O 1
ATOM 5760 N N . GLY A 1 705 ? 76.440 3.479 -32.359 1.00 59.69 705 GLY A N 1
ATOM 5761 C CA . GLY A 1 705 ? 76.074 2.525 -31.303 1.00 59.69 705 GLY A CA 1
ATOM 5762 C C . GLY A 1 705 ? 76.298 1.051 -31.678 1.00 59.69 705 GLY A C 1
ATOM 5763 O O . GLY A 1 705 ? 75.431 0.402 -32.253 1.00 59.69 705 GLY A O 1
ATOM 5764 N N . GLY A 1 706 ? 77.459 0.494 -31.327 1.00 48.19 706 GLY A N 1
ATOM 5765 C CA . GLY A 1 706 ? 77.749 -0.939 -31.431 1.00 48.19 706 GLY A CA 1
ATOM 5766 C C . GLY A 1 706 ? 77.016 -1.777 -30.371 1.00 48.19 706 GLY A C 1
ATOM 5767 O O . GLY A 1 706 ? 77.095 -1.496 -29.177 1.00 48.19 706 GLY A O 1
ATOM 5768 N N . HIS A 1 707 ? 76.344 -2.845 -30.808 1.00 49.91 707 HIS A N 1
ATOM 5769 C CA . HIS A 1 707 ? 75.689 -3.860 -29.971 1.00 49.91 707 HIS A CA 1
ATOM 5770 C C . HIS A 1 707 ? 76.619 -4.411 -28.860 1.00 49.91 707 HIS A C 1
ATOM 5772 O O . HIS A 1 707 ? 77.690 -4.944 -29.177 1.00 49.91 707 HIS A O 1
ATOM 5778 N N . PRO A 1 708 ? 76.226 -4.397 -27.568 1.00 54.94 708 PRO A N 1
ATOM 5779 C CA . PRO A 1 708 ? 77.018 -5.015 -26.515 1.00 54.94 708 PRO A CA 1
ATOM 5780 C C . PRO A 1 708 ? 76.786 -6.530 -26.524 1.00 54.94 708 PRO A C 1
ATOM 5782 O O . PRO A 1 708 ? 75.718 -7.032 -26.176 1.00 54.94 708 PRO A O 1
ATOM 5785 N N . SER A 1 709 ? 77.810 -7.276 -26.935 1.00 48.12 709 SER A N 1
ATOM 5786 C CA . SER A 1 709 ? 77.844 -8.732 -26.796 1.00 48.12 709 SER A CA 1
ATOM 5787 C C . SER A 1 709 ? 77.783 -9.132 -25.319 1.00 48.12 709 SER A C 1
ATOM 5789 O O . SER A 1 709 ? 78.617 -8.735 -24.505 1.00 48.12 709 SER A O 1
ATOM 5791 N N . ILE A 1 710 ? 76.780 -9.949 -25.009 1.00 49.72 710 ILE A N 1
ATOM 5792 C CA . ILE A 1 710 ? 76.450 -10.543 -23.713 1.00 49.72 710 ILE A CA 1
ATOM 5793 C C . ILE A 1 710 ? 77.680 -11.247 -23.112 1.00 49.72 710 ILE A C 1
ATOM 5795 O O . ILE A 1 710 ? 78.054 -12.343 -23.533 1.00 49.72 710 ILE A O 1
ATOM 5799 N N . ARG A 1 711 ? 78.301 -10.647 -22.086 1.00 45.75 711 ARG A N 1
ATOM 5800 C CA . ARG A 1 711 ? 79.191 -11.364 -21.161 1.00 45.75 711 ARG A CA 1
ATOM 5801 C C . ARG A 1 711 ? 78.345 -11.979 -20.050 1.00 45.75 711 ARG A C 1
ATOM 5803 O O . ARG A 1 711 ? 77.748 -11.267 -19.252 1.00 45.75 711 ARG A O 1
ATOM 5810 N N . ARG A 1 712 ? 78.317 -13.313 -20.002 1.00 49.78 712 ARG A N 1
ATOM 5811 C CA . ARG A 1 712 ? 77.834 -14.092 -18.855 1.00 49.78 712 ARG A CA 1
ATOM 5812 C C . ARG A 1 712 ? 78.802 -13.911 -17.681 1.00 49.78 712 ARG A C 1
ATOM 5814 O O . ARG A 1 712 ? 79.982 -14.221 -17.824 1.00 49.78 712 ARG A O 1
ATOM 5821 N N . THR A 1 713 ? 78.299 -13.495 -16.527 1.00 46.16 713 THR A N 1
ATOM 5822 C CA . THR A 1 713 ? 78.960 -13.669 -15.223 1.00 46.16 713 THR A CA 1
ATOM 5823 C C . THR A 1 713 ? 78.089 -14.575 -14.354 1.00 46.16 713 THR A C 1
ATOM 5825 O O . THR A 1 713 ? 76.882 -14.338 -14.293 1.00 46.16 713 THR A O 1
ATOM 5828 N N . PRO A 1 714 ? 78.653 -15.627 -13.732 1.00 53.19 714 PRO A N 1
ATOM 5829 C CA . PRO A 1 714 ? 77.893 -16.558 -12.919 1.00 53.19 714 PRO A CA 1
ATOM 5830 C C . PRO A 1 714 ? 77.736 -16.074 -11.475 1.00 53.19 714 PRO A C 1
ATOM 5832 O O . PRO A 1 714 ? 78.613 -15.442 -10.889 1.00 53.19 714 PRO A O 1
ATOM 5835 N N . ASP A 1 715 ? 76.571 -16.446 -10.974 1.00 49.78 715 ASP A N 1
ATOM 5836 C CA . ASP A 1 715 ? 76.010 -16.402 -9.635 1.00 49.78 715 ASP A CA 1
ATOM 5837 C C . ASP A 1 715 ? 76.976 -16.830 -8.507 1.00 49.78 715 ASP A C 1
ATOM 5839 O O . ASP A 1 715 ? 77.592 -17.895 -8.573 1.00 49.78 715 ASP A O 1
ATOM 5843 N N . TYR A 1 716 ? 77.068 -16.006 -7.458 1.00 47.12 716 TYR A N 1
ATOM 5844 C CA . TYR A 1 716 ? 77.557 -16.374 -6.126 1.00 47.12 716 TYR A CA 1
ATOM 5845 C C . TYR A 1 716 ? 76.810 -15.539 -5.073 1.00 47.12 716 TYR A C 1
ATOM 5847 O O . TYR A 1 716 ? 77.180 -14.406 -4.792 1.00 47.12 716 TYR A O 1
ATOM 5855 N N . GLY A 1 717 ? 75.764 -16.133 -4.496 1.00 52.34 717 GLY A N 1
ATOM 5856 C CA . GLY A 1 717 ? 75.730 -16.500 -3.077 1.00 52.34 717 GLY A CA 1
ATOM 5857 C C . GLY A 1 717 ? 75.589 -15.415 -1.994 1.00 52.34 717 GLY A C 1
ATOM 5858 O O . GLY A 1 717 ? 76.334 -14.446 -1.941 1.00 52.34 717 GLY A O 1
ATOM 5859 N N . MET A 1 718 ? 74.760 -15.787 -1.009 1.00 42.28 718 MET A N 1
ATOM 5860 C CA . MET A 1 718 ? 74.742 -15.385 0.410 1.00 42.28 718 MET A CA 1
ATOM 5861 C C . MET A 1 718 ? 73.743 -14.292 0.841 1.00 42.28 718 MET A C 1
ATOM 5863 O O . MET A 1 718 ? 73.980 -13.094 0.759 1.00 42.28 718 MET A O 1
ATOM 5867 N N . ASN A 1 719 ? 72.648 -14.791 1.429 1.00 57.50 719 ASN A N 1
ATOM 5868 C CA . ASN A 1 719 ? 71.971 -14.272 2.634 1.00 57.50 719 ASN A CA 1
ATOM 5869 C C . ASN A 1 719 ? 72.986 -14.141 3.814 1.00 57.50 719 ASN A C 1
ATOM 5871 O O . ASN A 1 719 ? 74.032 -14.789 3.714 1.00 57.50 719 ASN A O 1
ATOM 5875 N N . PRO A 1 720 ? 72.708 -13.506 4.982 1.00 58.84 720 PRO A N 1
ATOM 5876 C CA . PRO A 1 720 ? 71.464 -12.861 5.430 1.00 58.84 720 PRO A CA 1
ATOM 5877 C C . PRO A 1 720 ? 71.627 -11.515 6.188 1.00 58.84 720 PRO A C 1
ATOM 5879 O O . PRO A 1 720 ? 72.687 -11.201 6.732 1.00 58.84 720 PRO A O 1
ATOM 5882 N N . ASN A 1 721 ? 70.521 -10.772 6.298 1.00 43.22 721 ASN A N 1
ATOM 5883 C CA . ASN A 1 721 ? 70.001 -10.207 7.555 1.00 43.22 721 ASN A CA 1
ATOM 5884 C C . ASN A 1 721 ? 68.541 -9.786 7.380 1.00 43.22 721 ASN A C 1
ATOM 5886 O O . ASN A 1 721 ? 68.249 -9.151 6.341 1.00 43.22 721 ASN A O 1
#

Radius of gyration: 60.39 Å; chains: 1; bounding box: 151×107×200 Å

InterPro domains:
  IPR012943 Centrosomin, N-terminal motif 1 [PF07989] (60-131)

Secondary structure (DSSP, 8-state):
--------------------------------------------------S---------HHHHHHHHHHHHHHHHHHHHHHHHHHHHHHHS-HHHHHHHHHHHHHHHHHHHHHHHHHHHHHHHHHHHHHHHHHHHHS--SS-----HHHHHHHHHHHHHHHHHHHHHHHHHHHHHHHHHHHHHHHHHHHHHHTSPPPPP-S--S-HHHHHHHHHHHHHHHHHHHHHHHHHHHHHHHHS------HHHHHHHHHHHHHHHHHHHHHHHHHHHHHHHHHHHHHHHHHHHHHHHHHHHHHHHHHHHHHHHHHHHHHHHHHHHT-THHHHHHHHHHHHHHHHHHHHHHHHHHHHHHHHHHHHHHHHHHHHHHHHHTS---HHHHHHHHHHHHHHHHHHHHHHHHHHHHHHHHHHHHHHHHHHHHHHHHHHHHHHHHHHHHHHHHHHHHHHHHHHHHHHHHHHHHHHHHHHHHHHHHHHHHHHHHHHHHHHHHHHHHHHHHHHHHHHHHHHHHHHHHHHHHHHHHHHHHHHHHHHHHHHHSSS-------SHHHHHHHHHHHHHHHHHHHHHHHHHHHHHHHHHHHHHHHHHHHHHHHHHHHHHHHHHHHHHHTS---S-HHHHHHHHHHHHHHHHHHHHHHHHHHHHHHHHHHHHHHHHHHHHHHHHHHHHHHHHHHHHHHHHHHHHHHHHHHHHHHHHHHHHHHHT-----------------

Foldseek 3Di:
DDDDDDDDDDDDDDDDDDDDDDDDDDDDDDDDDDDDDDDDDDDDDDDDDDPDPPDDDDDPPVNVVVVVVVVVVVVVVVVVVVVVVVVVVPVCDPVNVVVVVVVVVVVVVVVVVVVVVVVVVVVVVVVVVVVVVVVVVDPDPDPPPPDPVSVVVVVVVVVVVVVVVVVVVVVVVVVVVVVVVVVVVVVVVVVVVVDDDDDDDDDPPPPVNVVLVVVLVVLVVVLVVLVVVLVVLVVVVVPDDDDDDPVVVVVSVVVSVVSVVVSVVSVVVSVVSVVVVVVVVVVVVVVVVVVVVVVVVVVVVVVVVVVVVVVVVVVVVVVVPCPVVVVVVVVVVVVVVVVVVVVVVVVVVVVVVVVVVVVVVVVVVVVVVVVVVPDDDDVVVVVVVVVVVVVVVVVVVVVVVVVVVVVVVVVVVVVVVVVVVVVVVVVVVVVVVVVVVVVVVVVVVVVVVVVVVVVVVVVVVVVVVVVVVVVVVVVVVVVVVVVVVVVVVVVVVVVLVVVLVVVVVVVVVVVVVVVVVVVVVVVVVVVVVVVVVVCCVVPDDDDDDDPPVVVVVVVVVVVVVVVVVVVVVVVVVVVVVVVVVVVVVVVVVVVVVVVVVVVVVVVVVVVVVVPDDDDDPPVVVVVVVVVVVVVVVVVVVVVVVVVVVVVVVVVVVVVVVVVVVVVVVVVSVVSNVVVVVVVVVVVVVVVVVVVVVVVVVVVCVVVPDDDDDDDDDDDDDDDDD

Organism: NCBI:txid64648

Sequence (721 aa):
MNNTFDDDKFSMTNVSLISENEPSPRNLTHSPTALNTIGQSSNRRLSTMKADELAVAGTSLKSQESTIDHLKKENFNLKLHQYFLMERLNQMSPETCEKLNEENIKLKVGVQSLTAELKKYKDIILELNKGIDYLQSKQCPIPHGMTTEEKAEMDKLQKEAITSQEEHDKISLMMADLTAENVRLRTSIRVAKTTPPPTPATSPESEEMIELKRNFRQAKIKVEEQQRAIQILQQNQHKRPSYSNQSDLKSADRELKQLEGELRLERLQSDRAFGELQDKKIELQNTRNDLDRLKTQLHHRNADFDDLRNEYELLKKKASSNPSSDNQTNDLIKAVQELEEDNEELVAAIQSRDQDVAALEAEVEKLLSHLDEKGMDEPVKEKVFMLQEALQEREEVIQEREEEIDILKKELKTVTESHDEDIEAFEEHMAKAQAEFNEQRQLNQELVEELENTKKYCQDDLTKQYNDMIVSIRERDVRLASLQGNFEQQTDTMEREKDLLLEEIGELKDKLHEVFDALNRQEETVIELRKKVRSREESSFTSHSSEEYTSTMQRHVEELGEVQREMNEIRQENKSLQAGYLDMKRKYLSLRKQNNILTRLLDEHKKSAEKNEDHSVIDKANLLSKLNNELRREIEEKDRELDDEKRRGDSYEEAYEQAQNKTFELQKQLDRRDSMLTNSLIAHDKLKDEGNFMTNILYEQATGGGHPSIRRTPDYGMNPN